Protein AF-A0A8H7MIL1-F1 (afdb_monomer_lite)

Radius of gyration: 35.01 Å; chains: 1; bounding box: 71×66×136 Å

Secondary structure (DSSP, 8-state):
----S--HHHHHHHHHHHHHHHHHHHHHHHTT--TT------TTSGGG-SSGGG-TT--HHHHHHHHHTT---SSPPB--SSS-GGG-B-HHHHHHHSTTTTSHHHHHHHHHHHHTT--TTPPPTTT---HHHHHHHHHHHHHHH-TTS---TTSHHHHHHHHHHT-----S---TTSSSS--HHHHHHHHHSTT-HHHHTTSHHHHHHHHHHHHHHHH-HHHHHHHHHHHHHHHHHHHTTPPP---TTTSSPPPPPHHHHHHHHHHTHHHHHHHHHHHHHHHHHHHT--S-HHHHIIIIIHHHHHHHHHHHHHHHHHHHHHHHHHTT--PPTTTSPPPPGGGS-------------------------------------------------------------------------------------------PPP---SSSGGGS-----------

Structure (mmCIF, N/CA/C/O backbone):
data_AF-A0A8H7MIL1-F1
#
_entry.id   AF-A0A8H7MIL1-F1
#
loop_
_atom_site.group_PDB
_atom_site.id
_atom_site.type_symbol
_atom_site.label_atom_id
_atom_site.label_alt_id
_atom_site.label_comp_id
_atom_site.label_asym_id
_atom_site.label_entity_id
_atom_site.label_seq_id
_atom_site.pdbx_PDB_ins_code
_atom_site.Cartn_x
_atom_site.Cartn_y
_atom_site.Cartn_z
_atom_site.occupancy
_atom_site.B_iso_or_equiv
_atom_site.auth_seq_id
_atom_site.auth_comp_id
_atom_site.auth_asym_id
_atom_site.auth_atom_id
_atom_site.pdbx_PDB_model_num
ATOM 1 N N . MET A 1 1 ? 27.218 -18.134 -32.004 1.00 28.80 1 MET A N 1
ATOM 2 C CA . MET A 1 1 ? 26.996 -17.461 -33.305 1.00 28.80 1 MET A CA 1
ATOM 3 C C . MET A 1 1 ? 28.357 -17.045 -33.871 1.00 28.80 1 MET A C 1
ATOM 5 O O . MET A 1 1 ? 29.046 -16.292 -33.199 1.00 28.80 1 MET A O 1
ATOM 9 N N . ARG A 1 2 ? 28.808 -17.574 -35.022 1.00 29.16 2 ARG A N 1
ATOM 10 C CA . ARG A 1 2 ? 29.999 -17.057 -35.735 1.00 29.16 2 ARG A CA 1
ATOM 11 C C . ARG A 1 2 ? 29.500 -16.102 -36.816 1.00 29.16 2 ARG A C 1
ATOM 13 O O . ARG A 1 2 ? 28.924 -16.560 -37.795 1.00 29.16 2 ARG A O 1
ATOM 20 N N . ILE A 1 3 ? 29.665 -14.803 -36.599 1.00 36.56 3 ILE A N 1
ATOM 21 C CA . ILE A 1 3 ? 29.266 -13.759 -37.550 1.00 36.56 3 ILE A CA 1
ATOM 22 C C . ILE A 1 3 ? 30.468 -13.477 -38.464 1.00 36.56 3 ILE A C 1
ATOM 24 O O . ILE A 1 3 ? 31.582 -13.280 -37.982 1.00 36.56 3 ILE A O 1
ATOM 28 N N . SER A 1 4 ? 30.247 -13.533 -39.779 1.00 36.78 4 SER A N 1
ATOM 29 C CA . SER A 1 4 ? 31.250 -13.268 -40.820 1.00 36.78 4 SER A CA 1
ATOM 30 C C . SER A 1 4 ? 31.664 -11.789 -40.811 1.00 36.78 4 SER A C 1
ATOM 32 O O . SER A 1 4 ? 30.814 -10.903 -40.814 1.00 36.78 4 SER A O 1
ATOM 34 N N . SER A 1 5 ? 32.969 -11.517 -40.780 1.00 43.88 5 SER A N 1
ATOM 35 C CA . SER A 1 5 ? 33.583 -10.242 -40.376 1.00 43.88 5 SER A CA 1
ATOM 36 C C . SER A 1 5 ? 33.823 -9.226 -41.506 1.00 43.88 5 SER A C 1
ATOM 38 O O . SER A 1 5 ? 34.802 -8.481 -41.450 1.00 43.88 5 SER A O 1
ATOM 40 N N . HIS A 1 6 ? 33.000 -9.199 -42.557 1.00 51.34 6 HIS A N 1
ATOM 41 C CA . HIS A 1 6 ? 33.298 -8.396 -43.757 1.00 51.34 6 HIS A CA 1
ATOM 42 C C . HIS A 1 6 ? 32.245 -7.364 -44.164 1.00 51.34 6 HIS A C 1
ATOM 44 O O . HIS A 1 6 ? 32.365 -6.794 -45.244 1.00 51.34 6 HIS A O 1
ATOM 50 N N . ASP A 1 7 ? 31.283 -7.044 -43.298 1.00 63.03 7 ASP A N 1
ATOM 51 C CA . ASP A 1 7 ? 30.389 -5.905 -43.519 1.00 63.03 7 ASP A CA 1
ATOM 52 C C . ASP A 1 7 ? 30.859 -4.666 -42.713 1.00 63.03 7 ASP A C 1
ATOM 54 O O . ASP A 1 7 ? 30.800 -4.667 -41.477 1.00 63.03 7 ASP A O 1
ATOM 58 N N . PRO A 1 8 ? 31.343 -3.594 -43.374 1.00 59.28 8 PRO A N 1
ATOM 59 C CA . PRO A 1 8 ? 31.754 -2.351 -42.721 1.00 59.28 8 PRO A CA 1
ATOM 60 C C . PRO A 1 8 ? 30.633 -1.678 -41.914 1.00 59.28 8 PRO A C 1
ATOM 62 O O . PRO A 1 8 ? 30.924 -1.004 -40.923 1.00 59.28 8 PRO A O 1
ATOM 65 N N . GLN A 1 9 ? 29.361 -1.872 -42.289 1.00 59.56 9 GLN A N 1
ATOM 66 C CA . GLN A 1 9 ? 28.228 -1.347 -41.521 1.00 59.56 9 GLN A CA 1
ATOM 67 C C . GLN A 1 9 ? 28.064 -2.087 -40.189 1.00 59.56 9 GLN A C 1
ATOM 69 O O . GLN A 1 9 ? 27.812 -1.458 -39.158 1.00 59.56 9 GLN A O 1
ATOM 74 N N . VAL A 1 10 ? 28.320 -3.399 -40.173 1.00 59.09 10 VAL A N 1
ATOM 75 C CA . VAL A 1 10 ? 28.324 -4.215 -38.947 1.00 59.09 10 VAL A CA 1
ATOM 76 C C . VAL A 1 10 ? 29.469 -3.795 -38.019 1.00 59.09 10 VAL A C 1
ATOM 78 O O . VAL A 1 10 ? 29.280 -3.707 -36.805 1.00 59.09 10 VAL A O 1
ATOM 81 N N . HIS A 1 11 ? 30.637 -3.444 -38.568 1.00 62.94 11 HIS A N 1
ATOM 82 C CA . HIS A 1 11 ? 31.771 -2.983 -37.760 1.00 62.94 11 HIS A CA 1
ATOM 83 C C . HIS A 1 11 ? 31.523 -1.602 -37.121 1.00 62.94 11 HIS A C 1
ATOM 85 O O . HIS A 1 11 ? 31.858 -1.401 -35.947 1.00 62.94 11 HIS A O 1
ATOM 91 N N . GLY A 1 12 ? 30.914 -0.663 -37.854 1.00 71.75 12 GLY A N 1
ATOM 92 C CA . GLY A 1 12 ? 30.529 0.646 -37.316 1.00 71.75 12 GLY A CA 1
ATOM 93 C C . GLY A 1 12 ? 29.478 0.537 -36.206 1.00 71.75 12 GLY A C 1
ATOM 94 O O . GLY A 1 12 ? 29.617 1.168 -35.156 1.00 71.75 12 GLY A O 1
ATOM 95 N N . GLY A 1 13 ? 28.478 -0.330 -36.398 1.00 68.19 13 GLY A N 1
ATOM 96 C CA . GLY A 1 13 ? 27.480 -0.652 -35.375 1.00 68.19 13 GLY A CA 1
ATOM 97 C C . GLY A 1 13 ? 28.103 -1.256 -34.114 1.00 68.19 13 GLY A C 1
ATOM 98 O O . GLY A 1 13 ? 27.807 -0.806 -33.011 1.00 68.19 13 GLY A O 1
ATOM 99 N N . MET A 1 14 ? 29.034 -2.203 -34.268 1.00 61.56 14 MET A N 1
ATOM 100 C CA . MET A 1 14 ? 29.710 -2.863 -33.145 1.00 61.56 14 MET A CA 1
ATOM 101 C C . MET A 1 14 ? 30.606 -1.910 -32.338 1.00 61.56 14 MET A C 1
ATOM 103 O O . MET A 1 14 ? 30.625 -1.985 -31.114 1.00 61.56 14 MET A O 1
ATOM 107 N N . LEU A 1 15 ? 31.325 -0.985 -32.982 1.00 69.00 15 LEU A N 1
ATOM 108 C CA . LEU A 1 15 ? 32.127 0.016 -32.263 1.00 69.00 15 LEU A CA 1
ATOM 109 C C . LEU A 1 15 ? 31.248 1.006 -31.492 1.00 69.00 15 LEU A C 1
ATOM 111 O O . LEU A 1 15 ? 31.560 1.338 -30.349 1.00 69.00 15 LEU A O 1
ATOM 115 N N . LYS A 1 16 ? 30.123 1.432 -32.080 1.00 73.75 16 LYS A N 1
ATOM 116 C CA . LYS A 1 16 ? 29.137 2.274 -31.392 1.00 73.75 16 LYS A CA 1
ATOM 117 C C . LYS A 1 16 ? 28.530 1.547 -30.187 1.00 73.75 16 LYS A C 1
ATOM 119 O O . LYS A 1 16 ? 28.435 2.142 -29.119 1.00 73.75 16 LYS A O 1
ATOM 124 N N . LEU A 1 17 ? 28.214 0.259 -30.338 1.00 66.56 17 LEU A N 1
ATOM 125 C CA . LEU A 1 17 ? 27.725 -0.621 -29.275 1.00 66.56 17 LEU A CA 1
ATOM 126 C C . LEU A 1 17 ? 28.728 -0.748 -28.124 1.00 66.56 17 LEU A C 1
ATOM 128 O O . LEU A 1 17 ? 28.373 -0.573 -26.964 1.00 66.56 17 LEU A O 1
ATOM 132 N N . LEU A 1 18 ? 29.995 -1.025 -28.446 1.00 70.62 18 LEU A N 1
ATOM 133 C CA . LEU A 1 18 ? 31.070 -1.155 -27.464 1.00 70.62 18 LEU A CA 1
ATOM 134 C C . LEU A 1 18 ? 31.329 0.167 -26.740 1.00 70.62 18 LEU A C 1
ATOM 136 O O . LEU A 1 18 ? 31.556 0.155 -25.535 1.00 70.62 18 LEU A O 1
ATOM 140 N N . GLN A 1 19 ? 31.239 1.303 -27.437 1.00 75.69 19 GLN A N 1
ATOM 141 C CA . GLN A 1 19 ? 31.343 2.620 -26.814 1.00 75.69 19 GLN A CA 1
ATOM 142 C C . GLN A 1 19 ? 30.143 2.921 -25.906 1.00 75.69 19 GLN A C 1
ATOM 144 O O . GLN A 1 19 ? 30.331 3.434 -24.807 1.00 75.69 19 GLN A O 1
ATOM 149 N N . GLN A 1 20 ? 28.918 2.588 -26.326 1.00 71.50 20 GLN A N 1
ATOM 150 C CA . GLN A 1 20 ? 27.712 2.733 -25.502 1.00 71.50 20 GLN A CA 1
ATOM 151 C C . GLN A 1 20 ? 27.775 1.843 -24.256 1.00 71.50 20 GLN A C 1
ATOM 153 O O . GLN A 1 20 ? 27.481 2.315 -23.162 1.00 71.50 20 GLN A O 1
ATOM 158 N N . LEU A 1 21 ? 28.231 0.595 -24.398 1.00 70.00 21 LEU A N 1
ATOM 159 C CA . LEU A 1 21 ? 28.475 -0.322 -23.284 1.00 70.00 21 LEU A CA 1
ATOM 160 C C . LEU A 1 21 ? 29.570 0.200 -22.353 1.00 70.00 21 LEU A C 1
ATOM 162 O O . LEU A 1 21 ? 29.386 0.195 -21.140 1.00 70.00 21 LEU A O 1
ATOM 166 N N . ALA A 1 22 ? 30.686 0.690 -22.896 1.00 74.06 22 ALA A N 1
ATOM 167 C CA . ALA A 1 22 ? 31.757 1.285 -22.104 1.00 74.06 22 ALA A CA 1
ATOM 168 C C . ALA A 1 22 ? 31.266 2.516 -21.329 1.00 74.06 22 ALA A C 1
ATOM 170 O O . ALA A 1 22 ? 31.562 2.635 -20.145 1.00 74.06 22 ALA A O 1
ATOM 171 N N . ASN A 1 23 ? 30.468 3.384 -21.958 1.00 71.44 23 ASN A N 1
ATOM 172 C CA . ASN A 1 23 ? 29.880 4.556 -21.310 1.00 71.44 23 ASN A CA 1
ATOM 173 C C . ASN A 1 23 ? 28.873 4.158 -20.224 1.00 71.44 23 ASN A C 1
ATOM 175 O O . ASN A 1 23 ? 28.953 4.675 -19.117 1.00 71.44 23 ASN A O 1
ATOM 179 N N . ALA A 1 24 ? 27.973 3.209 -20.503 1.00 64.75 24 ALA A N 1
ATOM 180 C CA . ALA A 1 24 ? 26.998 2.722 -19.529 1.00 64.75 24 ALA A CA 1
ATOM 181 C C . ALA A 1 24 ? 27.690 2.072 -18.320 1.00 64.75 24 ALA A C 1
ATOM 183 O O . ALA A 1 24 ? 27.353 2.383 -17.180 1.00 64.75 24 ALA A O 1
ATOM 184 N N . MET A 1 25 ? 28.702 1.227 -18.552 1.00 68.81 25 MET A N 1
ATOM 185 C CA . MET A 1 25 ? 29.509 0.641 -17.477 1.00 68.81 25 MET A CA 1
ATOM 186 C C . MET A 1 25 ? 30.270 1.718 -16.694 1.00 68.81 25 MET A C 1
ATOM 188 O O . MET A 1 25 ? 30.290 1.672 -15.466 1.00 68.81 25 MET A O 1
ATOM 192 N N . TYR A 1 26 ? 30.853 2.706 -17.378 1.00 73.81 26 TYR A N 1
ATOM 193 C CA . TYR A 1 26 ? 31.569 3.814 -16.747 1.00 73.81 26 TYR A CA 1
ATOM 194 C C . TYR A 1 26 ? 30.647 4.669 -15.864 1.00 73.81 26 TYR A C 1
ATOM 196 O O . TYR A 1 26 ? 31.001 4.965 -14.722 1.00 73.81 26 TYR A O 1
ATOM 204 N N . GLU A 1 27 ? 29.451 5.020 -16.342 1.00 66.06 27 GLU A N 1
ATOM 205 C CA . GLU A 1 27 ? 28.444 5.749 -15.561 1.00 66.06 27 GLU A CA 1
ATOM 206 C C . GLU A 1 27 ? 27.999 4.946 -14.333 1.00 66.06 27 GLU A C 1
ATOM 208 O O . GLU A 1 27 ? 28.049 5.467 -13.218 1.00 66.06 27 GLU A O 1
ATOM 213 N N . CYS A 1 28 ? 27.679 3.656 -14.498 1.00 59.25 28 CYS A N 1
ATOM 214 C CA . CYS A 1 28 ? 27.308 2.784 -13.379 1.00 59.25 28 CYS A CA 1
ATOM 215 C C . CYS A 1 28 ? 28.414 2.696 -12.310 1.00 59.25 28 CYS A C 1
ATOM 217 O O . CYS A 1 28 ? 28.113 2.603 -11.122 1.00 59.25 28 CYS A O 1
ATOM 219 N N . THR A 1 29 ? 29.693 2.771 -12.699 1.00 63.44 29 THR A N 1
ATOM 220 C CA . THR A 1 29 ? 30.816 2.766 -11.742 1.00 63.44 29 THR A CA 1
ATOM 221 C C . THR A 1 29 ? 31.094 4.115 -11.070 1.00 63.44 29 THR A C 1
ATOM 223 O O . THR A 1 29 ? 31.666 4.127 -9.982 1.00 63.44 29 THR A O 1
ATOM 226 N N . ASN A 1 30 ? 30.699 5.246 -11.667 1.00 58.31 30 ASN A N 1
ATOM 227 C CA . ASN A 1 30 ? 31.096 6.582 -11.192 1.00 58.31 30 ASN A CA 1
ATOM 228 C C . ASN A 1 30 ? 30.022 7.349 -10.409 1.00 58.31 30 ASN A C 1
ATOM 230 O O . ASN A 1 30 ? 30.360 8.305 -9.715 1.00 58.31 30 ASN A O 1
ATOM 234 N N . ILE A 1 31 ? 28.752 6.938 -10.453 1.00 53.47 31 ILE A N 1
ATOM 235 C CA . ILE A 1 31 ? 27.638 7.680 -9.822 1.00 53.47 31 ILE A CA 1
ATOM 236 C C . ILE A 1 31 ? 27.656 7.633 -8.270 1.00 53.47 31 ILE A C 1
ATOM 238 O O . ILE A 1 31 ? 26.889 8.338 -7.620 1.00 53.47 31 ILE A O 1
ATOM 242 N N . GLY A 1 32 ? 28.558 6.870 -7.640 1.00 46.97 32 GLY A N 1
ATOM 243 C CA . GLY A 1 32 ? 28.569 6.663 -6.181 1.00 46.97 32 GLY A CA 1
ATOM 244 C C . GLY A 1 32 ? 29.685 7.326 -5.362 1.00 46.97 32 GLY A C 1
ATOM 245 O O . GLY A 1 32 ? 29.640 7.229 -4.138 1.00 46.97 32 GLY A O 1
ATOM 246 N N . TYR A 1 33 ? 30.691 7.971 -5.964 1.00 42.91 33 TYR A N 1
ATOM 247 C CA . TYR A 1 33 ? 31.915 8.332 -5.229 1.00 42.91 33 TYR A CA 1
ATOM 248 C C . TYR A 1 33 ? 32.138 9.841 -5.114 1.00 42.91 33 TYR A C 1
ATOM 250 O O . TYR A 1 33 ? 32.912 10.439 -5.858 1.00 42.91 33 TYR A O 1
ATOM 258 N N . THR A 1 34 ? 31.530 10.457 -4.097 1.00 43.34 34 THR A N 1
ATOM 259 C CA . THR A 1 34 ? 32.121 11.657 -3.491 1.00 43.34 34 THR A CA 1
ATOM 260 C C . THR A 1 34 ? 33.439 11.258 -2.817 1.00 43.34 34 THR A C 1
ATOM 262 O O . THR A 1 34 ? 33.528 10.227 -2.155 1.00 43.34 34 THR A O 1
ATOM 265 N N . THR A 1 35 ? 34.472 12.067 -3.013 1.00 46.34 35 THR A N 1
ATOM 266 C CA . THR A 1 35 ? 35.922 11.814 -2.890 1.00 46.34 35 THR A CA 1
ATOM 267 C C . THR A 1 35 ? 36.505 11.220 -1.588 1.00 46.34 35 THR A C 1
ATOM 269 O O . THR A 1 35 ? 37.725 11.091 -1.515 1.00 46.34 35 THR A O 1
ATOM 272 N N . SER A 1 36 ? 35.734 10.810 -0.572 1.00 39.31 36 SER A N 1
ATOM 273 C CA . SER A 1 36 ? 36.297 10.388 0.730 1.00 39.31 36 SER A CA 1
ATOM 274 C C . SER A 1 36 ? 36.378 8.877 0.991 1.00 39.31 36 SER A C 1
ATOM 276 O O . SER A 1 36 ? 36.908 8.473 2.025 1.00 39.31 36 SER A O 1
ATOM 278 N N . THR A 1 37 ? 35.911 7.995 0.099 1.00 40.97 37 THR A N 1
ATOM 279 C CA . THR A 1 37 ? 36.051 6.538 0.318 1.00 40.97 37 THR A CA 1
ATOM 280 C C . THR A 1 37 ? 36.298 5.774 -0.983 1.00 40.97 37 THR A C 1
ATOM 282 O O . THR A 1 37 ? 35.410 5.135 -1.541 1.00 40.97 37 THR A O 1
ATOM 285 N N . GLN A 1 38 ? 37.545 5.801 -1.463 1.00 39.34 38 GLN A N 1
ATOM 286 C CA . GLN A 1 38 ? 38.034 4.881 -2.495 1.00 39.34 38 GLN A CA 1
ATOM 287 C C . GLN A 1 38 ? 38.151 3.456 -1.922 1.00 39.34 38 GLN A C 1
ATOM 289 O O . GLN A 1 38 ? 39.238 2.981 -1.600 1.00 39.34 38 GLN A O 1
ATOM 294 N N . ARG A 1 39 ? 37.032 2.737 -1.797 1.00 41.16 39 ARG A N 1
ATOM 295 C CA . ARG A 1 39 ? 37.074 1.270 -1.854 1.00 41.16 39 ARG A CA 1
ATOM 296 C C . ARG A 1 39 ? 36.951 0.880 -3.318 1.00 41.16 39 ARG A C 1
ATOM 298 O O . ARG A 1 39 ? 35.923 1.119 -3.940 1.00 41.16 39 ARG A O 1
ATOM 305 N N . SER A 1 40 ? 38.023 0.315 -3.860 1.00 39.94 40 SER A N 1
ATOM 306 C CA . SER A 1 40 ? 38.098 -0.202 -5.223 1.00 39.94 40 SER A CA 1
ATOM 307 C C . SER A 1 40 ? 36.927 -1.147 -5.512 1.00 39.94 40 SER A C 1
ATOM 309 O O . SER A 1 40 ? 36.883 -2.252 -4.964 1.00 39.94 40 SER A O 1
ATOM 311 N N . LEU A 1 41 ? 36.004 -0.750 -6.390 1.00 39.84 41 LEU A N 1
ATOM 312 C CA . LEU A 1 41 ? 35.131 -1.712 -7.055 1.00 39.84 41 LEU A CA 1
ATOM 313 C C . LEU A 1 41 ? 36.024 -2.610 -7.906 1.00 39.84 41 LEU A C 1
ATOM 315 O O . LEU A 1 41 ? 36.564 -2.207 -8.934 1.00 39.84 41 LEU A O 1
ATOM 319 N N . HIS A 1 42 ? 36.241 -3.827 -7.425 1.00 43.50 42 HIS A N 1
ATOM 320 C CA . HIS A 1 42 ? 36.940 -4.848 -8.181 1.00 43.50 42 HIS A CA 1
ATOM 321 C C . HIS A 1 42 ? 36.088 -5.166 -9.428 1.00 43.50 42 HIS A C 1
ATOM 323 O O . HIS A 1 42 ? 34.888 -5.402 -9.270 1.00 43.50 42 HIS A O 1
ATOM 329 N N . PRO A 1 43 ? 36.666 -5.282 -10.641 1.00 49.22 43 PRO A N 1
ATOM 330 C CA . PRO A 1 43 ? 35.951 -5.675 -11.869 1.00 49.22 43 PRO A CA 1
ATOM 331 C C . PRO A 1 43 ? 35.144 -6.988 -11.783 1.00 49.22 43 PRO A C 1
ATOM 333 O O . PRO A 1 43 ? 34.401 -7.325 -12.695 1.00 49.22 43 PRO A O 1
ATOM 336 N N . ARG A 1 44 ? 35.272 -7.732 -10.676 1.00 45.84 44 ARG A N 1
ATOM 337 C CA . ARG A 1 44 ? 34.515 -8.949 -10.362 1.00 45.84 44 ARG A CA 1
ATOM 338 C C . ARG A 1 44 ? 33.043 -8.707 -9.999 1.00 45.84 44 ARG A C 1
ATOM 340 O O . ARG A 1 44 ? 32.274 -9.656 -10.049 1.00 45.84 44 ARG A O 1
ATOM 347 N N . ALA A 1 45 ? 32.638 -7.489 -9.630 1.00 49.06 45 ALA A N 1
ATOM 348 C CA . ALA A 1 45 ? 31.251 -7.223 -9.223 1.00 49.06 45 ALA A CA 1
ATOM 349 C C . ALA A 1 45 ? 30.260 -7.181 -10.404 1.00 49.06 45 ALA A C 1
ATOM 351 O O . ALA A 1 45 ? 29.087 -7.480 -10.228 1.00 49.06 45 ALA A O 1
ATOM 352 N N . VAL A 1 46 ? 30.724 -6.847 -11.614 1.00 51.94 46 VAL A N 1
ATOM 353 C CA . VAL A 1 46 ? 29.864 -6.793 -12.814 1.00 51.94 46 VAL A CA 1
ATOM 354 C C . VAL A 1 46 ? 29.645 -8.191 -13.407 1.00 51.94 46 VAL A C 1
ATOM 356 O O . VAL A 1 46 ? 28.643 -8.433 -14.066 1.00 51.94 46 VAL A O 1
ATOM 359 N N . THR A 1 47 ? 30.540 -9.146 -13.136 1.00 51.69 47 THR A N 1
ATOM 360 C CA . THR A 1 47 ? 30.470 -10.499 -13.710 1.00 51.69 47 THR A CA 1
ATOM 361 C C . THR A 1 47 ? 29.505 -11.448 -12.996 1.00 51.69 47 THR A C 1
ATOM 363 O O . THR A 1 47 ? 29.361 -12.574 -13.455 1.00 51.69 47 THR A O 1
ATOM 366 N N . SER A 1 48 ? 28.889 -11.059 -11.871 1.00 59.47 48 SER A N 1
ATOM 367 C CA . SER A 1 48 ? 27.997 -11.956 -11.111 1.00 59.47 48 SER A CA 1
ATOM 368 C C . SER A 1 48 ? 26.518 -11.838 -11.478 1.00 59.47 48 SER A C 1
ATOM 370 O O . SER A 1 48 ? 25.738 -12.694 -11.073 1.00 59.47 48 SER A O 1
ATOM 372 N N . TYR A 1 49 ? 26.112 -10.795 -12.208 1.00 64.94 49 TYR A N 1
ATOM 373 C CA . TYR A 1 49 ? 24.724 -10.634 -12.632 1.00 64.94 49 TYR A CA 1
ATOM 374 C C . TYR A 1 49 ? 24.550 -11.177 -14.044 1.00 64.94 49 TYR A C 1
ATOM 376 O O . TYR A 1 49 ? 25.140 -10.666 -14.994 1.00 64.94 49 TYR A O 1
ATOM 384 N N . ASN A 1 50 ? 23.683 -12.177 -14.186 1.00 79.00 50 ASN A N 1
ATOM 385 C CA . ASN A 1 50 ? 23.314 -12.718 -15.495 1.00 79.00 50 ASN A CA 1
ATOM 386 C C . ASN A 1 50 ? 22.495 -11.713 -16.326 1.00 79.00 50 ASN A C 1
ATOM 388 O O . ASN A 1 50 ? 22.385 -11.853 -17.540 1.00 79.00 50 ASN A O 1
ATOM 392 N N . ASN A 1 51 ? 21.973 -10.664 -15.683 1.00 87.38 51 ASN A N 1
ATOM 393 C CA . ASN A 1 51 ? 21.207 -9.606 -16.318 1.00 87.38 51 ASN A CA 1
ATOM 394 C C . ASN A 1 51 ? 21.768 -8.224 -15.947 1.00 87.38 51 ASN A C 1
ATOM 396 O O . ASN A 1 51 ? 21.703 -7.805 -14.790 1.00 87.38 51 ASN A O 1
ATOM 400 N N . LEU A 1 52 ? 22.273 -7.489 -16.944 1.00 90.38 52 LEU A N 1
ATOM 401 C CA . LEU A 1 52 ? 22.864 -6.156 -16.764 1.00 90.38 52 LEU A CA 1
ATOM 402 C C . LEU A 1 52 ? 21.877 -5.142 -16.171 1.00 90.38 52 LEU A C 1
ATOM 404 O O . LEU A 1 52 ? 22.301 -4.206 -15.494 1.00 90.38 52 LEU A O 1
ATOM 408 N N . TYR A 1 53 ? 20.572 -5.337 -16.361 1.00 92.62 53 TYR A N 1
ATOM 409 C CA . TYR A 1 53 ? 19.546 -4.472 -15.788 1.00 92.62 53 TYR A CA 1
ATOM 410 C C . TYR A 1 53 ? 19.408 -4.598 -14.263 1.00 92.62 53 TYR A C 1
ATOM 412 O O . TYR A 1 53 ? 18.875 -3.689 -13.631 1.00 92.62 53 TYR A O 1
ATOM 420 N N . ASN A 1 54 ? 19.924 -5.673 -13.660 1.00 88.81 54 ASN A N 1
ATOM 421 C CA . ASN A 1 54 ? 19.978 -5.841 -12.205 1.00 88.81 54 ASN A CA 1
ATOM 422 C C . ASN A 1 54 ? 21.188 -5.151 -11.562 1.00 88.81 54 ASN A C 1
ATOM 424 O O . ASN A 1 54 ? 21.364 -5.228 -10.349 1.00 88.81 54 ASN A O 1
ATOM 428 N N . THR A 1 55 ? 22.026 -4.467 -12.347 1.00 86.00 55 THR A N 1
ATOM 429 C CA . THR A 1 55 ? 23.173 -3.745 -11.792 1.00 86.00 55 THR A CA 1
ATOM 430 C C . THR A 1 55 ? 22.670 -2.652 -10.843 1.00 86.00 55 THR A C 1
ATOM 432 O O . THR A 1 55 ? 21.839 -1.828 -11.248 1.00 86.00 55 THR A O 1
ATOM 435 N N . PRO A 1 56 ? 23.175 -2.586 -9.599 1.00 81.38 56 PRO A N 1
ATOM 436 C CA . PRO A 1 56 ? 22.915 -1.445 -8.732 1.00 81.38 56 PRO A CA 1
ATOM 437 C C . PRO A 1 56 ? 23.340 -0.150 -9.438 1.00 81.38 56 PRO A C 1
ATOM 439 O O . PRO A 1 56 ? 24.225 -0.170 -10.290 1.00 81.38 56 PRO A O 1
ATOM 442 N N . TYR A 1 57 ? 22.775 1.002 -9.075 1.00 82.50 57 TYR A N 1
ATOM 443 C CA . TYR A 1 57 ? 23.096 2.284 -9.739 1.00 82.50 57 TYR A CA 1
ATOM 444 C C . TYR A 1 57 ? 22.676 2.364 -11.220 1.00 82.50 57 TYR A C 1
ATOM 446 O O . TYR A 1 57 ? 23.138 3.264 -11.924 1.00 82.50 57 TYR A O 1
ATOM 454 N N . MET A 1 58 ? 21.799 1.475 -11.702 1.00 90.88 58 MET A N 1
ATOM 455 C CA . MET A 1 58 ? 21.226 1.618 -13.038 1.00 90.88 58 MET A CA 1
ATOM 456 C C . MET A 1 58 ? 20.544 2.982 -13.161 1.00 90.88 58 MET A C 1
ATOM 458 O O . MET A 1 58 ? 19.785 3.394 -12.288 1.00 90.88 58 MET A O 1
ATOM 462 N N . THR A 1 59 ? 20.809 3.693 -14.253 1.00 91.81 59 THR A N 1
ATOM 463 C CA . THR A 1 59 ? 20.086 4.919 -14.597 1.00 91.81 59 THR A CA 1
ATOM 464 C C . THR A 1 59 ? 19.152 4.647 -15.765 1.00 91.81 59 THR A C 1
ATOM 466 O O . THR A 1 59 ? 19.365 3.720 -16.548 1.00 91.81 59 THR A O 1
ATOM 469 N N . ARG A 1 60 ? 18.140 5.502 -15.958 1.00 93.56 60 ARG A N 1
ATOM 470 C CA . ARG A 1 60 ? 17.286 5.438 -17.157 1.00 93.56 60 ARG A CA 1
ATOM 471 C C . ARG A 1 60 ? 18.104 5.519 -18.451 1.00 93.56 60 ARG A C 1
ATOM 473 O O . ARG A 1 60 ? 17.751 4.874 -19.433 1.00 93.56 60 ARG A O 1
ATOM 480 N N . GLN A 1 61 ? 19.169 6.319 -18.465 1.00 93.88 61 GLN A N 1
ATOM 481 C CA . GLN A 1 61 ? 20.012 6.496 -19.644 1.00 93.88 61 GLN A CA 1
ATOM 482 C C . GLN A 1 61 ? 20.834 5.235 -19.934 1.00 93.88 61 GLN A C 1
ATOM 484 O O . GLN A 1 61 ? 20.799 4.744 -21.060 1.00 93.88 61 GLN A O 1
ATOM 489 N N . SER A 1 62 ? 21.472 4.653 -18.915 1.00 92.19 62 SER A N 1
ATOM 490 C CA . SER A 1 62 ? 22.182 3.375 -19.037 1.00 92.19 62 SER A CA 1
ATOM 491 C C . SER A 1 62 ? 21.245 2.253 -19.490 1.00 92.19 62 SER A C 1
ATOM 493 O O . SER A 1 62 ? 21.577 1.510 -20.412 1.00 92.19 62 SER A O 1
ATOM 495 N N . ALA A 1 63 ? 20.042 2.170 -18.914 1.00 94.88 63 ALA A N 1
ATOM 496 C CA . ALA A 1 63 ? 19.038 1.181 -19.294 1.00 94.88 63 ALA A CA 1
ATOM 497 C C . ALA A 1 63 ? 18.602 1.332 -20.765 1.00 94.88 63 ALA A C 1
ATOM 499 O O . ALA A 1 63 ? 18.492 0.341 -21.495 1.00 94.88 63 ALA A O 1
ATOM 500 N N . GLN A 1 64 ? 18.424 2.576 -21.226 1.00 95.88 64 GLN A N 1
ATOM 501 C CA . GLN A 1 64 ? 18.115 2.885 -22.621 1.00 95.88 64 GLN A CA 1
ATOM 502 C C . GLN A 1 64 ? 19.268 2.506 -23.565 1.00 95.88 64 GLN A C 1
ATOM 504 O O . GLN A 1 64 ? 19.004 1.926 -24.616 1.00 95.88 64 GLN A O 1
ATOM 509 N N . TYR A 1 65 ? 20.529 2.747 -23.192 1.00 93.44 65 TYR A N 1
ATOM 510 C CA . TYR A 1 65 ? 21.676 2.308 -23.995 1.00 93.44 65 TYR A CA 1
ATOM 511 C C . TYR A 1 65 ? 21.774 0.788 -24.095 1.00 93.44 65 TYR A C 1
ATOM 513 O O . TYR A 1 65 ? 21.993 0.274 -25.188 1.00 93.44 65 TYR A O 1
ATOM 521 N N . LEU A 1 66 ? 21.561 0.060 -22.994 1.00 93.25 66 LEU A N 1
ATOM 522 C CA . LEU A 1 66 ? 21.490 -1.404 -23.025 1.00 93.25 66 LEU A CA 1
ATOM 523 C C . LEU A 1 66 ? 20.366 -1.883 -23.953 1.00 93.25 66 LEU A C 1
ATOM 525 O O . LEU A 1 66 ? 20.558 -2.790 -24.761 1.00 93.25 66 LEU A O 1
ATOM 529 N N . TRP A 1 67 ? 19.213 -1.217 -23.908 1.00 95.38 67 TRP A N 1
ATOM 530 C CA . TRP A 1 67 ? 18.078 -1.580 -24.748 1.00 95.38 67 TRP A CA 1
ATOM 531 C C . TRP A 1 67 ? 18.388 -1.374 -26.230 1.00 95.38 67 TRP A C 1
ATOM 533 O O . TRP A 1 67 ? 18.138 -2.261 -27.046 1.00 95.38 67 TRP A O 1
ATOM 543 N N . GLU A 1 68 ? 18.933 -0.216 -26.598 1.00 94.19 68 GLU A N 1
ATOM 544 C CA . GLU A 1 68 ? 19.376 0.087 -27.967 1.00 94.19 68 GLU A CA 1
ATOM 545 C C . GLU A 1 68 ? 20.481 -0.857 -28.436 1.00 94.19 68 GLU A C 1
ATOM 547 O O . GLU A 1 68 ? 20.527 -1.217 -29.610 1.00 94.19 68 GLU A O 1
ATOM 552 N N . ALA A 1 69 ? 21.309 -1.326 -27.504 1.00 89.81 69 ALA A N 1
ATOM 553 C CA . ALA A 1 69 ? 22.349 -2.307 -27.748 1.00 89.81 69 ALA A CA 1
ATOM 554 C C . ALA A 1 69 ? 21.835 -3.753 -27.925 1.00 89.81 69 ALA A C 1
ATOM 556 O O . ALA A 1 69 ? 22.627 -4.680 -28.086 1.00 89.81 69 ALA A O 1
ATOM 557 N N . GLY A 1 70 ? 20.516 -3.964 -27.921 1.00 94.00 70 GLY A N 1
ATOM 558 C CA . GLY A 1 70 ? 19.901 -5.269 -28.168 1.00 94.00 70 GLY A CA 1
ATOM 559 C C . GLY A 1 70 ? 19.728 -6.137 -26.922 1.00 94.00 70 GLY A C 1
ATOM 560 O O . GLY A 1 70 ? 19.235 -7.257 -27.035 1.00 94.00 70 GLY A O 1
ATOM 561 N N . PHE A 1 71 ? 20.057 -5.636 -25.729 1.00 93.75 71 PHE A N 1
ATOM 562 C CA . PHE A 1 71 ? 19.755 -6.329 -24.478 1.00 93.75 71 PHE A CA 1
ATOM 563 C C . PHE A 1 71 ? 18.273 -6.113 -24.150 1.00 93.75 71 PHE A C 1
ATOM 565 O O . PHE A 1 71 ? 17.886 -5.051 -23.679 1.00 93.75 71 PHE A O 1
ATOM 572 N N . LYS A 1 72 ? 17.413 -7.093 -24.453 1.00 94.69 72 LYS A N 1
ATOM 573 C CA . LYS A 1 72 ? 15.946 -6.971 -24.292 1.00 94.69 72 LYS A CA 1
ATOM 574 C C . LYS A 1 72 ? 15.371 -7.729 -23.094 1.00 94.69 72 LYS A C 1
ATOM 576 O O . LYS A 1 72 ? 14.173 -7.661 -22.848 1.00 94.69 72 LYS A O 1
ATOM 581 N N . LEU A 1 73 ? 16.211 -8.437 -22.342 1.00 92.69 73 LEU A N 1
ATOM 582 C CA . LEU A 1 73 ? 15.817 -9.317 -21.236 1.00 92.69 73 LEU A CA 1
ATOM 583 C C . LEU A 1 73 ? 15.529 -8.509 -19.956 1.00 92.69 73 LEU A C 1
ATOM 585 O O . LEU A 1 73 ? 16.196 -8.653 -18.941 1.00 92.69 73 LEU A O 1
ATOM 589 N N . ILE A 1 74 ? 14.557 -7.599 -20.006 1.00 93.94 74 ILE A N 1
ATOM 590 C CA . ILE A 1 74 ? 14.247 -6.662 -18.907 1.00 93.94 74 ILE A CA 1
ATOM 591 C C . ILE A 1 74 ? 13.441 -7.277 -17.757 1.00 93.94 74 ILE A C 1
ATOM 593 O O . ILE A 1 74 ? 13.297 -6.648 -16.714 1.00 93.94 74 ILE A O 1
ATOM 597 N N . ASP A 1 75 ? 12.902 -8.476 -17.961 1.00 93.75 75 ASP A N 1
ATOM 598 C CA . ASP A 1 75 ? 12.031 -9.170 -17.008 1.00 93.75 75 ASP A CA 1
ATOM 599 C C . ASP A 1 75 ? 12.563 -10.572 -16.665 1.00 93.75 75 ASP A C 1
ATOM 601 O O . ASP A 1 75 ? 11.916 -11.363 -15.984 1.00 93.75 75 ASP A O 1
ATOM 605 N N . GLU A 1 76 ? 13.772 -10.889 -17.136 1.00 93.06 76 GLU A N 1
ATOM 606 C CA . GLU A 1 76 ? 14.447 -12.128 -16.785 1.00 93.06 76 GLU A CA 1
ATOM 607 C C . GLU A 1 76 ? 14.955 -12.050 -15.346 1.00 93.06 76 GLU A C 1
ATOM 609 O O . GLU A 1 76 ? 15.688 -11.128 -14.964 1.00 93.06 76 GLU A O 1
ATOM 614 N N . VAL A 1 77 ? 14.557 -13.046 -14.559 1.00 91.94 77 VAL A N 1
ATOM 615 C CA . VAL A 1 77 ? 14.979 -13.210 -13.174 1.00 91.94 77 VAL A CA 1
ATOM 616 C C . VAL A 1 77 ? 16.484 -13.454 -13.138 1.00 91.94 77 VAL A C 1
ATOM 618 O O . VAL A 1 77 ? 16.984 -14.415 -13.721 1.00 91.94 77 VAL A O 1
ATOM 621 N N . SER A 1 78 ? 17.217 -12.603 -12.423 1.00 86.88 78 SER A N 1
ATOM 622 C CA . SER A 1 78 ? 18.629 -12.858 -12.159 1.00 86.88 78 SER A CA 1
ATOM 623 C C . SER A 1 78 ? 18.762 -13.732 -10.924 1.00 86.88 78 SER A C 1
ATOM 625 O O . SER A 1 78 ? 18.348 -13.349 -9.833 1.00 86.88 78 SER A O 1
ATOM 627 N N . VAL A 1 79 ? 19.398 -14.887 -11.094 1.00 79.62 79 VAL A N 1
ATOM 628 C CA . VAL A 1 79 ? 19.911 -15.686 -9.981 1.00 79.62 79 VAL A CA 1
ATOM 629 C C . VAL A 1 79 ? 21.340 -15.223 -9.731 1.00 79.62 79 VAL A C 1
ATOM 631 O O . VAL A 1 79 ? 22.198 -15.377 -10.599 1.00 79.62 79 VAL A O 1
ATOM 634 N N . ASN A 1 80 ? 21.593 -14.594 -8.585 1.00 70.00 80 ASN A N 1
ATOM 635 C CA . ASN A 1 80 ? 22.960 -14.324 -8.158 1.00 70.00 80 ASN A CA 1
ATOM 636 C C . ASN A 1 80 ? 23.494 -15.592 -7.473 1.00 70.00 80 ASN A C 1
ATOM 638 O O . ASN A 1 80 ? 22.975 -15.990 -6.434 1.00 70.00 80 ASN A O 1
ATOM 642 N N . ASP A 1 81 ? 24.515 -16.230 -8.051 1.00 64.19 81 ASP A N 1
ATOM 643 C CA . ASP A 1 81 ? 25.133 -17.461 -7.514 1.00 64.19 81 ASP A CA 1
ATOM 644 C C . ASP A 1 81 ? 25.792 -17.254 -6.139 1.00 64.19 81 ASP A C 1
ATOM 646 O O . ASP A 1 81 ? 26.124 -18.203 -5.423 1.00 64.19 81 ASP A O 1
ATOM 650 N N . GLN A 1 82 ? 26.021 -16.002 -5.748 1.00 61.81 82 GLN A N 1
ATOM 651 C CA . GLN A 1 82 ? 26.534 -15.681 -4.429 1.00 61.81 82 GLN A CA 1
ATOM 652 C C . GLN A 1 82 ? 25.352 -15.668 -3.462 1.00 61.81 82 GLN A C 1
ATOM 654 O O . GLN A 1 82 ? 24.467 -14.847 -3.649 1.00 61.81 82 GLN A O 1
ATOM 659 N N . ASN A 1 83 ? 25.384 -16.553 -2.453 1.00 55.06 83 ASN A N 1
ATOM 660 C CA . ASN A 1 83 ? 24.463 -16.814 -1.316 1.00 55.06 83 ASN A CA 1
ATOM 661 C C . ASN A 1 83 ? 23.817 -15.608 -0.575 1.00 55.06 83 ASN A C 1
ATOM 663 O O . ASN A 1 83 ? 23.330 -15.739 0.549 1.00 55.06 83 ASN A O 1
ATOM 667 N N . VAL A 1 84 ? 23.815 -14.414 -1.146 1.00 59.56 84 VAL A N 1
ATOM 668 C CA . VAL A 1 84 ? 23.092 -13.245 -0.684 1.00 59.56 84 VAL A CA 1
ATOM 669 C C . VAL A 1 84 ? 21.627 -13.420 -1.091 1.00 59.56 84 VAL A C 1
ATOM 671 O O . VAL A 1 84 ? 21.226 -13.078 -2.201 1.00 59.56 84 VAL A O 1
ATOM 674 N N . ARG A 1 85 ? 20.827 -13.961 -0.164 1.00 56.34 85 ARG A N 1
ATOM 675 C CA . ARG A 1 85 ? 19.369 -14.168 -0.285 1.00 56.34 85 ARG A CA 1
ATOM 676 C C . ARG A 1 85 ? 18.587 -12.953 -0.819 1.00 56.34 85 ARG A C 1
ATOM 678 O O . ARG A 1 85 ? 17.485 -13.115 -1.308 1.00 56.34 85 ARG A O 1
ATOM 685 N N . SER A 1 86 ? 19.148 -11.745 -0.778 1.00 57.31 86 SER A N 1
ATOM 686 C CA . SER A 1 86 ? 18.479 -10.512 -1.204 1.00 57.31 86 SER A CA 1
ATOM 687 C C . SER A 1 86 ? 18.685 -10.106 -2.674 1.00 57.31 86 SER A C 1
ATOM 689 O O . SER A 1 86 ? 18.300 -9.000 -3.038 1.00 57.31 86 SER A O 1
ATOM 691 N N . SER A 1 87 ? 19.322 -10.923 -3.524 1.00 64.44 87 SER A N 1
ATOM 692 C CA . SER A 1 87 ? 19.603 -10.557 -4.933 1.00 64.44 87 SER A CA 1
ATOM 693 C C . SER A 1 87 ? 18.831 -11.364 -5.981 1.00 64.44 87 SER A C 1
ATOM 695 O O . SER A 1 87 ? 19.176 -11.309 -7.161 1.00 64.44 87 SER A O 1
ATOM 697 N N . PHE A 1 88 ? 17.817 -12.125 -5.571 1.00 83.88 88 PHE A N 1
ATOM 698 C CA . PHE A 1 88 ? 16.923 -12.807 -6.499 1.00 83.88 88 PHE A CA 1
ATOM 699 C C . PHE A 1 88 ? 15.824 -11.838 -6.955 1.00 83.88 88 PHE A C 1
ATOM 701 O O . PHE A 1 88 ? 15.179 -11.201 -6.129 1.00 83.88 88 PHE A O 1
ATOM 708 N N . GLY A 1 89 ? 15.615 -11.687 -8.264 1.00 90.94 89 GLY A N 1
ATOM 709 C CA . GLY A 1 89 ? 14.531 -10.839 -8.762 1.00 90.94 89 GLY A CA 1
ATOM 710 C C . GLY A 1 89 ? 14.624 -10.427 -10.223 1.00 90.94 89 GLY A C 1
ATOM 711 O O . GLY A 1 89 ? 15.655 -10.589 -10.887 1.00 90.94 89 GLY A O 1
ATOM 712 N N . THR A 1 90 ? 13.518 -9.884 -10.732 1.00 94.56 90 THR A N 1
ATOM 713 C CA . THR A 1 90 ? 13.515 -9.144 -11.999 1.00 94.56 90 THR A CA 1
ATOM 714 C C . THR A 1 90 ? 14.189 -7.781 -11.811 1.00 94.56 90 THR A C 1
ATOM 716 O O . THR A 1 90 ? 14.205 -7.245 -10.700 1.00 94.56 90 THR A O 1
ATOM 719 N N . PRO A 1 91 ? 14.705 -7.157 -12.880 1.00 94.62 91 PRO A N 1
ATOM 720 C CA . PRO A 1 91 ? 15.220 -5.794 -12.810 1.00 94.62 91 PRO A CA 1
ATOM 721 C C . PRO A 1 91 ? 14.273 -4.785 -12.165 1.00 94.62 91 PRO A C 1
ATOM 723 O O . PRO A 1 91 ? 14.712 -3.984 -11.346 1.00 94.62 91 PRO A O 1
ATOM 726 N N . LEU A 1 92 ? 12.974 -4.837 -12.476 1.00 95.38 92 LEU A N 1
ATOM 727 C CA . LEU A 1 92 ? 11.997 -3.938 -11.862 1.00 95.38 92 LEU A CA 1
ATOM 728 C C . LEU A 1 92 ? 11.911 -4.145 -10.341 1.00 95.38 92 LEU A C 1
ATOM 730 O O . LEU A 1 92 ? 11.891 -3.164 -9.602 1.00 95.38 92 LEU A O 1
ATOM 734 N N . TRP A 1 93 ? 11.907 -5.399 -9.879 1.00 93.56 93 TRP A N 1
ATOM 735 C CA . TRP A 1 93 ? 11.926 -5.741 -8.455 1.00 93.56 93 TRP A CA 1
ATOM 736 C C . TRP A 1 93 ? 13.184 -5.208 -7.758 1.00 93.56 93 TRP A C 1
ATOM 738 O O . TRP A 1 93 ? 13.093 -4.469 -6.779 1.00 93.56 93 TRP A O 1
ATOM 748 N N . THR A 1 94 ? 14.359 -5.524 -8.304 1.00 90.81 94 THR A N 1
ATOM 749 C CA . THR A 1 94 ? 15.654 -5.130 -7.734 1.00 90.81 94 THR A CA 1
ATOM 750 C C . THR A 1 94 ? 15.787 -3.613 -7.639 1.00 90.81 94 THR A C 1
ATOM 752 O O . THR A 1 94 ? 16.161 -3.084 -6.596 1.00 90.81 94 THR A O 1
ATOM 755 N N . GLN A 1 95 ? 15.437 -2.892 -8.709 1.00 91.12 95 GLN A N 1
ATOM 756 C CA . GLN A 1 95 ? 15.528 -1.430 -8.726 1.00 91.12 95 GLN A CA 1
ATOM 757 C C . GLN A 1 95 ? 14.461 -0.776 -7.845 1.00 91.12 95 GLN A C 1
ATOM 759 O O . GLN A 1 95 ? 14.687 0.321 -7.342 1.00 91.12 95 GLN A O 1
ATOM 764 N N . ALA A 1 96 ? 13.319 -1.435 -7.627 1.00 91.31 96 ALA A N 1
ATOM 765 C CA . ALA A 1 96 ? 12.337 -0.965 -6.664 1.00 91.31 96 ALA A CA 1
ATOM 766 C C . ALA A 1 96 ? 12.849 -1.121 -5.222 1.00 91.31 96 ALA A C 1
ATOM 768 O O . ALA A 1 96 ? 12.674 -0.204 -4.434 1.00 91.31 96 ALA A O 1
ATOM 769 N N . LEU A 1 97 ? 13.532 -2.219 -4.873 1.00 86.81 97 LEU A N 1
ATOM 770 C CA . LEU A 1 97 ? 14.075 -2.432 -3.521 1.00 86.81 97 LEU A CA 1
ATOM 771 C C . LEU A 1 97 ? 15.193 -1.456 -3.137 1.00 86.81 97 LEU A C 1
ATOM 773 O O . LEU A 1 97 ? 15.425 -1.226 -1.946 1.00 86.81 97 LEU A O 1
ATOM 777 N N . GLU A 1 98 ? 15.910 -0.907 -4.118 1.00 82.06 98 GLU A N 1
ATOM 778 C CA . GLU A 1 98 ? 17.034 -0.018 -3.855 1.00 82.06 98 GLU A CA 1
ATOM 779 C C . GLU A 1 98 ? 16.583 1.180 -3.001 1.00 82.06 98 GLU A C 1
ATOM 781 O O . GLU A 1 98 ? 15.675 1.922 -3.390 1.00 82.06 98 GLU A O 1
ATOM 786 N N . PRO A 1 99 ? 17.250 1.458 -1.861 1.00 62.25 99 PRO A N 1
ATOM 787 C CA . PRO A 1 99 ? 16.869 2.541 -0.959 1.00 62.25 99 PRO A CA 1
ATOM 788 C C . PRO A 1 99 ? 16.827 3.919 -1.619 1.00 62.25 99 PRO A C 1
ATOM 790 O O . PRO A 1 99 ? 16.399 4.869 -0.990 1.00 62.25 99 PRO A O 1
ATOM 793 N N . ARG A 1 100 ? 17.307 4.077 -2.852 1.00 65.88 100 ARG A N 1
ATOM 794 C CA . ARG A 1 100 ? 17.524 5.374 -3.488 1.00 65.88 100 ARG A CA 1
ATOM 795 C C . ARG A 1 100 ? 16.285 6.053 -4.016 1.00 65.88 100 ARG A C 1
ATOM 797 O O . ARG A 1 100 ? 16.400 7.260 -4.206 1.00 65.88 100 ARG A O 1
ATOM 804 N N . LEU A 1 101 ? 15.142 5.355 -4.098 1.00 59.75 101 LEU A N 1
ATOM 805 C CA . LEU A 1 101 ? 13.843 5.861 -4.587 1.00 59.75 101 LEU A CA 1
ATOM 806 C C . LEU A 1 101 ? 13.323 7.159 -3.918 1.00 59.75 101 LEU A C 1
ATOM 808 O O . LEU A 1 101 ? 12.200 7.596 -4.166 1.00 59.75 101 LEU A O 1
ATOM 812 N N . TYR A 1 102 ? 14.109 7.797 -3.058 1.00 64.94 102 TYR A N 1
ATOM 813 C CA . TYR A 1 102 ? 13.932 9.167 -2.599 1.00 64.94 102 TYR A CA 1
ATOM 814 C C . TYR A 1 102 ? 14.070 10.213 -3.718 1.00 64.94 102 TYR A C 1
ATOM 816 O O . TYR A 1 102 ? 13.605 11.337 -3.537 1.00 64.94 102 TYR A O 1
ATOM 824 N N . ASN A 1 103 ? 14.698 9.893 -4.859 1.00 68.19 103 ASN A N 1
ATOM 825 C CA . ASN A 1 103 ? 14.930 10.870 -5.922 1.00 68.19 103 ASN A CA 1
ATOM 826 C C . ASN A 1 103 ? 13.940 10.732 -7.086 1.00 68.19 103 ASN A C 1
ATOM 828 O O . ASN A 1 103 ? 13.610 9.647 -7.557 1.00 68.19 103 ASN A O 1
ATOM 832 N N . SER A 1 104 ? 13.529 11.874 -7.651 1.00 68.62 104 SER A N 1
ATOM 833 C CA . SER A 1 104 ? 12.627 11.923 -8.817 1.00 68.62 104 SER A CA 1
ATOM 834 C C . SER A 1 104 ? 13.181 11.232 -10.073 1.00 68.62 104 SER A C 1
ATOM 836 O O . SER A 1 104 ? 12.429 10.936 -11.005 1.00 68.62 104 SER A O 1
ATOM 838 N N . ALA A 1 105 ? 14.494 10.992 -10.119 1.00 70.06 105 ALA A N 1
ATOM 839 C CA . ALA A 1 105 ? 15.160 10.258 -11.185 1.00 70.06 105 ALA A CA 1
ATOM 840 C C . ALA A 1 105 ? 14.791 8.767 -11.190 1.00 70.06 105 ALA A C 1
ATOM 842 O O . ALA A 1 105 ? 14.696 8.183 -12.270 1.00 70.06 105 ALA A O 1
ATOM 843 N N . ASP A 1 106 ? 14.504 8.179 -10.029 1.00 82.31 106 ASP A N 1
ATOM 844 C CA . ASP A 1 106 ? 14.309 6.734 -9.923 1.00 82.31 106 ASP A CA 1
ATOM 845 C C . ASP A 1 106 ? 12.920 6.311 -10.406 1.00 82.31 106 ASP A C 1
ATOM 847 O O . ASP A 1 106 ? 12.790 5.330 -11.135 1.00 82.31 106 ASP A O 1
ATOM 851 N N . TRP A 1 107 ? 11.888 7.130 -10.165 1.00 87.69 107 TRP A N 1
ATOM 852 C CA . TRP A 1 107 ? 10.557 6.909 -10.750 1.00 87.69 107 TRP A CA 1
ATOM 853 C C . TRP A 1 107 ? 10.590 6.880 -12.281 1.00 87.69 107 TRP A C 1
ATOM 855 O O . TRP A 1 107 ? 9.821 6.158 -12.909 1.00 87.69 107 TRP A O 1
ATOM 865 N N . LYS A 1 108 ? 11.502 7.642 -12.903 1.00 90.62 108 LYS A N 1
ATOM 866 C CA . LYS A 1 108 ? 11.671 7.632 -14.364 1.00 90.62 108 LYS A CA 1
ATOM 867 C C . LYS A 1 108 ? 12.283 6.323 -14.851 1.00 90.62 108 LYS A C 1
ATOM 869 O O . LYS A 1 108 ? 11.990 5.924 -15.974 1.00 90.62 108 LYS A O 1
ATOM 874 N N . LEU A 1 109 ? 13.141 5.693 -14.052 1.00 93.00 109 LEU A N 1
ATOM 875 C CA . LEU A 1 109 ? 13.698 4.383 -14.364 1.00 93.00 109 LEU A CA 1
ATOM 876 C C . LEU A 1 109 ? 12.643 3.283 -14.179 1.00 93.00 109 LEU A C 1
ATOM 878 O O . LEU A 1 109 ? 12.463 2.479 -15.086 1.00 93.00 109 LEU A O 1
ATOM 882 N N . LEU A 1 110 ? 11.902 3.283 -13.066 1.00 94.50 110 LEU A N 1
ATOM 883 C CA . LEU A 1 110 ? 10.835 2.302 -12.822 1.00 94.50 110 LEU A CA 1
ATOM 884 C C . LEU A 1 110 ? 9.731 2.385 -13.887 1.00 94.50 110 LEU A C 1
ATOM 886 O O . LEU A 1 110 ? 9.355 1.365 -14.461 1.00 94.50 110 LEU A O 1
ATOM 890 N N . SER A 1 111 ? 9.285 3.602 -14.225 1.00 95.06 111 SER A N 1
ATOM 891 C CA . SER A 1 111 ? 8.372 3.831 -15.353 1.00 95.06 111 SER A CA 1
ATOM 892 C C . SER A 1 111 ? 8.953 3.293 -16.655 1.00 95.06 111 SER A C 1
ATOM 894 O O . SER A 1 111 ? 8.257 2.591 -17.372 1.00 95.06 111 SER A O 1
ATOM 896 N N . TRP A 1 112 ? 10.238 3.546 -16.933 1.00 96.06 112 TRP A N 1
ATOM 897 C CA . TRP A 1 112 ? 10.886 3.043 -18.144 1.00 96.06 112 TRP A CA 1
ATOM 898 C C . TRP A 1 112 ? 10.874 1.512 -18.218 1.00 96.06 112 TRP A C 1
ATOM 900 O O . TRP A 1 112 ? 10.595 0.981 -19.285 1.00 96.06 112 TRP A O 1
ATOM 910 N N . TYR A 1 113 ? 11.121 0.792 -17.120 1.00 96.94 113 TYR A N 1
ATOM 911 C CA . TYR A 1 113 ? 11.024 -0.673 -17.118 1.00 96.94 113 TYR A CA 1
ATOM 912 C C . TYR A 1 113 ? 9.618 -1.149 -17.483 1.00 96.94 113 TYR A C 1
ATOM 914 O O . TYR A 1 113 ? 9.470 -2.004 -18.355 1.00 96.94 113 TYR A O 1
ATOM 922 N N . VAL A 1 114 ? 8.594 -0.568 -16.855 1.00 96.88 114 VAL A N 1
ATOM 923 C CA . VAL A 1 114 ? 7.192 -0.911 -17.133 1.00 96.88 114 VAL A CA 1
ATOM 924 C C . VAL A 1 114 ? 6.827 -0.583 -18.584 1.00 96.88 114 VAL A C 1
ATOM 926 O O . VAL A 1 114 ? 6.237 -1.416 -19.264 1.00 96.88 114 VAL A O 1
ATOM 929 N N . ASP A 1 115 ? 7.254 0.572 -19.101 1.00 96.44 115 ASP A N 1
ATOM 930 C CA . ASP A 1 115 ? 7.028 0.993 -20.493 1.00 96.44 115 ASP A CA 1
ATOM 931 C C . ASP A 1 115 ? 7.756 0.100 -21.518 1.00 96.44 115 ASP A C 1
ATOM 933 O O . ASP A 1 115 ? 7.441 0.126 -22.707 1.00 96.44 115 ASP A O 1
ATOM 937 N N . ARG A 1 116 ? 8.751 -0.687 -21.088 1.00 97.31 116 ARG A N 1
ATOM 938 C CA . ARG A 1 116 ? 9.438 -1.677 -21.931 1.00 97.31 116 ARG A CA 1
ATOM 939 C C . ARG A 1 116 ? 8.896 -3.098 -21.782 1.00 97.31 116 ARG A C 1
ATOM 941 O O . ARG A 1 116 ? 9.369 -3.970 -22.506 1.00 97.31 116 ARG A O 1
ATOM 948 N N . GLY A 1 117 ? 7.913 -3.320 -20.908 1.00 96.75 117 GLY A N 1
ATOM 949 C CA . GLY A 1 117 ? 7.255 -4.615 -20.714 1.00 96.75 117 GLY A CA 1
ATOM 950 C C . GLY A 1 117 ? 7.659 -5.371 -19.445 1.00 96.75 117 GLY A C 1
ATOM 951 O O . GLY A 1 117 ? 7.355 -6.555 -19.335 1.00 96.75 117 GLY A O 1
ATOM 952 N N . ALA A 1 118 ? 8.340 -4.733 -18.486 1.00 96.94 118 ALA A N 1
ATOM 953 C CA . ALA A 1 118 ? 8.575 -5.360 -17.185 1.00 96.94 118 ALA A CA 1
ATOM 954 C C . ALA A 1 118 ? 7.245 -5.569 -16.445 1.00 96.94 118 ALA A C 1
ATOM 956 O O . ALA A 1 118 ? 6.388 -4.679 -16.417 1.00 96.94 118 ALA A O 1
ATOM 957 N N . ARG A 1 119 ? 7.070 -6.742 -15.829 1.00 97.19 119 ARG A N 1
ATOM 958 C CA . ARG A 1 119 ? 5.788 -7.142 -15.239 1.00 97.19 119 ARG A CA 1
ATOM 959 C C . ARG A 1 119 ? 5.610 -6.589 -13.829 1.00 97.19 119 ARG A C 1
ATOM 961 O O . ARG A 1 119 ? 6.386 -6.881 -12.922 1.00 97.19 119 ARG A O 1
ATOM 968 N N . LEU A 1 120 ? 4.517 -5.856 -13.622 1.00 96.94 120 LEU A N 1
ATOM 969 C CA . LEU A 1 120 ? 4.090 -5.381 -12.300 1.00 96.94 120 LEU A CA 1
ATOM 970 C C . LEU A 1 120 ? 3.489 -6.492 -11.419 1.00 96.94 120 LEU A C 1
ATOM 972 O O . LEU A 1 120 ? 3.529 -6.370 -10.197 1.00 96.94 120 LEU A O 1
ATOM 976 N N . ASN A 1 121 ? 2.967 -7.565 -12.024 1.00 96.12 121 ASN A N 1
ATOM 977 C CA . ASN A 1 121 ? 2.435 -8.766 -11.361 1.00 96.12 121 ASN A CA 1
ATOM 978 C C . ASN A 1 121 ? 3.445 -9.915 -11.251 1.00 96.12 121 ASN A C 1
ATOM 980 O O . ASN A 1 121 ? 3.045 -11.042 -10.972 1.00 96.12 121 ASN A O 1
ATOM 984 N N . TRP A 1 122 ? 4.733 -9.692 -11.515 1.00 95.69 122 TRP A N 1
ATOM 985 C CA . TRP A 1 122 ? 5.703 -10.750 -11.256 1.00 95.69 122 TRP A CA 1
ATOM 986 C C . TRP A 1 122 ? 5.743 -11.035 -9.750 1.00 95.69 122 TRP A C 1
ATOM 988 O O . TRP A 1 122 ? 6.045 -10.139 -8.968 1.00 95.69 122 TRP A O 1
ATOM 998 N N . GLU A 1 123 ? 5.413 -12.257 -9.343 1.00 93.25 123 GLU A N 1
ATOM 999 C CA . GLU A 1 123 ? 5.422 -12.652 -7.937 1.00 93.25 123 GLU A CA 1
ATOM 1000 C C . GLU A 1 123 ? 6.808 -13.160 -7.537 1.00 93.25 123 GLU A C 1
ATOM 1002 O O . GLU A 1 123 ? 7.366 -14.075 -8.151 1.00 93.25 123 GLU A O 1
ATOM 1007 N N . HIS A 1 124 ? 7.376 -12.558 -6.496 1.00 92.19 124 HIS A N 1
ATOM 1008 C CA . HIS A 1 124 ? 8.650 -12.997 -5.951 1.00 92.19 124 HIS A CA 1
ATOM 1009 C C . HIS A 1 124 ? 8.467 -14.324 -5.193 1.00 92.19 124 HIS A C 1
ATOM 1011 O O . HIS A 1 124 ? 7.689 -14.362 -4.241 1.00 92.19 124 HIS A O 1
ATOM 1017 N N . PRO A 1 125 ? 9.215 -15.396 -5.508 1.00 88.94 125 PRO A N 1
ATOM 1018 C CA . PRO A 1 125 ? 8.963 -16.732 -4.958 1.00 88.94 125 PRO A CA 1
ATOM 1019 C C . PRO A 1 125 ? 9.188 -16.836 -3.447 1.00 88.94 125 PRO A C 1
ATOM 1021 O O . PRO A 1 125 ? 8.574 -17.675 -2.800 1.00 88.94 125 PRO A O 1
ATOM 1024 N N . GLU A 1 126 ? 10.060 -16.000 -2.878 1.00 86.06 126 GLU A N 1
ATOM 1025 C CA . GLU A 1 126 ? 10.303 -15.992 -1.426 1.00 86.06 126 GLU A CA 1
ATOM 1026 C C . GLU A 1 126 ? 9.427 -14.982 -0.676 1.00 86.06 126 GLU A C 1
ATOM 1028 O O . GLU A 1 126 ? 9.088 -15.199 0.482 1.00 86.06 126 GLU A O 1
ATOM 1033 N N . HIS A 1 127 ? 9.055 -13.876 -1.327 1.00 86.81 127 HIS A N 1
ATOM 1034 C CA . HIS A 1 127 ? 8.389 -12.749 -0.664 1.00 86.81 127 HIS A CA 1
ATOM 1035 C C . HIS A 1 127 ? 6.881 -12.740 -0.924 1.00 86.81 127 HIS A C 1
ATOM 1037 O O . HIS A 1 127 ? 6.157 -12.015 -0.245 1.00 86.81 127 HIS A O 1
ATOM 1043 N N . LEU A 1 128 ? 6.422 -13.545 -1.891 1.00 90.12 128 LEU A N 1
ATOM 1044 C CA . LEU A 1 128 ? 5.019 -13.764 -2.247 1.00 90.12 128 LEU A CA 1
ATOM 1045 C C . LEU A 1 128 ? 4.255 -12.451 -2.461 1.00 90.12 128 LEU A C 1
ATOM 1047 O O . LEU A 1 128 ? 3.119 -12.267 -2.030 1.00 90.12 128 LEU A O 1
ATOM 1051 N N . THR A 1 129 ? 4.946 -11.495 -3.077 1.00 92.31 129 THR A N 1
ATOM 1052 C CA . THR A 1 129 ? 4.455 -10.155 -3.383 1.00 92.31 129 THR A CA 1
ATOM 1053 C C . THR A 1 129 ? 5.041 -9.702 -4.714 1.00 92.31 129 THR A C 1
ATOM 1055 O O . THR A 1 129 ? 5.903 -10.376 -5.286 1.00 92.31 129 THR A O 1
ATOM 1058 N N . THR A 1 130 ? 4.574 -8.568 -5.226 1.00 94.62 130 THR A N 1
ATOM 1059 C CA . THR A 1 130 ? 4.905 -8.116 -6.581 1.00 94.62 130 THR A CA 1
ATOM 1060 C C . THR A 1 130 ? 5.585 -6.749 -6.597 1.00 94.62 130 THR A C 1
ATOM 1062 O O . THR A 1 130 ? 5.472 -5.987 -5.629 1.00 94.62 130 THR A O 1
ATOM 1065 N N . PRO A 1 131 ? 6.264 -6.375 -7.700 1.00 95.38 131 PRO A N 1
ATOM 1066 C CA . PRO A 1 131 ? 6.805 -5.035 -7.862 1.00 95.38 131 PRO A CA 1
ATOM 1067 C C . PRO A 1 131 ? 5.773 -3.926 -7.647 1.00 95.38 131 PRO A C 1
ATOM 1069 O O . PRO A 1 131 ? 6.126 -2.896 -7.084 1.00 95.38 131 PRO A O 1
ATOM 1072 N N . ALA A 1 132 ? 4.505 -4.119 -8.033 1.00 96.12 132 ALA A N 1
ATOM 1073 C CA . ALA A 1 132 ? 3.467 -3.113 -7.796 1.00 96.12 132 ALA A CA 1
ATOM 1074 C C . ALA A 1 132 ? 3.271 -2.818 -6.299 1.00 96.12 132 ALA A C 1
ATOM 1076 O O . ALA A 1 132 ? 3.273 -1.654 -5.894 1.00 96.12 132 ALA A O 1
ATOM 1077 N N . HIS A 1 133 ? 3.173 -3.864 -5.474 1.00 95.19 133 HIS A N 1
ATOM 1078 C CA . HIS A 1 133 ? 3.044 -3.742 -4.020 1.00 95.19 133 HIS A CA 1
ATOM 1079 C C . HIS A 1 133 ? 4.263 -3.066 -3.396 1.00 95.19 133 HIS A C 1
ATOM 1081 O O . HIS A 1 133 ? 4.123 -2.138 -2.598 1.00 95.19 133 HIS A O 1
ATOM 1087 N N . LEU A 1 134 ? 5.462 -3.491 -3.805 1.00 92.38 134 LEU A N 1
ATOM 1088 C CA . LEU A 1 134 ? 6.723 -2.916 -3.346 1.00 92.38 134 LEU A CA 1
ATOM 1089 C C . LEU A 1 134 ? 6.833 -1.428 -3.696 1.00 92.38 134 LEU A C 1
ATOM 1091 O O . LEU A 1 134 ? 7.145 -0.609 -2.833 1.00 92.38 134 LEU A O 1
ATOM 1095 N N . ILE A 1 135 ? 6.533 -1.062 -4.942 1.00 93.56 135 ILE A N 1
ATOM 1096 C CA . ILE A 1 135 ? 6.563 0.327 -5.407 1.00 93.56 135 ILE A CA 1
ATOM 1097 C C . ILE A 1 135 ? 5.540 1.171 -4.640 1.00 93.56 135 ILE A C 1
ATOM 1099 O O . ILE A 1 135 ? 5.893 2.256 -4.177 1.00 93.56 135 ILE A O 1
ATOM 1103 N N . GLY A 1 136 ? 4.310 0.678 -4.455 1.00 92.62 136 GLY A N 1
ATOM 1104 C CA . GLY A 1 136 ? 3.276 1.360 -3.670 1.00 92.62 136 GLY A CA 1
ATOM 1105 C C . GLY A 1 136 ? 3.696 1.589 -2.214 1.00 92.62 136 GLY A C 1
ATOM 1106 O O . GLY A 1 136 ? 3.610 2.710 -1.710 1.00 92.62 136 GLY A O 1
ATOM 1107 N N . HIS A 1 137 ? 4.242 0.559 -1.562 1.00 90.38 137 HIS A N 1
ATOM 1108 C CA . HIS A 1 137 ? 4.757 0.645 -0.195 1.00 90.38 137 HIS A CA 1
ATOM 1109 C C . HIS A 1 137 ? 5.903 1.660 -0.063 1.00 90.38 137 HIS A C 1
ATOM 1111 O O . HIS A 1 137 ? 5.915 2.486 0.851 1.00 90.38 137 HIS A O 1
ATOM 1117 N N . LEU A 1 138 ? 6.882 1.619 -0.970 1.00 87.75 138 LEU A N 1
ATOM 1118 C CA . LEU A 1 138 ? 8.045 2.507 -0.918 1.00 87.75 138 LEU A CA 1
ATOM 1119 C C . LEU A 1 138 ? 7.701 3.947 -1.271 1.00 87.75 138 LEU A C 1
ATOM 1121 O O . LEU A 1 138 ? 8.233 4.870 -0.651 1.00 87.75 138 LEU A O 1
ATOM 1125 N N . PHE A 1 139 ? 6.792 4.141 -2.226 1.00 87.75 139 PHE A N 1
ATOM 1126 C CA . PHE A 1 139 ? 6.209 5.445 -2.498 1.00 87.75 139 PHE A CA 1
ATOM 1127 C C . PHE A 1 139 ? 5.630 6.036 -1.211 1.00 87.75 139 PHE A C 1
ATOM 1129 O O . PHE A 1 139 ? 5.990 7.161 -0.852 1.00 87.75 139 PHE A O 1
ATOM 1136 N N . ALA A 1 140 ? 4.841 5.243 -0.480 1.00 87.12 140 ALA A N 1
ATOM 1137 C CA . ALA A 1 140 ? 4.240 5.675 0.767 1.00 87.12 140 ALA A CA 1
ATOM 1138 C C . ALA A 1 140 ? 5.263 6.016 1.846 1.00 87.12 140 ALA A C 1
ATOM 1140 O O . ALA A 1 140 ? 5.301 7.139 2.351 1.00 87.12 140 ALA A O 1
ATOM 1141 N N . ARG A 1 141 ? 6.187 5.088 2.104 1.00 84.44 141 ARG A N 1
ATOM 1142 C CA . ARG A 1 141 ? 7.277 5.270 3.064 1.00 84.44 141 ARG A CA 1
ATOM 1143 C C . ARG A 1 141 ? 8.055 6.563 2.812 1.00 84.44 141 ARG A C 1
ATOM 1145 O O . ARG A 1 141 ? 8.319 7.319 3.742 1.00 84.44 141 ARG A O 1
ATOM 1152 N N . ASN A 1 142 ? 8.428 6.832 1.564 1.00 82.12 142 ASN A N 1
ATOM 1153 C CA . ASN A 1 142 ? 9.280 7.974 1.238 1.00 82.12 142 ASN A CA 1
ATOM 1154 C C . ASN A 1 142 ? 8.555 9.317 1.408 1.00 82.12 142 ASN A C 1
ATOM 1156 O O . ASN A 1 142 ? 9.202 10.309 1.744 1.00 82.12 142 ASN A O 1
ATOM 1160 N N . HIS A 1 143 ? 7.235 9.345 1.214 1.00 80.44 143 HIS A N 1
ATOM 1161 C CA . HIS A 1 143 ? 6.432 10.563 1.343 1.00 80.44 143 HIS A CA 1
ATOM 1162 C C . HIS A 1 143 ? 6.042 10.863 2.799 1.00 80.44 143 HIS A C 1
ATOM 1164 O O . HIS A 1 143 ? 5.954 12.037 3.148 1.00 80.44 143 HIS A O 1
ATOM 1170 N N . CYS A 1 144 ? 5.914 9.852 3.670 1.00 74.06 144 CYS A N 1
ATOM 1171 C CA . CYS A 1 144 ? 5.695 10.068 5.108 1.00 74.06 144 CYS A CA 1
ATOM 1172 C C . CYS A 1 144 ? 6.890 10.744 5.798 1.00 74.06 144 CYS A C 1
ATOM 1174 O O . CYS A 1 144 ? 6.714 11.661 6.591 1.00 74.06 144 CYS A O 1
ATOM 1176 N N . TYR A 1 145 ? 8.122 10.308 5.508 1.00 75.75 145 TYR A N 1
ATOM 1177 C CA . TYR A 1 145 ? 9.297 10.744 6.280 1.00 75.75 145 TYR A CA 1
ATOM 1178 C C . TYR A 1 145 ? 10.002 11.996 5.738 1.00 75.75 145 TYR A C 1
ATOM 1180 O O . TYR A 1 145 ? 10.858 12.554 6.426 1.00 75.75 145 TYR A O 1
ATOM 1188 N N . ARG A 1 146 ? 9.716 12.434 4.503 1.00 74.12 146 ARG A N 1
ATOM 1189 C CA . ARG A 1 146 ? 10.404 13.582 3.876 1.00 74.12 146 ARG A CA 1
ATOM 1190 C C . ARG A 1 146 ? 9.440 14.517 3.137 1.00 74.12 146 ARG A C 1
ATOM 1192 O O . ARG A 1 146 ? 9.426 14.529 1.906 1.00 74.12 146 ARG A O 1
ATOM 1199 N N . PRO A 1 147 ? 8.712 15.382 3.866 1.00 64.81 147 PRO A N 1
ATOM 1200 C CA . PRO A 1 147 ? 7.732 16.301 3.280 1.00 64.81 147 PRO A CA 1
ATOM 1201 C C . PRO A 1 147 ? 8.321 17.360 2.336 1.00 64.81 147 PRO A C 1
ATOM 1203 O O . PRO A 1 147 ? 7.584 18.015 1.609 1.00 64.81 147 PRO A O 1
ATOM 1206 N N . SER A 1 148 ? 9.643 17.567 2.349 1.00 64.88 148 SER A N 1
ATOM 1207 C CA . SER A 1 148 ? 10.308 18.628 1.581 1.00 64.88 148 SER A CA 1
ATOM 1208 C C . SER A 1 148 ? 10.299 18.409 0.066 1.00 64.88 148 SER A C 1
ATOM 1210 O O . SER A 1 148 ? 10.597 19.337 -0.689 1.00 64.88 148 SER A O 1
ATOM 1212 N N . TYR A 1 149 ? 9.941 17.214 -0.406 1.00 63.66 149 TYR A N 1
ATOM 1213 C CA . TYR A 1 149 ? 9.767 16.961 -1.829 1.00 63.66 149 TYR A CA 1
ATOM 1214 C C . TYR A 1 149 ? 8.378 17.423 -2.268 1.00 63.66 149 TYR A C 1
ATOM 1216 O O . TYR A 1 149 ? 7.402 16.685 -2.174 1.00 63.66 149 TYR A O 1
ATOM 1224 N N . SER A 1 150 ? 8.308 18.661 -2.770 1.00 60.19 150 SER A N 1
ATOM 1225 C CA . SER A 1 150 ? 7.115 19.193 -3.435 1.00 60.19 150 SER A CA 1
ATOM 1226 C C . SER A 1 150 ? 6.763 18.308 -4.632 1.00 60.19 150 SER A C 1
ATOM 1228 O O . SER A 1 150 ? 7.398 18.353 -5.691 1.00 60.19 150 SER A O 1
ATOM 1230 N N . TYR A 1 151 ? 5.779 17.437 -4.432 1.00 63.88 151 TYR A N 1
ATOM 1231 C CA . TYR A 1 151 ? 5.256 16.571 -5.468 1.00 63.88 151 TYR A CA 1
ATOM 1232 C C . TYR A 1 151 ? 4.206 17.344 -6.255 1.00 63.88 151 TYR A C 1
ATOM 1234 O O . TYR A 1 151 ? 3.071 17.507 -5.806 1.00 63.88 151 TYR A O 1
ATOM 1242 N N . SER A 1 152 ? 4.566 17.832 -7.444 1.00 67.12 152 SER A N 1
ATOM 1243 C CA . SER A 1 152 ? 3.548 18.366 -8.342 1.00 67.12 152 SER A CA 1
ATOM 1244 C C . SER A 1 152 ? 2.686 17.209 -8.854 1.00 67.12 152 SER A C 1
ATOM 1246 O O . SER A 1 152 ? 3.185 16.238 -9.439 1.00 67.12 152 SER A O 1
ATOM 1248 N N . SER A 1 153 ? 1.373 17.322 -8.649 1.00 61.47 153 SER A N 1
ATOM 1249 C CA . SER A 1 153 ? 0.347 16.377 -9.122 1.00 61.47 153 SER A CA 1
ATOM 1250 C C . SER A 1 153 ? 0.401 16.128 -10.638 1.00 61.47 153 SER A C 1
ATOM 1252 O O . SER A 1 153 ? -0.093 15.113 -11.127 1.00 61.47 153 SER A O 1
ATOM 1254 N N . HIS A 1 154 ? 1.053 17.028 -11.376 1.00 60.94 154 HIS A N 1
ATOM 1255 C CA . HIS A 1 154 ? 1.240 16.989 -12.825 1.00 60.94 154 HIS A CA 1
ATOM 1256 C C . HIS A 1 154 ? 2.546 16.317 -13.276 1.00 60.94 154 HIS A C 1
ATOM 1258 O O . HIS A 1 154 ? 2.818 16.208 -14.475 1.00 60.94 154 HIS A O 1
ATOM 1264 N N . SER A 1 155 ? 3.392 15.863 -12.350 1.00 80.25 155 SER A N 1
ATOM 1265 C CA . SER A 1 155 ? 4.648 15.217 -12.722 1.00 80.25 155 SER A CA 1
ATOM 1266 C C . SER A 1 155 ? 4.405 13.875 -13.434 1.00 80.25 155 SER A C 1
ATOM 1268 O O . SER A 1 155 ? 3.433 13.164 -13.181 1.00 80.25 155 SER A O 1
ATOM 1270 N N . ARG A 1 156 ? 5.321 13.470 -14.328 1.00 80.12 156 ARG A N 1
ATOM 1271 C CA . ARG A 1 156 ? 5.294 12.111 -14.916 1.00 80.12 156 ARG A CA 1
ATOM 1272 C C . ARG A 1 156 ? 5.335 11.016 -13.843 1.00 80.12 156 ARG A C 1
ATOM 1274 O O . ARG A 1 156 ? 4.759 9.957 -14.056 1.00 80.12 156 ARG A O 1
ATOM 1281 N N . GLY A 1 157 ? 5.962 11.297 -12.697 1.00 85.38 157 GLY A N 1
ATOM 1282 C CA . GLY A 1 157 ? 5.946 10.410 -11.537 1.00 85.38 157 GLY A CA 1
ATOM 1283 C C . GLY A 1 157 ? 4.527 10.163 -11.026 1.00 85.38 157 GLY A C 1
ATOM 1284 O O . GLY A 1 157 ? 4.178 9.012 -10.805 1.00 85.38 157 GLY A O 1
ATOM 1285 N N . ALA A 1 158 ? 3.689 11.204 -10.938 1.00 85.25 158 ALA A N 1
ATOM 1286 C CA . ALA A 1 158 ? 2.306 11.089 -10.458 1.00 85.25 158 ALA A CA 1
ATOM 1287 C C . ALA A 1 158 ? 1.492 10.111 -11.294 1.00 85.25 158 ALA A C 1
ATOM 1289 O O . ALA A 1 158 ? 0.833 9.229 -10.754 1.00 85.25 158 ALA A O 1
ATOM 1290 N N . ARG A 1 159 ? 1.598 10.216 -12.621 1.00 89.62 159 ARG A N 1
ATOM 1291 C CA . ARG A 1 159 ? 0.915 9.296 -13.539 1.00 89.62 159 ARG A CA 1
ATOM 1292 C C . ARG A 1 159 ? 1.404 7.860 -13.392 1.00 89.62 159 ARG A C 1
ATOM 1294 O O . ARG A 1 159 ? 0.587 6.947 -13.386 1.00 89.62 159 ARG A O 1
ATOM 1301 N N . PHE A 1 160 ? 2.713 7.666 -13.240 1.00 92.62 160 PHE A N 1
ATOM 1302 C CA . PHE A 1 160 ? 3.274 6.338 -13.007 1.00 92.62 160 PHE A CA 1
ATOM 1303 C C . PHE A 1 160 ? 2.778 5.732 -11.688 1.00 92.62 160 PHE A C 1
ATOM 1305 O O . PHE A 1 160 ? 2.357 4.581 -11.672 1.00 92.62 160 PHE A O 1
ATOM 1312 N N . ILE A 1 161 ? 2.759 6.507 -10.601 1.00 92.12 161 ILE A N 1
ATOM 1313 C CA . ILE A 1 161 ? 2.256 6.025 -9.311 1.00 92.12 161 ILE A CA 1
ATOM 1314 C C . ILE A 1 161 ? 0.762 5.717 -9.380 1.00 92.12 161 ILE A C 1
ATOM 1316 O O . ILE A 1 161 ? 0.368 4.656 -8.917 1.00 92.12 161 ILE A O 1
ATOM 1320 N N . VAL A 1 162 ? -0.059 6.567 -10.010 1.00 92.69 162 VAL A N 1
ATOM 1321 C CA . VAL A 1 162 ? -1.481 6.251 -10.240 1.00 92.69 162 VAL A CA 1
ATOM 1322 C C . VAL A 1 162 ? -1.614 4.916 -10.974 1.00 92.69 162 VAL A C 1
ATOM 1324 O O . VAL A 1 162 ? -2.308 4.041 -10.480 1.00 92.69 162 VAL A O 1
ATOM 1327 N N . LYS A 1 163 ? -0.867 4.700 -12.067 1.00 93.75 163 LYS A N 1
ATOM 1328 C CA . LYS A 1 163 ? -0.858 3.423 -12.805 1.00 93.75 163 LYS A CA 1
ATOM 1329 C C . LYS A 1 163 ? -0.495 2.225 -11.917 1.00 93.75 163 LYS A C 1
ATOM 1331 O O . LYS A 1 163 ? -1.103 1.169 -12.048 1.00 93.75 163 LYS A O 1
ATOM 1336 N N . VAL A 1 164 ? 0.488 2.371 -11.028 1.00 95.06 164 VAL A N 1
ATOM 1337 C CA . VAL A 1 164 ? 0.901 1.301 -10.103 1.00 95.06 164 VAL A CA 1
ATOM 1338 C C . VAL A 1 164 ? -0.160 1.033 -9.035 1.00 95.06 164 VAL A C 1
ATOM 1340 O O . VAL A 1 164 ? -0.447 -0.125 -8.748 1.00 95.06 164 VAL A O 1
ATOM 1343 N N . LEU A 1 165 ? -0.747 2.076 -8.446 1.00 94.69 165 LEU A N 1
ATOM 1344 C CA . LEU A 1 165 ? -1.757 1.937 -7.394 1.00 94.69 165 LEU A CA 1
ATOM 1345 C C . LEU A 1 165 ? -3.112 1.464 -7.942 1.00 94.69 165 LEU A C 1
ATOM 1347 O O . LEU A 1 165 ? -3.835 0.778 -7.228 1.00 94.69 165 LEU A O 1
ATOM 1351 N N . SER A 1 166 ? -3.432 1.773 -9.201 1.00 94.50 166 SER A N 1
ATOM 1352 C CA . SER A 1 166 ? -4.601 1.244 -9.921 1.00 94.50 166 SER A CA 1
ATOM 1353 C C . SER A 1 166 ? -4.460 -0.234 -10.300 1.00 94.50 166 SER A C 1
ATOM 1355 O O . SER A 1 166 ? -5.394 -0.823 -10.835 1.00 94.50 166 SER A O 1
ATOM 1357 N N . TYR A 1 167 ? -3.299 -0.850 -10.075 1.00 94.75 167 TYR A N 1
ATOM 1358 C CA . TYR A 1 167 ? -3.071 -2.233 -10.462 1.00 94.75 167 TYR A CA 1
ATOM 1359 C C . TYR A 1 167 ? -3.839 -3.199 -9.547 1.00 94.75 167 TYR A C 1
ATOM 1361 O O . TYR A 1 167 ? -3.708 -3.137 -8.329 1.00 94.75 167 TYR A O 1
ATOM 1369 N N . ILE A 1 168 ? -4.624 -4.109 -10.131 1.00 94.56 168 ILE A N 1
ATOM 1370 C CA . ILE A 1 168 ? -5.596 -4.953 -9.401 1.00 94.56 168 ILE A CA 1
ATOM 1371 C C . ILE A 1 168 ? -5.071 -6.333 -8.992 1.00 94.56 168 ILE A C 1
ATOM 1373 O O . ILE A 1 168 ? -5.829 -7.177 -8.519 1.00 94.56 168 ILE A O 1
ATOM 1377 N N . HIS A 1 169 ? -3.791 -6.610 -9.233 1.00 95.25 169 HIS A N 1
ATOM 1378 C CA . HIS A 1 169 ? -3.225 -7.906 -8.887 1.00 95.25 169 HIS A CA 1
ATOM 1379 C C . HIS A 1 169 ? -3.043 -8.010 -7.374 1.00 95.25 169 HIS A C 1
ATOM 1381 O O . HIS A 1 169 ? -2.364 -7.170 -6.786 1.00 95.25 169 HIS A O 1
ATOM 1387 N N . LEU A 1 170 ? -3.636 -9.043 -6.784 1.00 94.94 170 LEU A N 1
ATOM 1388 C CA . LEU A 1 170 ? -3.550 -9.348 -5.361 1.00 94.94 170 LEU A CA 1
ATOM 1389 C C . LEU A 1 170 ? -2.221 -10.049 -5.062 1.00 94.94 170 LEU A C 1
ATOM 1391 O O . LEU A 1 170 ? -1.737 -10.822 -5.888 1.00 94.94 170 LEU A O 1
ATOM 1395 N N . ASP A 1 171 ? -1.622 -9.781 -3.904 1.00 92.56 171 ASP A N 1
ATOM 1396 C CA . ASP A 1 171 ? -0.552 -10.639 -3.386 1.00 92.56 171 ASP A CA 1
ATOM 1397 C C . ASP A 1 171 ? -1.111 -11.927 -2.750 1.00 92.56 171 ASP A C 1
ATOM 1399 O O . ASP A 1 171 ? -2.321 -12.115 -2.634 1.00 92.56 171 ASP A O 1
ATOM 1403 N N . SER A 1 172 ? -0.230 -12.831 -2.322 1.00 90.94 172 SER A N 1
ATOM 1404 C CA . SER A 1 172 ? -0.634 -14.094 -1.690 1.00 90.94 172 SER A CA 1
ATOM 1405 C C . SER A 1 172 ? -0.763 -13.980 -0.162 1.00 90.94 172 SER A C 1
ATOM 1407 O O . SER A 1 172 ? -0.631 -14.978 0.552 1.00 90.94 172 SER A O 1
ATOM 1409 N N . CYS A 1 173 ? -0.954 -12.772 0.390 1.00 90.62 173 CYS A N 1
ATOM 1410 C CA . CYS A 1 173 ? -1.046 -12.608 1.838 1.00 90.62 173 CYS A CA 1
ATOM 1411 C C . CYS A 1 173 ? -2.407 -13.068 2.396 1.00 90.62 173 CYS A C 1
ATOM 1413 O O . CYS A 1 173 ? -3.441 -12.986 1.739 1.00 90.62 173 CYS A O 1
ATOM 1415 N N . ASN A 1 174 ? -2.406 -13.513 3.655 1.00 92.19 174 ASN A N 1
ATOM 1416 C CA . ASN A 1 174 ? -3.598 -13.995 4.364 1.00 92.19 174 ASN A CA 1
ATOM 1417 C C . ASN A 1 174 ? -3.989 -13.084 5.548 1.00 92.19 174 ASN A C 1
ATOM 1419 O O . ASN A 1 174 ? -4.542 -13.534 6.551 1.00 92.19 174 ASN A O 1
ATOM 1423 N N . CYS A 1 175 ? -3.631 -11.800 5.484 1.00 95.56 175 CYS A N 1
ATOM 1424 C CA . CYS A 1 175 ? -3.985 -10.835 6.525 1.00 95.56 175 CYS A CA 1
ATOM 1425 C C . CYS A 1 175 ? -5.450 -10.419 6.396 1.00 95.56 175 CYS A C 1
ATOM 1427 O O . CYS A 1 175 ? -5.928 -10.196 5.289 1.00 95.56 175 CYS A O 1
ATOM 1429 N N . ARG A 1 176 ? -6.137 -10.202 7.524 1.00 96.75 176 ARG A N 1
ATOM 1430 C CA . ARG A 1 176 ? -7.550 -9.786 7.540 1.00 96.75 176 ARG A CA 1
ATOM 1431 C C . ARG A 1 176 ? -7.792 -8.346 7.082 1.00 96.75 176 ARG A C 1
ATOM 1433 O O . ARG A 1 176 ? -8.944 -7.989 6.836 1.00 96.75 176 ARG A O 1
ATOM 1440 N N . CYS A 1 177 ? -6.740 -7.557 6.857 1.00 96.94 177 CYS A N 1
ATOM 1441 C CA . CYS A 1 177 ? -6.849 -6.251 6.200 1.00 96.94 177 CYS A CA 1
ATOM 1442 C C . CYS A 1 177 ? -7.268 -6.354 4.720 1.00 96.94 177 CYS A C 1
ATOM 1444 O O . CYS A 1 177 ? -7.657 -5.353 4.123 1.00 96.94 177 CYS A O 1
ATOM 1446 N N . SER A 1 178 ? -7.252 -7.560 4.141 1.00 96.31 178 SER A N 1
ATOM 1447 C CA . SER A 1 178 ? -7.855 -7.870 2.846 1.00 96.31 178 SER A CA 1
ATOM 1448 C C . SER A 1 178 ? -8.578 -9.222 2.873 1.00 96.31 178 SER A C 1
ATOM 1450 O O . SER A 1 178 ? -8.362 -10.039 3.762 1.00 96.31 178 SER A O 1
ATOM 1452 N N . ILE A 1 179 ? -9.461 -9.462 1.902 1.00 94.50 179 ILE A N 1
ATOM 1453 C CA . ILE A 1 179 ? -10.235 -10.708 1.790 1.00 94.50 179 ILE A CA 1
ATOM 1454 C C . ILE A 1 179 ? -9.429 -11.810 1.085 1.00 94.50 179 ILE A C 1
ATOM 1456 O O . ILE A 1 179 ? -9.531 -12.976 1.457 1.00 94.50 179 ILE A O 1
ATOM 1460 N N . ALA A 1 180 ? -8.644 -11.456 0.063 1.00 94.50 180 ALA A N 1
ATOM 1461 C CA . ALA A 1 180 ? -8.008 -12.421 -0.843 1.00 94.50 180 ALA A CA 1
ATOM 1462 C C . ALA A 1 180 ? -6.575 -12.022 -1.243 1.00 94.50 180 ALA A C 1
ATOM 1464 O O . ALA A 1 180 ? -6.148 -12.306 -2.357 1.00 94.50 180 ALA A O 1
ATOM 1465 N N . GLY A 1 181 ? -5.862 -11.330 -0.352 1.00 94.56 181 GLY A N 1
ATOM 1466 C CA . GLY A 1 181 ? -4.561 -10.723 -0.644 1.00 94.56 181 GLY A CA 1
ATOM 1467 C C . GLY A 1 181 ? -4.645 -9.207 -0.762 1.00 94.56 181 GLY A C 1
ATOM 1468 O O . GLY A 1 181 ? -5.690 -8.651 -1.093 1.00 94.56 181 GLY A O 1
ATOM 1469 N N . CYS A 1 182 ? -3.578 -8.495 -0.427 1.00 95.88 182 CYS A N 1
ATOM 1470 C CA . CYS A 1 182 ? -3.568 -7.040 -0.482 1.00 95.88 182 CYS A CA 1
ATOM 1471 C C . CYS A 1 182 ? -3.534 -6.561 -1.935 1.00 95.88 182 CYS A C 1
ATOM 1473 O O . CYS A 1 182 ? -2.984 -7.232 -2.798 1.00 95.88 182 CYS A O 1
ATOM 1475 N N . LEU A 1 183 ? -4.111 -5.382 -2.186 1.00 96.25 183 LEU A N 1
ATOM 1476 C CA . LEU A 1 183 ? -3.865 -4.623 -3.412 1.00 96.25 183 LEU A CA 1
ATOM 1477 C C . LEU A 1 183 ? -2.676 -3.669 -3.213 1.00 96.25 183 LEU A C 1
ATOM 1479 O O . LEU A 1 183 ? -2.463 -3.192 -2.091 1.00 96.25 183 LEU A O 1
ATOM 1483 N N . PRO A 1 184 ? -1.976 -3.260 -4.287 1.00 95.94 184 PRO A N 1
ATOM 1484 C CA . PRO A 1 184 ? -0.914 -2.256 -4.229 1.00 95.94 184 PRO A CA 1
ATOM 1485 C C . PRO A 1 184 ? -1.334 -0.952 -3.540 1.00 95.94 184 PRO A C 1
ATOM 1487 O O . PRO A 1 184 ? -0.572 -0.408 -2.737 1.00 95.94 184 PRO A O 1
ATOM 1490 N N . ILE A 1 185 ? -2.561 -0.472 -3.791 1.00 96.19 185 ILE A N 1
ATOM 1491 C CA . ILE A 1 185 ? -3.107 0.699 -3.090 1.00 96.19 185 ILE A CA 1
ATOM 1492 C C . ILE A 1 185 ? -3.289 0.452 -1.592 1.00 96.19 185 ILE A C 1
ATOM 1494 O O . ILE A 1 185 ? -2.954 1.324 -0.797 1.00 96.19 185 ILE A O 1
ATOM 1498 N N . GLY A 1 186 ? -3.745 -0.739 -1.194 1.00 95.38 186 GLY A N 1
ATOM 1499 C CA . GLY A 1 186 ? -3.896 -1.110 0.212 1.00 95.38 186 GLY A CA 1
ATOM 1500 C C . GLY A 1 186 ? -2.551 -1.108 0.937 1.00 95.38 186 GLY A C 1
ATOM 1501 O O . GLY A 1 186 ? -2.439 -0.562 2.031 1.00 95.38 186 GLY A O 1
ATOM 1502 N N . CYS A 1 187 ? -1.496 -1.613 0.290 1.00 93.62 187 CYS A N 1
ATOM 1503 C CA . CYS A 1 187 ? -0.137 -1.588 0.837 1.00 93.62 187 CYS A CA 1
ATOM 1504 C C . CYS A 1 187 ? 0.419 -0.171 0.997 1.00 93.62 187 CYS A C 1
ATOM 1506 O O . CYS A 1 187 ? 1.122 0.107 1.971 1.00 93.62 187 CYS A O 1
ATOM 1508 N N . ALA A 1 188 ? 0.106 0.725 0.057 1.00 93.44 188 ALA A N 1
ATOM 1509 C CA . ALA A 1 188 ? 0.461 2.133 0.174 1.00 93.44 188 ALA A CA 1
ATOM 1510 C C . ALA A 1 188 ? -0.288 2.794 1.345 1.00 93.44 188 ALA A C 1
ATOM 1512 O O . ALA A 1 188 ? 0.343 3.417 2.194 1.00 93.44 188 ALA A O 1
ATOM 1513 N N . VAL A 1 189 ? -1.611 2.608 1.429 1.00 94.12 189 VAL A N 1
ATOM 1514 C CA . VAL A 1 189 ? -2.486 3.169 2.478 1.00 94.12 189 VAL A CA 1
ATOM 1515 C C . VAL A 1 189 ? -2.050 2.730 3.871 1.00 94.12 189 VAL A C 1
ATOM 1517 O O . VAL A 1 189 ? -1.787 3.593 4.705 1.00 94.12 189 VAL A O 1
ATOM 1520 N N . LYS A 1 190 ? -1.866 1.420 4.086 1.00 92.19 190 LYS A N 1
ATOM 1521 C CA . LYS A 1 190 ? -1.346 0.849 5.342 1.00 92.19 190 LYS A CA 1
ATOM 1522 C C . LYS A 1 190 ? -0.097 1.592 5.805 1.00 92.19 190 LYS A C 1
ATOM 1524 O O . LYS A 1 190 ? 0.078 1.902 6.978 1.00 92.19 190 LYS A O 1
ATOM 1529 N N . ARG A 1 191 ? 0.826 1.855 4.873 1.00 89.06 191 ARG A N 1
ATOM 1530 C CA . ARG A 1 191 ? 2.093 2.494 5.221 1.00 89.06 191 ARG A CA 1
ATOM 1531 C C . ARG A 1 191 ? 1.940 3.986 5.492 1.00 89.06 191 ARG A C 1
ATOM 1533 O O . ARG A 1 191 ? 2.668 4.508 6.331 1.00 89.06 191 ARG A O 1
ATOM 1540 N N . PHE A 1 192 ? 1.030 4.650 4.789 1.00 86.50 192 PHE A N 1
ATOM 1541 C CA . PHE A 1 192 ? 0.763 6.071 4.968 1.00 86.50 192 PHE A CA 1
ATOM 1542 C C . PHE A 1 192 ? 0.167 6.397 6.330 1.00 86.50 192 PHE A C 1
ATOM 1544 O O . PHE A 1 192 ? 0.572 7.380 6.944 1.00 86.50 192 PHE A O 1
ATOM 1551 N N . PHE A 1 193 ? -0.752 5.558 6.796 1.00 84.25 193 PHE A N 1
ATOM 1552 C CA . PHE A 1 193 ? -1.557 5.830 7.981 1.00 84.25 193 PHE A CA 1
ATOM 1553 C C . PHE A 1 193 ? -1.213 4.924 9.160 1.00 84.25 193 PHE A C 1
ATOM 1555 O O . PHE A 1 193 ? -1.996 4.802 10.092 1.00 84.25 193 PHE A O 1
ATOM 1562 N N . SER A 1 194 ? -0.000 4.360 9.181 1.00 81.25 194 SER A N 1
ATOM 1563 C CA . SER A 1 194 ? 0.455 3.493 10.276 1.00 81.25 194 SER A CA 1
ATOM 1564 C C . SER A 1 194 ? 0.546 4.192 11.643 1.00 81.25 194 SER A C 1
ATOM 1566 O O . SER A 1 194 ? 0.896 3.546 12.622 1.00 81.25 194 SER A O 1
ATOM 1568 N N . LEU A 1 195 ? 0.324 5.511 11.704 1.00 75.38 195 LEU A N 1
ATOM 1569 C CA . LEU A 1 195 ? 0.263 6.310 12.934 1.00 75.38 195 LEU A CA 1
ATOM 1570 C C . LEU A 1 195 ? -1.173 6.740 13.302 1.00 75.38 195 LEU A C 1
ATOM 1572 O O . LEU A 1 195 ? -1.327 7.562 14.191 1.00 75.38 195 LEU A O 1
ATOM 1576 N N . GLY A 1 196 ? -2.201 6.212 12.626 1.00 80.44 196 GLY A N 1
ATOM 1577 C CA . GLY A 1 196 ? -3.608 6.582 12.821 1.00 80.44 196 GLY A CA 1
ATOM 1578 C C . GLY A 1 196 ? -4.089 7.589 11.773 1.00 80.44 196 GLY A C 1
ATOM 1579 O O . GLY A 1 196 ? -3.503 8.659 11.595 1.00 80.44 196 GLY A O 1
ATOM 1580 N N . PHE A 1 197 ? -5.154 7.258 11.041 1.00 83.81 197 PHE A N 1
ATOM 1581 C CA . PHE A 1 197 ? -5.688 8.107 9.974 1.00 83.81 197 PHE A CA 1
ATOM 1582 C C . PHE A 1 197 ? -6.493 9.276 10.541 1.00 83.81 197 PHE A C 1
ATOM 1584 O O . PHE A 1 197 ? -6.333 10.414 10.095 1.00 83.81 197 PHE A O 1
ATOM 1591 N N . VAL A 1 198 ? -7.369 9.007 11.513 1.00 81.69 198 VAL A N 1
ATOM 1592 C CA . VAL A 1 198 ? -8.308 10.010 12.045 1.00 81.69 198 VAL A CA 1
ATOM 1593 C C . VAL A 1 198 ? -7.577 11.200 12.671 1.00 81.69 198 VAL A C 1
ATOM 1595 O O . VAL A 1 198 ? -8.019 12.338 12.518 1.00 81.69 198 VAL A O 1
ATOM 1598 N N . GLU A 1 199 ? -6.441 10.954 13.316 1.00 83.69 199 GLU A N 1
ATOM 1599 C CA . GLU A 1 199 ? -5.620 11.984 13.959 1.00 83.69 199 GLU A CA 1
ATOM 1600 C C . GLU A 1 199 ? -4.802 12.792 12.939 1.00 83.69 199 GLU A C 1
ATOM 1602 O O . GLU A 1 199 ? -4.642 14.005 13.074 1.00 83.69 199 GLU A O 1
ATOM 1607 N N . THR A 1 200 ? -4.331 12.141 11.871 1.00 84.69 200 THR A N 1
ATOM 1608 C CA . THR A 1 200 ? -3.366 12.725 10.921 1.00 84.69 200 THR A CA 1
ATOM 1609 C C . THR A 1 200 ? -3.997 13.293 9.652 1.00 84.69 200 THR A C 1
ATOM 1611 O O . THR A 1 200 ? -3.327 13.984 8.885 1.00 84.69 200 THR A O 1
ATOM 1614 N N . VAL A 1 201 ? -5.291 13.065 9.400 1.00 84.94 201 VAL A N 1
ATOM 1615 C CA . VAL A 1 201 ? -5.982 13.486 8.162 1.00 84.94 201 VAL A CA 1
ATOM 1616 C C . VAL A 1 201 ? -5.872 14.989 7.864 1.00 84.94 201 VAL A C 1
ATOM 1618 O O . VAL A 1 201 ? -5.915 15.410 6.703 1.00 84.94 201 VAL A O 1
ATOM 1621 N N . HIS A 1 202 ? -5.718 15.810 8.903 1.00 85.38 202 HIS A N 1
ATOM 1622 C CA . HIS A 1 202 ? -5.601 17.261 8.779 1.00 85.38 202 HIS A CA 1
ATOM 1623 C C . HIS A 1 202 ? -4.207 17.720 8.340 1.00 85.38 202 HIS A C 1
ATOM 1625 O O . HIS A 1 202 ? -4.073 18.840 7.833 1.00 85.38 202 HIS A O 1
ATOM 1631 N N . GLU A 1 203 ? -3.192 16.866 8.467 1.00 86.75 203 GLU A N 1
ATOM 1632 C CA . GLU A 1 203 ? -1.823 17.188 8.092 1.00 86.75 203 GLU A CA 1
ATOM 1633 C C . GLU A 1 203 ? -1.704 17.422 6.573 1.00 86.75 203 GLU A C 1
ATOM 1635 O O . GLU A 1 203 ? -2.263 16.666 5.767 1.00 86.75 203 GLU A O 1
ATOM 1640 N N . PRO A 1 204 ? -0.968 18.460 6.125 1.00 84.50 204 PRO A N 1
ATOM 1641 C CA . PRO A 1 204 ? -0.824 18.770 4.702 1.00 84.50 204 PRO A CA 1
ATOM 1642 C C . PRO A 1 204 ? -0.339 17.590 3.849 1.00 84.50 204 PRO A C 1
ATOM 1644 O O . PRO A 1 204 ? -0.774 17.434 2.706 1.00 84.50 204 PRO A O 1
ATOM 1647 N N . GLN A 1 205 ? 0.539 16.748 4.399 1.00 81.62 205 GLN A N 1
ATOM 1648 C CA . GLN A 1 205 ? 1.077 15.568 3.726 1.00 81.62 205 GLN A CA 1
ATOM 1649 C C . GLN A 1 205 ? -0.025 14.530 3.496 1.00 81.62 205 GLN A C 1
ATOM 1651 O O . GLN A 1 205 ? -0.221 14.089 2.360 1.00 81.62 205 GLN A O 1
ATOM 1656 N N . CYS A 1 206 ? -0.801 14.217 4.537 1.00 84.50 206 CYS A N 1
ATOM 1657 C CA . CYS A 1 206 ? -1.948 13.315 4.458 1.00 84.50 206 CYS A CA 1
ATOM 1658 C C . CYS A 1 206 ? -2.964 13.787 3.417 1.00 84.50 206 CYS A C 1
ATOM 1660 O O . CYS A 1 206 ? -3.463 12.975 2.641 1.00 84.50 206 CYS A O 1
ATOM 1662 N N . ARG A 1 207 ? -3.199 15.101 3.295 1.00 86.25 207 ARG A N 1
ATOM 1663 C CA . ARG A 1 207 ? -4.085 15.652 2.254 1.00 86.25 207 ARG A CA 1
ATOM 1664 C C . ARG A 1 207 ? -3.588 15.384 0.833 1.00 86.25 207 ARG A C 1
ATOM 1666 O O . ARG A 1 207 ? -4.395 15.045 -0.030 1.00 86.25 207 ARG A O 1
ATOM 1673 N N . LEU A 1 208 ? -2.289 15.521 0.558 1.00 84.62 208 LEU A N 1
ATOM 1674 C CA . LEU A 1 208 ? -1.729 15.229 -0.774 1.00 84.62 208 LEU A CA 1
ATOM 1675 C C . LEU A 1 208 ? -1.869 13.746 -1.132 1.00 84.62 208 LEU A C 1
ATOM 1677 O O . LEU A 1 208 ? -2.240 13.399 -2.254 1.00 84.62 208 LEU A O 1
ATOM 1681 N N . ILE A 1 209 ? -1.609 12.882 -0.159 1.00 87.25 209 ILE A N 1
ATOM 1682 C CA . ILE A 1 209 ? -1.732 11.432 -0.295 1.00 87.25 209 ILE A CA 1
ATOM 1683 C C . ILE A 1 209 ? -3.193 11.038 -0.511 1.00 87.25 209 ILE A C 1
ATOM 1685 O O . ILE A 1 209 ? -3.501 10.277 -1.424 1.00 87.25 209 ILE A O 1
ATOM 1689 N N . LEU A 1 210 ? -4.109 11.616 0.263 1.00 90.00 210 LEU A N 1
ATOM 1690 C CA . LEU A 1 210 ? -5.543 11.419 0.100 1.00 90.00 210 LEU A CA 1
ATOM 1691 C C . LEU A 1 210 ? -6.048 11.888 -1.256 1.00 90.00 210 LEU A C 1
ATOM 1693 O O . LEU A 1 210 ? -6.881 11.207 -1.848 1.00 90.00 210 LEU A O 1
ATOM 1697 N N . LYS A 1 211 ? -5.534 13.005 -1.783 1.00 90.06 211 LYS A N 1
ATOM 1698 C CA . LYS A 1 211 ? -5.834 13.443 -3.153 1.00 90.06 211 LYS A CA 1
ATOM 1699 C C . LYS A 1 211 ? -5.395 12.389 -4.173 1.00 90.06 211 LYS A C 1
ATOM 1701 O O . LYS A 1 211 ? -6.146 12.096 -5.098 1.00 90.06 211 LYS A O 1
ATOM 1706 N N . LEU A 1 212 ? -4.216 11.790 -4.000 1.00 90.56 212 LEU A N 1
ATOM 1707 C CA . LEU A 1 212 ? -3.730 10.725 -4.879 1.00 90.56 212 LEU A CA 1
ATOM 1708 C C . LEU A 1 212 ? -4.569 9.444 -4.766 1.00 90.56 212 LEU A C 1
ATOM 1710 O O . LEU A 1 212 ? -4.960 8.898 -5.792 1.00 90.56 212 LEU A O 1
ATOM 1714 N N . ILE A 1 213 ? -4.866 8.984 -3.550 1.00 93.25 213 ILE A N 1
ATOM 1715 C CA . ILE A 1 213 ? -5.711 7.805 -3.305 1.00 93.25 213 ILE A CA 1
ATOM 1716 C C . ILE A 1 213 ? -7.103 8.028 -3.891 1.00 93.25 213 ILE A C 1
ATOM 1718 O O . ILE A 1 213 ? -7.589 7.185 -4.636 1.00 93.25 213 ILE A O 1
ATOM 1722 N N . SER A 1 214 ? -7.712 9.183 -3.611 1.00 94.25 214 SER A N 1
ATOM 1723 C CA . SER A 1 214 ? -9.029 9.536 -4.150 1.00 94.25 214 SER A CA 1
ATOM 1724 C C . SER A 1 214 ? -8.989 9.552 -5.667 1.00 94.25 214 SER A C 1
ATOM 1726 O O . SER A 1 214 ? -9.852 8.961 -6.293 1.00 94.25 214 SER A O 1
ATOM 1728 N N . LYS A 1 215 ? -7.933 10.110 -6.273 1.00 92.81 215 LYS A N 1
ATOM 1729 C CA . LYS A 1 215 ? -7.746 10.041 -7.722 1.00 92.81 215 LYS A CA 1
ATOM 1730 C C . LYS A 1 215 ? -7.713 8.596 -8.217 1.00 92.81 215 LYS A C 1
ATOM 1732 O O . LYS A 1 215 ? -8.414 8.293 -9.169 1.00 92.81 215 LYS A O 1
ATOM 1737 N N . VAL A 1 216 ? -6.947 7.704 -7.592 1.00 93.88 216 VAL A N 1
ATOM 1738 C CA . VAL A 1 216 ? -6.881 6.288 -7.999 1.00 93.88 216 VAL A CA 1
ATOM 1739 C C . VAL A 1 216 ? -8.249 5.605 -7.881 1.00 93.88 216 VAL A C 1
ATOM 1741 O O . VAL A 1 216 ? -8.659 4.917 -8.811 1.00 93.88 216 VAL A O 1
ATOM 1744 N N . VAL A 1 217 ? -8.969 5.826 -6.779 1.00 95.50 217 VAL A N 1
ATOM 1745 C CA . VAL A 1 217 ? -10.296 5.238 -6.532 1.00 95.50 217 VAL A CA 1
ATOM 1746 C C . VAL A 1 217 ? -11.365 5.812 -7.469 1.00 95.50 217 VAL A C 1
ATOM 1748 O O . VAL A 1 217 ? -12.216 5.074 -7.957 1.00 95.50 217 VAL A O 1
ATOM 1751 N N . ASP A 1 218 ? -11.329 7.117 -7.732 1.00 94.62 218 ASP A N 1
ATOM 1752 C CA . ASP A 1 218 ? -12.353 7.827 -8.500 1.00 94.62 218 ASP A CA 1
ATOM 1753 C C . ASP A 1 218 ? -12.118 7.764 -10.027 1.00 94.62 218 ASP A C 1
ATOM 1755 O O . ASP A 1 218 ? -13.050 8.036 -10.777 1.00 94.62 218 ASP A O 1
ATOM 1759 N N . THR A 1 219 ? -10.914 7.407 -10.509 1.00 89.69 219 THR A N 1
ATOM 1760 C CA . THR A 1 219 ? -10.576 7.441 -11.954 1.00 89.69 219 THR A CA 1
ATOM 1761 C C . THR A 1 219 ? -11.305 6.374 -12.773 1.00 89.69 219 THR A C 1
ATOM 1763 O O . THR A 1 219 ? -11.744 6.660 -13.883 1.00 89.69 219 THR A O 1
ATOM 1766 N N . GLU A 1 220 ? -11.417 5.143 -12.270 1.00 85.44 220 GLU A N 1
ATOM 1767 C CA . GLU A 1 220 ? -11.934 4.022 -13.058 1.00 85.44 220 GLU A CA 1
ATOM 1768 C C . GLU A 1 220 ? -13.214 3.472 -12.438 1.00 85.44 220 GLU A C 1
ATOM 1770 O O . GLU A 1 220 ? -13.181 2.772 -11.427 1.00 85.44 220 GLU A O 1
ATOM 1775 N N . GLN A 1 221 ? -14.362 3.772 -13.053 1.00 83.00 221 GLN A N 1
ATOM 1776 C CA . GLN A 1 221 ? -15.672 3.399 -12.510 1.00 83.00 221 GLN A CA 1
ATOM 1777 C C . GLN A 1 221 ? -15.814 1.885 -12.296 1.00 83.00 221 GLN A C 1
ATOM 1779 O O . GLN A 1 221 ? -16.402 1.470 -11.299 1.00 83.00 221 GLN A O 1
ATOM 1784 N N . ALA A 1 222 ? -15.230 1.070 -13.183 1.00 84.81 222 ALA A N 1
ATOM 1785 C CA . ALA A 1 222 ? -15.234 -0.389 -13.066 1.00 84.81 222 ALA A CA 1
ATOM 1786 C C . ALA A 1 222 ? -14.482 -0.893 -11.822 1.00 84.81 222 ALA A C 1
ATOM 1788 O O . ALA A 1 222 ? -14.861 -1.910 -11.247 1.00 84.81 222 ALA A O 1
ATOM 1789 N N . LEU A 1 223 ? -13.447 -0.170 -11.382 1.00 87.69 223 LEU A N 1
ATOM 1790 C CA . LEU A 1 223 ? -12.612 -0.533 -10.233 1.00 87.69 223 LEU A CA 1
ATOM 1791 C C . LEU A 1 223 ? -12.933 0.270 -8.971 1.00 87.69 223 LEU A C 1
ATOM 1793 O O . LEU A 1 223 ? -12.454 -0.066 -7.890 1.00 87.69 223 LEU A O 1
ATOM 1797 N N . ARG A 1 224 ? -13.749 1.322 -9.078 1.00 91.38 224 ARG A N 1
ATOM 1798 C CA . ARG A 1 224 ? -14.104 2.232 -7.981 1.00 91.38 224 ARG A CA 1
ATOM 1799 C C . ARG A 1 224 ? -14.581 1.487 -6.739 1.00 91.38 224 ARG A C 1
ATOM 1801 O O . ARG A 1 224 ? -14.174 1.816 -5.624 1.00 91.38 224 ARG A O 1
ATOM 1808 N N . LEU A 1 225 ? -15.428 0.474 -6.925 1.00 93.25 225 LEU A N 1
ATOM 1809 C CA . LEU A 1 225 ? -15.958 -0.316 -5.819 1.00 93.25 225 LEU A CA 1
ATOM 1810 C C . LEU A 1 225 ? -14.849 -1.153 -5.167 1.00 93.25 225 LEU A C 1
ATOM 1812 O O . LEU A 1 225 ? -14.580 -0.981 -3.983 1.00 93.25 225 LEU A O 1
ATOM 1816 N N . SER A 1 226 ? -14.146 -1.990 -5.936 1.00 93.38 226 SER A N 1
ATOM 1817 C CA . SER A 1 226 ? -13.103 -2.880 -5.405 1.00 93.38 226 SER A CA 1
ATOM 1818 C C . SER A 1 226 ? -11.938 -2.117 -4.776 1.00 93.38 226 SER A C 1
ATOM 1820 O O . SER A 1 226 ? -11.495 -2.450 -3.676 1.00 93.38 226 SER A O 1
ATOM 1822 N N . THR A 1 227 ? -11.454 -1.068 -5.439 1.00 94.75 227 THR A N 1
ATOM 1823 C CA . THR A 1 227 ? -10.329 -0.254 -4.969 1.00 94.75 227 THR A CA 1
ATOM 1824 C C . THR A 1 227 ? -10.742 0.559 -3.745 1.00 94.75 227 THR A C 1
ATOM 1826 O O . THR A 1 227 ? -10.024 0.555 -2.748 1.00 94.75 227 THR A O 1
ATOM 1829 N N . GLY A 1 228 ? -11.921 1.193 -3.773 1.00 96.56 228 GLY A N 1
ATOM 1830 C CA . GLY A 1 228 ? -12.449 1.955 -2.640 1.00 96.56 228 GLY A CA 1
ATOM 1831 C C . GLY A 1 228 ? -12.647 1.091 -1.394 1.00 96.56 228 GLY A C 1
ATOM 1832 O O . GLY A 1 228 ? -12.150 1.447 -0.328 1.00 96.56 228 GLY A O 1
ATOM 1833 N N . LEU A 1 229 ? -13.274 -0.084 -1.528 1.00 97.25 229 LEU A N 1
ATOM 1834 C CA . LEU A 1 229 ? -13.461 -1.016 -0.408 1.00 97.25 229 LEU A CA 1
ATOM 1835 C C . LEU A 1 229 ? -12.144 -1.560 0.134 1.00 97.25 229 LEU A C 1
ATOM 1837 O O . LEU A 1 229 ? -12.007 -1.707 1.345 1.00 97.25 229 LEU A O 1
ATOM 1841 N N . SER A 1 230 ? -11.157 -1.798 -0.730 1.00 96.56 230 SER A N 1
ATOM 1842 C CA . SER A 1 230 ? -9.825 -2.218 -0.286 1.00 96.56 230 SER A CA 1
ATOM 1843 C C . SER A 1 230 ? -9.155 -1.147 0.578 1.00 96.56 230 SER A C 1
ATOM 1845 O O . SER A 1 230 ? -8.558 -1.470 1.601 1.00 96.56 230 SER A O 1
ATOM 1847 N N . VAL A 1 231 ? -9.286 0.134 0.212 1.00 97.25 231 VAL A N 1
ATOM 1848 C CA . VAL A 1 231 ? -8.775 1.246 1.028 1.00 97.25 231 VAL A CA 1
ATOM 1849 C C . VAL A 1 231 ? -9.557 1.372 2.336 1.00 97.25 231 VAL A C 1
ATOM 1851 O O . VAL A 1 231 ? -8.942 1.441 3.396 1.00 97.25 231 VAL A O 1
ATOM 1854 N N . ILE A 1 232 ? -10.895 1.364 2.279 1.00 98.06 232 ILE A N 1
ATOM 1855 C CA . ILE A 1 232 ? -11.764 1.467 3.465 1.00 98.06 232 ILE A CA 1
ATOM 1856 C C . ILE A 1 232 ? -11.456 0.350 4.462 1.00 98.06 232 ILE A C 1
ATOM 1858 O O . ILE A 1 232 ? -11.361 0.608 5.660 1.00 98.06 232 ILE A O 1
ATOM 1862 N N . ARG A 1 233 ? -11.262 -0.880 3.979 1.00 98.06 233 ARG A N 1
ATOM 1863 C CA . ARG A 1 233 ? -10.951 -2.029 4.827 1.00 98.06 233 ARG A CA 1
ATOM 1864 C C . ARG A 1 233 ? -9.612 -1.878 5.530 1.00 98.06 233 ARG A C 1
ATOM 1866 O O . ARG A 1 233 ? -9.554 -2.126 6.725 1.00 98.06 233 ARG A O 1
ATOM 1873 N N . VAL A 1 234 ? -8.566 -1.441 4.824 1.00 97.00 234 VAL A N 1
ATOM 1874 C CA . VAL A 1 234 ? -7.250 -1.193 5.437 1.00 97.00 234 VAL A CA 1
ATOM 1875 C C . V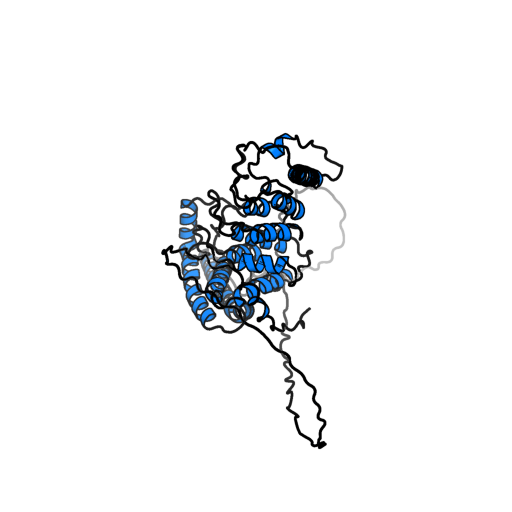AL A 1 234 ? -7.337 -0.089 6.489 1.00 97.00 234 VAL A C 1
ATOM 1877 O O . VAL A 1 234 ? -6.859 -0.292 7.597 1.00 97.00 234 VAL A O 1
ATOM 1880 N N . LEU A 1 235 ? -8.002 1.030 6.185 1.00 96.81 235 LEU A N 1
ATOM 1881 C CA . LEU A 1 235 ? -8.180 2.118 7.151 1.00 96.81 235 LEU A CA 1
ATOM 1882 C C . LEU A 1 235 ? -8.966 1.657 8.385 1.00 96.81 235 LEU A C 1
ATOM 1884 O O . LEU A 1 235 ? -8.568 1.931 9.507 1.00 96.81 235 LEU A O 1
ATOM 1888 N N . THR A 1 236 ? -10.066 0.928 8.191 1.00 97.88 236 THR A N 1
ATOM 1889 C CA . THR A 1 236 ? -10.874 0.405 9.307 1.00 97.88 236 THR A CA 1
ATOM 1890 C C . THR A 1 236 ? -10.075 -0.600 10.135 1.00 97.88 236 THR A C 1
ATOM 1892 O O . THR A 1 236 ? -10.146 -0.578 11.354 1.00 97.88 236 THR A O 1
ATOM 1895 N N . PHE A 1 237 ? -9.282 -1.454 9.484 1.00 97.50 237 PHE A N 1
ATOM 1896 C CA . PHE A 1 237 ? -8.389 -2.399 10.149 1.00 97.50 237 PHE A CA 1
ATOM 1897 C C . PHE A 1 237 ? -7.361 -1.682 11.040 1.00 97.50 237 PHE A C 1
ATOM 1899 O O . PHE A 1 237 ? -7.173 -2.088 12.184 1.00 97.50 237 PHE A O 1
ATOM 1906 N N . ASP A 1 238 ? -6.746 -0.605 10.537 1.00 95.19 238 ASP A N 1
ATOM 1907 C CA . ASP A 1 238 ? -5.791 0.220 11.290 1.00 95.19 238 ASP A CA 1
ATOM 1908 C C . ASP A 1 238 ? -6.455 0.911 12.493 1.00 95.19 238 ASP A C 1
ATOM 1910 O O . ASP A 1 238 ? -5.921 0.875 13.599 1.00 95.19 238 ASP A O 1
ATOM 1914 N N . GLU A 1 239 ? -7.643 1.492 12.310 1.00 95.25 239 GLU A N 1
ATOM 1915 C CA . GLU A 1 239 ? -8.375 2.198 13.376 1.00 95.25 239 GLU A CA 1
ATOM 1916 C C . GLU A 1 239 ? -8.936 1.270 14.465 1.00 95.25 239 GLU A C 1
ATOM 1918 O O . GLU A 1 239 ? -9.219 1.726 15.575 1.00 95.25 239 GLU A O 1
ATOM 1923 N N . LEU A 1 240 ? -9.096 -0.022 14.165 1.00 95.75 240 LEU A N 1
ATOM 1924 C CA . LEU A 1 240 ? -9.419 -1.060 15.150 1.00 95.75 240 LEU A CA 1
ATOM 1925 C C . LEU A 1 240 ? -8.173 -1.595 15.876 1.00 95.75 240 LEU A C 1
ATOM 1927 O O . LEU A 1 240 ? -8.300 -2.456 16.740 1.00 95.75 240 LEU A O 1
ATOM 1931 N N . GLY A 1 241 ? -6.971 -1.117 15.534 1.00 94.25 241 GLY A N 1
ATOM 1932 C CA . GLY A 1 241 ? -5.724 -1.540 16.176 1.00 94.25 241 GLY A CA 1
ATOM 1933 C C . GLY A 1 241 ? -5.323 -2.987 15.878 1.00 94.25 241 GLY A C 1
ATOM 1934 O O . GLY A 1 241 ? -4.547 -3.568 16.634 1.00 94.25 241 GLY A O 1
ATOM 1935 N N . LEU A 1 242 ? -5.841 -3.575 14.795 1.00 95.75 242 LEU A N 1
ATOM 1936 C CA . LEU A 1 242 ? -5.562 -4.960 14.421 1.00 95.75 242 LEU A CA 1
ATOM 1937 C C . LEU A 1 242 ? -4.123 -5.136 13.909 1.00 95.75 242 LEU A C 1
ATOM 1939 O O . LEU A 1 242 ? -3.541 -4.259 13.259 1.00 95.75 242 LEU A O 1
ATOM 1943 N N . THR A 1 243 ? -3.543 -6.315 14.136 1.00 94.62 243 THR A N 1
ATOM 1944 C CA . THR A 1 243 ? -2.152 -6.587 13.763 1.00 94.62 243 THR A CA 1
ATOM 1945 C C . THR A 1 243 ? -2.025 -6.980 12.293 1.00 94.62 243 THR A C 1
ATOM 1947 O O . THR A 1 243 ? -2.483 -8.036 11.842 1.00 94.62 243 THR A O 1
ATOM 1950 N N . HIS A 1 244 ? -1.298 -6.176 11.513 1.00 93.75 244 HIS A N 1
ATOM 1951 C CA . HIS A 1 244 ? -0.979 -6.546 10.135 1.00 93.75 244 HIS A CA 1
ATOM 1952 C C . HIS A 1 244 ? 0.008 -7.711 10.062 1.00 93.75 244 HIS A C 1
ATOM 1954 O O . HIS A 1 244 ? 1.157 -7.608 10.486 1.00 93.75 244 HIS A O 1
ATOM 1960 N N . THR A 1 245 ? -0.403 -8.770 9.370 1.00 92.56 245 THR A N 1
ATOM 1961 C CA . THR A 1 245 ? 0.430 -9.943 9.052 1.00 92.56 245 THR A CA 1
ATOM 1962 C C . THR A 1 245 ? 0.786 -10.048 7.558 1.00 92.56 245 THR A C 1
ATOM 1964 O O . THR A 1 245 ? 1.424 -11.009 7.127 1.00 92.56 245 THR A O 1
ATOM 1967 N N . CYS A 1 246 ? 0.383 -9.062 6.741 1.00 90.44 246 CYS A N 1
ATOM 1968 C CA . CYS A 1 246 ? 0.655 -8.993 5.299 1.00 90.44 246 CYS A CA 1
ATOM 1969 C C . CYS A 1 246 ? 1.995 -8.334 4.951 1.00 90.44 246 CYS A C 1
ATOM 1971 O O . CYS A 1 246 ? 2.562 -7.584 5.748 1.00 90.44 246 CYS A O 1
ATOM 1973 N N . CYS A 1 247 ? 2.425 -8.528 3.695 1.00 77.62 247 CYS A N 1
ATOM 1974 C CA . CYS A 1 247 ? 3.579 -7.852 3.092 1.00 77.62 247 CYS A CA 1
ATOM 1975 C C . CYS A 1 247 ? 4.904 -8.118 3.824 1.00 77.62 247 CYS A C 1
ATOM 1977 O O . CYS A 1 247 ? 5.666 -7.182 4.067 1.00 77.62 247 CYS A O 1
ATOM 1979 N N . LYS A 1 248 ? 5.171 -9.402 4.122 1.00 68.69 248 LYS A N 1
ATOM 1980 C CA . LYS A 1 248 ? 6.275 -9.969 4.932 1.00 68.69 248 LYS A CA 1
ATOM 1981 C C . LYS A 1 248 ? 7.690 -9.410 4.672 1.00 68.69 248 LYS A C 1
ATOM 1983 O O . LYS A 1 248 ? 8.609 -9.759 5.400 1.00 68.69 248 LYS A O 1
ATOM 1988 N N . SER A 1 249 ? 7.921 -8.627 3.618 1.00 63.03 249 SER A N 1
ATOM 1989 C CA . SER A 1 249 ? 9.275 -8.318 3.134 1.00 63.03 249 SER A CA 1
ATOM 1990 C C . SER A 1 249 ? 9.478 -6.904 2.591 1.00 63.03 249 SER A C 1
ATOM 1992 O O . SER A 1 249 ? 10.549 -6.600 2.070 1.00 63.03 249 SER A O 1
ATOM 1994 N N . LEU A 1 250 ? 8.471 -6.029 2.686 1.00 68.88 250 LEU A N 1
ATOM 1995 C CA . LEU A 1 250 ? 8.583 -4.646 2.189 1.00 68.88 250 LEU A CA 1
ATOM 1996 C C . LEU A 1 250 ? 9.144 -3.681 3.251 1.00 68.88 250 LEU A C 1
ATOM 1998 O O . LEU A 1 250 ? 9.731 -2.643 2.932 1.00 68.88 250 LEU A O 1
ATOM 2002 N N . SER A 1 251 ? 9.021 -4.065 4.514 1.00 59.00 251 SER A N 1
ATOM 2003 C CA . SER A 1 251 ? 9.509 -3.380 5.707 1.00 59.00 251 SER A CA 1
ATOM 2004 C C . SER A 1 251 ? 10.371 -4.361 6.508 1.00 59.00 251 SER A C 1
ATOM 2006 O O . SER A 1 251 ? 10.262 -5.571 6.327 1.00 59.00 251 SER A O 1
ATOM 2008 N N . HIS A 1 252 ? 11.230 -3.873 7.408 1.00 63.25 252 HIS A N 1
ATOM 2009 C CA . HIS A 1 252 ? 11.935 -4.708 8.401 1.00 63.25 252 HIS A CA 1
ATOM 2010 C C . HIS A 1 252 ? 10.972 -5.331 9.437 1.00 63.25 252 HIS A C 1
ATOM 2012 O O . HIS A 1 252 ? 11.346 -5.542 10.589 1.00 63.25 252 HIS A O 1
ATOM 2018 N N . ASP A 1 253 ? 9.723 -5.559 9.039 1.00 64.50 253 ASP A N 1
ATOM 2019 C CA . ASP A 1 253 ? 8.683 -6.121 9.870 1.00 64.50 253 ASP A CA 1
ATOM 2020 C C . ASP A 1 253 ? 8.977 -7.602 10.094 1.00 64.50 253 ASP A C 1
ATOM 2022 O O . ASP A 1 253 ? 9.673 -8.266 9.321 1.00 64.50 253 ASP A O 1
ATOM 2026 N N . GLN A 1 254 ? 8.459 -8.107 11.204 1.00 74.00 254 GLN A N 1
ATOM 2027 C CA . GLN A 1 254 ? 8.642 -9.485 11.613 1.00 74.00 254 GLN A CA 1
ATOM 2028 C C . GLN A 1 254 ? 8.081 -10.445 10.554 1.00 74.00 254 GLN A C 1
ATOM 2030 O O . GLN A 1 254 ? 6.932 -10.322 10.129 1.00 74.00 254 GLN A O 1
ATOM 2035 N N . 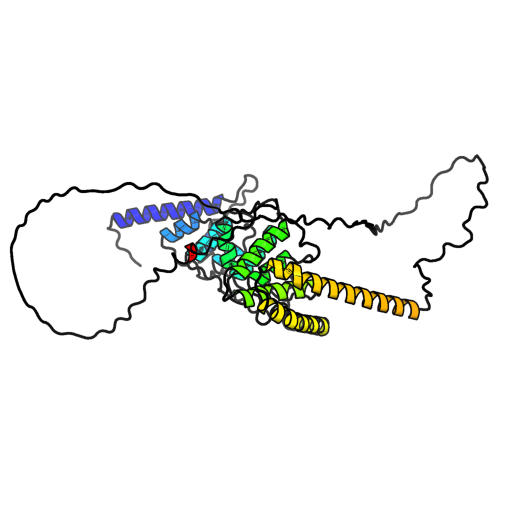GLU A 1 255 ? 8.882 -11.430 10.143 1.00 79.75 255 GLU A N 1
ATOM 2036 C CA . GLU A 1 255 ? 8.387 -12.535 9.325 1.00 79.75 255 GLU A CA 1
ATOM 2037 C C . GLU A 1 255 ? 7.408 -13.377 10.151 1.00 79.75 255 GLU A C 1
ATOM 2039 O O . GLU A 1 255 ? 7.772 -13.974 11.168 1.00 79.75 255 GLU A O 1
ATOM 2044 N N . TRP A 1 256 ? 6.154 -13.433 9.702 1.00 85.94 256 TRP A N 1
ATOM 2045 C CA . TRP A 1 256 ? 5.117 -14.242 10.333 1.00 85.94 256 TRP A CA 1
ATOM 2046 C C . TRP A 1 256 ? 5.069 -15.641 9.709 1.00 85.94 256 TRP A C 1
ATOM 2048 O O . TRP A 1 256 ? 4.886 -15.798 8.493 1.00 85.94 256 TRP A O 1
ATOM 2058 N N . SER A 1 257 ? 5.205 -16.670 10.549 1.00 90.94 257 SER A N 1
ATOM 2059 C CA . SER A 1 257 ? 4.858 -18.041 10.171 1.00 90.94 257 SER A CA 1
ATOM 2060 C C . SER A 1 257 ? 3.340 -18.182 10.065 1.00 90.94 257 SER A C 1
ATOM 2062 O O . SER A 1 257 ? 2.602 -17.466 10.736 1.00 90.94 257 SER A O 1
ATOM 2064 N N . GLU A 1 258 ? 2.853 -19.133 9.266 1.00 91.50 258 GLU A N 1
ATOM 2065 C CA . GLU A 1 258 ? 1.407 -19.374 9.138 1.00 91.50 258 GLU A CA 1
ATOM 2066 C C . GLU A 1 258 ? 0.737 -19.699 10.481 1.00 91.50 258 GLU A C 1
ATOM 2068 O O . GLU A 1 258 ? -0.429 -19.378 10.684 1.00 91.50 258 GLU A O 1
ATOM 2073 N N . ASP A 1 259 ? 1.465 -20.318 11.410 1.00 94.75 259 ASP A N 1
ATOM 2074 C CA . ASP A 1 259 ? 0.971 -20.605 12.759 1.00 94.75 259 ASP A CA 1
ATOM 2075 C C . ASP A 1 259 ? 0.821 -19.312 13.567 1.00 94.75 259 ASP A C 1
ATOM 2077 O O . ASP A 1 259 ? -0.241 -19.072 14.131 1.00 94.75 259 ASP A O 1
ATOM 2081 N N . ALA A 1 260 ? 1.823 -18.428 13.521 1.00 93.75 260 ALA A N 1
ATOM 2082 C CA . ALA A 1 260 ? 1.760 -17.138 14.197 1.00 93.75 260 ALA A CA 1
ATOM 2083 C C . ALA A 1 260 ? 0.646 -16.241 13.628 1.00 93.75 260 ALA A C 1
ATOM 2085 O O . ALA A 1 260 ? -0.031 -15.556 14.388 1.00 93.75 260 ALA A O 1
ATOM 2086 N N . ILE A 1 261 ? 0.399 -16.288 12.311 1.00 94.06 261 ILE A N 1
ATOM 2087 C CA . ILE A 1 261 ? -0.743 -15.593 11.692 1.00 94.06 261 ILE A CA 1
ATOM 2088 C C . ILE A 1 261 ? -2.064 -16.113 12.271 1.00 94.06 261 ILE A C 1
ATOM 2090 O O . ILE A 1 261 ? -2.931 -15.315 12.621 1.00 94.06 261 ILE A O 1
ATOM 2094 N N . ARG A 1 262 ? -2.230 -17.438 12.387 1.00 95.81 262 ARG A N 1
ATOM 2095 C CA . ARG A 1 262 ? -3.453 -18.029 12.955 1.00 95.81 262 ARG A CA 1
ATOM 2096 C C . ARG A 1 262 ? -3.632 -17.678 14.427 1.00 95.81 262 ARG A C 1
ATOM 2098 O O . ARG A 1 262 ? -4.759 -17.408 14.827 1.00 95.81 262 ARG A O 1
ATOM 2105 N N . ASP A 1 263 ? -2.552 -17.649 15.200 1.00 96.75 263 ASP A N 1
ATOM 2106 C CA . ASP A 1 263 ? -2.598 -17.285 16.617 1.00 96.75 263 ASP A CA 1
ATOM 2107 C C . ASP A 1 263 ? -3.031 -15.824 16.800 1.00 96.75 263 ASP A C 1
ATOM 2109 O O . ASP A 1 263 ? -3.954 -15.556 17.567 1.00 96.75 263 ASP A O 1
ATOM 2113 N N . VAL A 1 264 ? -2.447 -14.894 16.033 1.00 96.06 264 VAL A N 1
ATOM 2114 C CA . VAL A 1 264 ? -2.859 -13.479 16.022 1.00 96.06 264 VAL A CA 1
ATOM 2115 C C . VAL A 1 264 ? -4.338 -13.351 15.654 1.00 96.06 264 VAL A C 1
ATOM 2117 O O . VAL A 1 264 ? -5.106 -12.751 16.399 1.00 96.06 264 VAL A O 1
ATOM 2120 N N . GLN A 1 265 ? -4.777 -13.999 14.569 1.00 96.88 265 GLN A N 1
ATOM 2121 C CA . GLN A 1 265 ? -6.184 -13.961 14.149 1.00 96.88 265 GLN A CA 1
ATOM 2122 C C . GLN A 1 265 ? -7.141 -14.594 15.166 1.00 96.88 265 GLN A C 1
ATOM 2124 O O . GLN A 1 265 ? -8.310 -14.220 15.230 1.00 96.88 265 GLN A O 1
ATOM 2129 N N . HIS A 1 266 ? -6.681 -15.577 15.939 1.00 97.31 266 HIS A N 1
ATOM 2130 C CA . HIS A 1 266 ? -7.485 -16.180 16.993 1.00 97.31 266 HIS A CA 1
ATOM 2131 C C . HIS A 1 266 ? -7.669 -15.215 18.169 1.00 97.31 266 HIS A C 1
ATOM 2133 O O . HIS A 1 266 ? -8.797 -15.034 18.637 1.00 97.31 266 HIS A O 1
ATOM 2139 N N . ILE A 1 267 ? -6.578 -14.580 18.605 1.00 97.62 267 ILE A N 1
ATOM 2140 C CA . ILE A 1 267 ? -6.575 -13.591 19.689 1.00 97.62 267 ILE A CA 1
ATOM 2141 C C . ILE A 1 267 ? -7.464 -12.399 19.321 1.00 97.62 267 ILE A C 1
ATOM 2143 O O . ILE A 1 267 ? -8.331 -12.021 20.100 1.00 97.62 267 ILE A O 1
ATOM 2147 N N . GLU A 1 268 ? -7.318 -11.880 18.104 1.00 97.88 268 GLU A N 1
ATOM 2148 C CA . GLU A 1 268 ? -8.049 -10.709 17.603 1.00 97.88 268 GLU A CA 1
ATOM 2149 C C . GLU A 1 268 ? -9.420 -11.066 16.994 1.00 97.88 268 GLU A C 1
ATOM 2151 O O . GLU A 1 268 ? -10.038 -10.263 16.300 1.00 97.88 268 GLU A O 1
ATOM 2156 N N . SER A 1 269 ? -9.927 -12.285 17.207 1.00 97.69 269 SER A N 1
ATOM 2157 C CA . SER A 1 269 ? -11.130 -12.767 16.511 1.00 97.69 269 SER A CA 1
ATOM 2158 C C . SER A 1 269 ? -12.386 -11.929 16.779 1.00 97.69 269 SER A C 1
ATOM 2160 O O . SER A 1 269 ? -13.240 -11.819 15.899 1.00 97.69 269 SER A O 1
ATOM 2162 N N . GLN A 1 270 ? -12.511 -11.326 17.966 1.00 96.69 270 GLN A N 1
ATOM 2163 C CA . GLN A 1 270 ? -13.631 -10.436 18.292 1.00 96.69 270 GLN A CA 1
ATOM 2164 C C . GLN A 1 270 ? -13.589 -9.154 17.451 1.00 96.69 270 GLN A C 1
ATOM 2166 O O . GLN A 1 270 ? -14.585 -8.819 16.809 1.00 96.69 270 GLN A O 1
ATOM 2171 N N . ASP A 1 271 ? -12.426 -8.513 17.372 1.00 96.94 271 ASP A N 1
ATOM 2172 C CA . ASP A 1 271 ? -12.215 -7.286 16.600 1.00 96.94 271 ASP A CA 1
ATOM 2173 C C . ASP A 1 271 ? -12.250 -7.549 15.089 1.00 96.94 271 ASP A C 1
ATOM 2175 O O . ASP A 1 271 ? -12.773 -6.744 14.320 1.00 96.94 271 ASP A O 1
ATOM 2179 N N . ILE A 1 272 ? -11.805 -8.729 14.645 1.00 98.12 272 ILE A N 1
ATOM 2180 C CA . ILE A 1 272 ? -11.982 -9.182 13.259 1.00 98.12 272 ILE A CA 1
ATOM 2181 C C . ILE A 1 272 ? -13.472 -9.329 12.925 1.00 98.12 272 ILE A C 1
ATOM 2183 O O . ILE A 1 272 ? -13.901 -8.882 11.866 1.00 98.12 272 ILE A O 1
ATOM 2187 N N . ASN A 1 273 ? -14.290 -9.913 13.806 1.00 98.00 273 ASN A N 1
ATOM 2188 C CA . ASN A 1 273 ? -15.735 -10.014 13.562 1.00 98.00 273 ASN A CA 1
ATOM 2189 C C . ASN A 1 273 ? -16.401 -8.631 13.498 1.00 98.00 273 ASN A C 1
ATOM 2191 O O . ASN A 1 273 ? -17.308 -8.419 12.692 1.00 98.00 273 ASN A O 1
ATOM 2195 N N . LEU A 1 274 ? -15.944 -7.693 14.329 1.00 97.31 274 LEU A N 1
ATOM 2196 C CA . LEU A 1 274 ? -16.380 -6.303 14.286 1.00 97.31 274 LEU A CA 1
ATOM 2197 C C . LEU A 1 274 ? -15.986 -5.628 12.964 1.00 97.31 274 LEU A C 1
ATOM 2199 O O . LEU A 1 274 ? -16.836 -4.984 12.352 1.00 97.31 274 LEU A O 1
ATOM 2203 N N . LEU A 1 275 ? -14.750 -5.821 12.489 1.00 98.06 275 LEU A N 1
ATOM 2204 C CA . LEU A 1 275 ? -14.314 -5.356 11.172 1.00 98.06 275 LEU A CA 1
ATOM 2205 C C . LEU A 1 275 ? -15.249 -5.869 10.075 1.00 98.06 275 LEU A C 1
ATOM 2207 O O . LEU A 1 275 ? -15.721 -5.074 9.267 1.00 98.06 275 LEU A O 1
ATOM 2211 N N . GLU A 1 276 ? -15.545 -7.174 10.045 1.00 98.25 276 GLU A N 1
ATOM 2212 C CA . GLU A 1 276 ? -16.440 -7.734 9.023 1.00 98.25 276 GLU A CA 1
ATOM 2213 C C . GLU A 1 276 ? -17.843 -7.120 9.091 1.00 98.25 276 GLU A C 1
ATOM 2215 O O . GLU A 1 276 ? -18.417 -6.797 8.052 1.00 98.25 276 GLU A O 1
ATOM 2220 N N . ALA A 1 277 ? -18.380 -6.898 10.294 1.00 98.12 277 ALA A N 1
ATOM 2221 C CA . ALA A 1 277 ? -19.676 -6.248 10.467 1.00 98.12 277 ALA A CA 1
ATOM 2222 C C . ALA A 1 277 ? -19.669 -4.801 9.938 1.00 98.12 277 ALA A C 1
ATOM 2224 O O . ALA A 1 277 ? -20.552 -4.424 9.172 1.00 98.12 277 ALA A O 1
ATOM 2225 N N . MET A 1 278 ? -18.644 -4.010 10.275 1.00 98.12 278 MET A N 1
ATOM 2226 C CA . MET A 1 278 ? -18.507 -2.634 9.780 1.00 98.12 278 MET A CA 1
ATOM 2227 C C . MET A 1 278 ? -18.319 -2.585 8.260 1.00 98.12 278 MET A C 1
ATOM 2229 O O . MET A 1 278 ? -18.830 -1.680 7.600 1.00 98.12 278 MET A O 1
ATOM 2233 N N . MET A 1 279 ? -17.610 -3.562 7.687 1.00 98.25 279 MET A N 1
ATOM 2234 C CA . MET A 1 279 ? -17.392 -3.629 6.245 1.00 98.25 279 MET A CA 1
ATOM 2235 C C . MET A 1 279 ? -18.681 -3.874 5.460 1.00 98.25 279 MET A C 1
ATOM 2237 O O . MET A 1 279 ? -18.799 -3.312 4.376 1.00 98.25 279 MET A O 1
ATOM 2241 N N . VAL A 1 280 ? -19.660 -4.609 6.002 1.00 98.25 280 VAL A N 1
ATOM 2242 C CA . VAL A 1 280 ? -20.994 -4.741 5.381 1.00 98.25 280 VAL A CA 1
ATOM 2243 C C . VAL A 1 280 ? -21.673 -3.372 5.267 1.00 98.25 280 VAL A C 1
ATOM 2245 O O . VAL A 1 280 ? -22.133 -2.987 4.190 1.00 98.25 280 VAL A O 1
ATOM 2248 N N . ASP A 1 281 ? -21.668 -2.596 6.353 1.00 97.88 281 ASP A N 1
ATOM 2249 C CA . ASP A 1 281 ? -22.296 -1.272 6.385 1.00 97.88 281 ASP A CA 1
ATOM 2250 C C . ASP A 1 281 ? -21.563 -0.252 5.500 1.00 97.88 281 ASP A C 1
ATOM 2252 O O . ASP A 1 281 ? -22.183 0.671 4.959 1.00 97.88 281 ASP A O 1
ATOM 2256 N N . PHE A 1 282 ? -20.237 -0.365 5.380 1.00 98.19 282 PHE A N 1
ATOM 2257 C CA . PHE A 1 282 ? -19.439 0.489 4.501 1.00 98.19 282 PHE A CA 1
ATOM 2258 C C . PHE A 1 282 ? -19.548 0.089 3.034 1.00 98.19 282 PHE A C 1
ATOM 2260 O O . PHE A 1 282 ? -19.556 0.976 2.185 1.00 98.19 282 PHE A O 1
ATOM 2267 N N . GLU A 1 283 ? -19.653 -1.202 2.727 1.00 97.94 283 GLU A N 1
ATOM 2268 C CA . GLU A 1 283 ? -19.861 -1.692 1.366 1.00 97.94 283 GLU A CA 1
ATOM 2269 C C . GLU A 1 283 ? -21.167 -1.166 0.792 1.00 97.94 283 GLU A C 1
ATOM 2271 O O . GLU A 1 283 ? -21.166 -0.550 -0.279 1.00 97.94 283 GLU A O 1
ATOM 2276 N N . GLN A 1 284 ? -22.253 -1.303 1.553 1.00 97.88 284 GLN A N 1
ATOM 2277 C CA . GLN A 1 284 ? -23.534 -0.738 1.164 1.00 97.88 284 GLN A CA 1
ATOM 2278 C C . GLN A 1 284 ? -23.429 0.784 0.990 1.00 97.88 284 GLN A C 1
ATOM 2280 O O . GLN A 1 284 ? -23.727 1.300 -0.089 1.00 97.88 284 GLN A O 1
ATOM 2285 N N . ALA A 1 285 ? -22.936 1.498 2.008 1.00 98.12 285 ALA A N 1
ATOM 2286 C CA . ALA A 1 285 ? -22.850 2.954 1.963 1.00 98.12 285 ALA A CA 1
ATOM 2287 C C . ALA A 1 285 ? -21.975 3.463 0.806 1.00 98.12 285 ALA A C 1
ATOM 2289 O O . ALA A 1 285 ? -22.310 4.473 0.196 1.00 98.12 285 ALA A O 1
ATOM 2290 N N . TRP A 1 286 ? -20.865 2.789 0.487 1.00 97.44 286 TRP A N 1
ATOM 2291 C CA . TRP A 1 286 ? -19.979 3.179 -0.612 1.00 97.44 286 TRP A CA 1
ATOM 2292 C C . TRP A 1 286 ? -20.606 2.900 -1.979 1.00 97.44 286 TRP A C 1
ATOM 2294 O O . TRP A 1 286 ? -20.484 3.728 -2.880 1.00 97.44 286 TRP A O 1
ATOM 2304 N N . SER A 1 287 ? -21.328 1.785 -2.125 1.00 96.69 287 SER A N 1
ATOM 2305 C CA . SER A 1 287 ? -22.043 1.454 -3.364 1.00 96.69 287 SER A CA 1
ATOM 2306 C C . SER A 1 287 ? -23.154 2.460 -3.700 1.00 96.69 287 SER A C 1
ATOM 2308 O O . SER A 1 287 ? -23.381 2.767 -4.869 1.00 96.69 287 SER A O 1
ATOM 2310 N N . GLU A 1 288 ? -23.798 3.022 -2.674 1.00 96.94 288 GLU A N 1
ATOM 2311 C CA . GLU A 1 288 ? -24.852 4.035 -2.795 1.00 96.94 288 GLU A CA 1
ATOM 2312 C C . GLU A 1 288 ? -24.284 5.468 -2.905 1.00 96.94 288 GLU A C 1
ATOM 2314 O O . GLU A 1 288 ? -25.011 6.413 -3.223 1.00 96.94 288 GLU A O 1
ATOM 2319 N N . HIS A 1 289 ? -22.980 5.658 -2.667 1.00 96.62 289 HIS A N 1
ATOM 2320 C CA . HIS A 1 289 ? -22.347 6.974 -2.631 1.00 96.62 289 HIS A CA 1
ATOM 2321 C C . HIS A 1 289 ? -21.825 7.429 -4.001 1.00 96.62 289 HIS A C 1
ATOM 2323 O O . HIS A 1 289 ? -20.835 6.919 -4.535 1.00 96.62 289 HIS A O 1
ATOM 2329 N N . SER A 1 290 ? -22.438 8.482 -4.542 1.00 95.38 290 SER A N 1
ATOM 2330 C CA . SER A 1 290 ? -22.096 9.044 -5.856 1.00 95.38 290 SER A CA 1
ATOM 2331 C C . SER A 1 290 ? -20.997 10.113 -5.840 1.00 95.38 290 SER A C 1
ATOM 2333 O O . SER A 1 290 ? -20.464 10.444 -6.897 1.00 95.38 290 SER A O 1
ATOM 2335 N N . ALA A 1 291 ? -20.643 10.673 -4.677 1.00 96.25 291 ALA A N 1
ATOM 2336 C CA . ALA A 1 291 ? -19.623 11.722 -4.590 1.00 96.25 291 ALA A CA 1
ATOM 2337 C C . ALA A 1 291 ? -18.196 11.142 -4.518 1.00 96.25 291 ALA A C 1
ATOM 2339 O O . ALA A 1 291 ? -18.004 9.931 -4.540 1.00 96.25 291 ALA A O 1
ATOM 2340 N N . SER A 1 292 ? -17.166 11.990 -4.465 1.00 95.88 292 SER A N 1
ATOM 2341 C CA . SER A 1 292 ? -15.769 11.528 -4.457 1.00 95.88 292 SER A CA 1
ATOM 2342 C C . SER A 1 292 ? -15.423 10.666 -3.240 1.00 95.88 292 SER A C 1
ATOM 2344 O O . SER A 1 292 ? -16.014 10.810 -2.166 1.00 95.88 292 SER A O 1
ATOM 2346 N N . PHE A 1 293 ? -14.400 9.821 -3.375 1.00 96.88 293 PHE A N 1
ATOM 2347 C CA . PHE A 1 293 ? -13.915 8.979 -2.278 1.00 96.88 293 PHE A CA 1
ATOM 2348 C C . PHE A 1 293 ? -13.544 9.789 -1.026 1.00 96.88 293 PHE A C 1
ATOM 2350 O O . PHE A 1 293 ? -13.892 9.420 0.094 1.00 96.88 293 PHE A O 1
ATOM 2357 N N . TYR A 1 294 ? -12.928 10.962 -1.202 1.00 95.44 294 TYR A N 1
ATOM 2358 C CA . TYR A 1 294 ? -12.646 11.877 -0.093 1.00 95.44 294 TYR A CA 1
ATOM 2359 C C . TYR A 1 294 ? -13.914 12.322 0.657 1.00 95.44 294 TYR A C 1
ATOM 2361 O O . TYR A 1 294 ? -13.921 12.363 1.888 1.00 95.44 294 TYR A O 1
ATOM 2369 N N . LYS A 1 295 ? -14.997 12.644 -0.068 1.00 96.31 295 LYS A N 1
ATOM 2370 C CA . LYS A 1 295 ? -16.278 13.029 0.547 1.00 96.31 295 LYS A CA 1
ATOM 2371 C C . LYS A 1 295 ? -16.893 11.861 1.314 1.00 96.31 295 LYS A C 1
ATOM 2373 O O . LYS A 1 295 ? -17.411 12.087 2.405 1.00 96.31 295 LYS A O 1
ATOM 2378 N N . PHE A 1 296 ? -16.780 10.635 0.803 1.00 97.94 296 PHE A N 1
ATOM 2379 C CA . PHE A 1 296 ? -17.189 9.439 1.540 1.00 97.94 296 PHE A CA 1
ATOM 2380 C C . PHE A 1 296 ? -16.414 9.290 2.852 1.00 97.94 296 PHE A C 1
ATOM 2382 O O . PHE A 1 296 ? -17.028 9.148 3.911 1.00 97.94 296 PHE A O 1
ATOM 2389 N N . LEU A 1 297 ? -15.079 9.390 2.802 1.00 97.00 297 LEU A N 1
ATOM 2390 C CA . LEU A 1 297 ? -14.253 9.287 4.004 1.00 97.00 297 LEU A CA 1
ATOM 2391 C C . LEU A 1 297 ? -14.654 10.336 5.044 1.00 97.00 297 LEU A C 1
ATOM 2393 O O . LEU A 1 297 ? -14.913 9.999 6.196 1.00 97.00 297 LEU A O 1
ATOM 2397 N N . LYS A 1 298 ? -14.769 11.600 4.624 1.00 95.31 298 LYS A N 1
ATOM 2398 C CA . LYS A 1 298 ? -15.099 12.721 5.509 1.00 95.31 298 LYS A CA 1
ATOM 2399 C C . LYS A 1 298 ? -16.496 12.614 6.123 1.00 95.31 298 LYS A C 1
ATOM 2401 O O . LYS A 1 298 ? -16.650 12.879 7.311 1.00 95.31 298 LYS A O 1
ATOM 2406 N N . ASN A 1 299 ? -17.502 12.279 5.319 1.00 97.25 299 ASN A N 1
ATOM 2407 C CA . ASN A 1 299 ? -18.904 12.427 5.714 1.00 97.25 299 ASN A CA 1
ATOM 2408 C C . ASN A 1 299 ? -19.524 11.140 6.270 1.00 97.25 299 ASN A C 1
ATOM 2410 O O . ASN A 1 299 ? -20.552 11.215 6.933 1.00 97.25 299 ASN A O 1
ATOM 2414 N N . ILE A 1 300 ? -18.945 9.971 5.977 1.00 98.19 300 ILE A N 1
ATOM 2415 C CA . ILE A 1 300 ? -19.518 8.672 6.357 1.00 98.19 300 ILE A CA 1
ATOM 2416 C C . ILE A 1 300 ? -18.531 7.877 7.205 1.00 98.19 300 ILE A C 1
ATOM 2418 O O . ILE A 1 300 ? -18.864 7.488 8.323 1.00 98.19 300 ILE A O 1
ATOM 2422 N N . TRP A 1 301 ? -17.317 7.643 6.702 1.00 98.06 301 TRP A N 1
ATOM 2423 C CA . TRP A 1 301 ? -16.367 6.758 7.379 1.00 98.06 301 TRP A CA 1
ATOM 2424 C C . TRP A 1 301 ? -15.812 7.367 8.681 1.00 98.06 301 TRP A C 1
ATOM 2426 O O . TRP A 1 301 ? -15.965 6.751 9.732 1.00 98.06 301 TRP A O 1
ATOM 2436 N N . ILE A 1 302 ? -15.263 8.594 8.656 1.00 96.69 302 ILE A N 1
ATOM 2437 C CA . ILE A 1 302 ? -14.684 9.248 9.851 1.00 96.69 302 ILE A CA 1
ATOM 2438 C C . ILE A 1 302 ? -15.713 9.357 10.992 1.00 96.69 302 ILE A C 1
ATOM 2440 O O . ILE A 1 302 ? -15.376 8.970 12.112 1.00 96.69 302 ILE A O 1
ATOM 2444 N N . PRO A 1 303 ? -16.953 9.851 10.771 1.00 97.75 303 PRO A N 1
ATOM 2445 C CA . PRO A 1 303 ? -17.943 9.939 11.843 1.00 97.75 303 PRO A CA 1
ATOM 2446 C C . PRO A 1 303 ? -18.257 8.585 12.484 1.00 97.75 303 PRO A C 1
ATOM 2448 O O . PRO A 1 303 ? -18.319 8.504 13.707 1.00 97.75 303 PRO A O 1
ATOM 2451 N N . ARG A 1 304 ? -18.385 7.518 11.682 1.00 97.75 304 ARG A N 1
ATOM 2452 C CA . ARG A 1 304 ? -18.658 6.164 12.187 1.00 97.75 304 ARG A CA 1
ATOM 2453 C C . ARG A 1 304 ? -17.499 5.599 13.012 1.00 97.75 304 ARG A C 1
ATOM 2455 O O . ARG A 1 304 ? -17.740 4.991 14.049 1.00 97.75 304 ARG A O 1
ATOM 2462 N N . ILE A 1 305 ? -16.251 5.823 12.594 1.00 97.38 305 ILE A N 1
ATOM 2463 C CA . ILE A 1 305 ? -15.073 5.415 13.380 1.00 97.38 305 ILE A CA 1
ATOM 2464 C C . ILE A 1 305 ? -15.013 6.183 14.705 1.00 97.38 305 ILE A C 1
ATOM 2466 O O . ILE A 1 305 ? -14.836 5.575 15.757 1.00 97.38 305 ILE A O 1
ATOM 2470 N N . LYS A 1 306 ? -15.254 7.500 14.687 1.00 96.00 306 LYS A N 1
ATOM 2471 C CA . LYS A 1 306 ? -15.296 8.315 15.914 1.00 96.00 306 LYS A CA 1
ATOM 2472 C C . LYS A 1 306 ? -16.397 7.872 16.876 1.00 96.00 306 LYS A C 1
ATOM 2474 O O . LYS A 1 306 ? -16.161 7.809 18.079 1.00 96.00 306 LYS A O 1
ATOM 2479 N N . GLU A 1 307 ? -17.587 7.561 16.366 1.00 96.38 307 GLU A N 1
ATOM 2480 C CA . GLU A 1 307 ? -18.684 7.006 17.167 1.00 96.38 307 GLU A CA 1
ATOM 2481 C C . GLU A 1 307 ? -18.274 5.679 17.818 1.00 96.38 307 GLU A C 1
ATOM 2483 O O . GLU A 1 307 ? -18.493 5.471 19.013 1.00 96.38 307 GLU A O 1
ATOM 2488 N N . HIS A 1 308 ? -17.622 4.807 17.050 1.00 95.12 308 HIS A N 1
ATOM 2489 C CA . HIS A 1 308 ? -17.125 3.533 17.542 1.00 95.12 308 HIS A CA 1
ATOM 2490 C C . HIS A 1 308 ? -16.083 3.700 18.664 1.00 95.12 308 HIS A C 1
ATOM 2492 O O . HIS A 1 308 ? -16.236 3.100 19.730 1.00 95.12 308 HIS A O 1
ATOM 2498 N N . HIS A 1 309 ? -15.080 4.563 18.470 1.00 93.06 309 HIS A N 1
ATOM 2499 C CA . HIS A 1 309 ? -14.083 4.885 19.498 1.00 93.06 309 HIS A CA 1
ATOM 2500 C C . HIS A 1 309 ? -14.718 5.497 20.748 1.00 93.06 309 HIS A C 1
ATOM 2502 O O . HIS A 1 309 ? -14.372 5.113 21.864 1.00 93.06 309 HIS A O 1
ATOM 2508 N N . ALA A 1 310 ? -15.687 6.403 20.587 1.00 95.06 310 ALA A N 1
ATOM 2509 C CA . ALA A 1 310 ? -16.405 6.997 21.713 1.00 95.06 310 ALA A CA 1
ATOM 2510 C C . ALA A 1 310 ? -17.172 5.943 22.528 1.00 95.06 310 ALA A C 1
ATOM 2512 O O . ALA A 1 310 ? -17.196 6.007 23.760 1.00 95.06 310 ALA A O 1
ATOM 2513 N N . ARG A 1 311 ? -17.765 4.947 21.855 1.00 94.56 311 ARG A N 1
ATOM 2514 C CA . ARG A 1 311 ? -18.440 3.827 22.514 1.00 94.56 311 ARG A CA 1
ATOM 2515 C C . ARG A 1 311 ? -17.456 2.975 23.318 1.00 94.56 311 ARG A C 1
ATOM 2517 O O . ARG A 1 311 ? -17.705 2.784 24.506 1.00 94.56 311 ARG A O 1
ATOM 2524 N N . ILE A 1 312 ? -16.337 2.546 22.723 1.00 91.31 312 ILE A N 1
ATOM 2525 C CA . ILE A 1 312 ? -15.298 1.771 23.432 1.00 91.31 312 ILE A CA 1
ATOM 2526 C C . ILE A 1 312 ? -14.786 2.547 24.646 1.00 91.31 312 ILE A C 1
ATOM 2528 O O . ILE A 1 312 ? -14.827 2.038 25.760 1.00 91.31 312 ILE A O 1
ATOM 2532 N N . ALA A 1 313 ? -14.415 3.818 24.473 1.00 91.69 313 ALA A N 1
ATOM 2533 C CA . ALA A 1 313 ? -13.919 4.644 25.571 1.00 91.69 313 ALA A CA 1
ATOM 2534 C C . ALA A 1 313 ? -14.929 4.759 26.730 1.00 91.69 313 ALA A C 1
ATOM 2536 O O . ALA A 1 313 ? -14.545 4.851 27.899 1.00 91.69 313 ALA A O 1
ATOM 2537 N N . SER A 1 314 ? -16.232 4.750 26.427 1.00 92.88 314 SER A N 1
ATOM 2538 C CA . SER A 1 314 ? -17.285 4.759 27.445 1.00 92.88 314 SER A CA 1
ATOM 2539 C C . SER A 1 314 ? -17.423 3.419 28.181 1.00 92.88 314 SER A C 1
ATOM 2541 O O . SER A 1 314 ? -17.614 3.416 29.401 1.00 92.88 314 SER A O 1
ATOM 2543 N N . GLU A 1 315 ? -17.287 2.301 27.465 1.00 91.94 315 GLU A N 1
ATOM 2544 C CA . GLU A 1 315 ? -17.355 0.939 28.002 1.00 91.94 315 GLU A CA 1
ATOM 2545 C C . GLU A 1 315 ? -16.123 0.632 28.862 1.00 91.94 315 GLU A C 1
ATOM 2547 O O . GLU A 1 315 ? -16.278 0.248 30.022 1.00 91.94 315 GLU A O 1
ATOM 2552 N N . ASP A 1 316 ? -14.923 0.939 28.367 1.00 89.00 316 ASP A N 1
ATOM 2553 C CA . ASP A 1 316 ? -13.655 0.788 29.089 1.00 89.00 316 ASP A CA 1
ATOM 2554 C C . ASP A 1 316 ? -13.646 1.607 30.376 1.00 89.00 316 ASP A C 1
ATOM 2556 O O . ASP A 1 316 ? -13.267 1.126 31.446 1.00 89.00 316 ASP A O 1
ATOM 2560 N N . LYS A 1 317 ? -14.126 2.856 30.312 1.00 87.81 317 LYS A N 1
ATOM 2561 C CA . LYS A 1 317 ? -14.270 3.700 31.500 1.00 87.81 317 LYS A CA 1
ATOM 2562 C C . LYS A 1 317 ? -15.226 3.069 32.511 1.00 87.81 317 LYS A C 1
ATOM 2564 O O . LYS A 1 317 ? -14.952 3.101 33.712 1.00 87.81 317 LYS A O 1
ATOM 2569 N N . ALA A 1 318 ? -16.346 2.507 32.058 1.00 90.56 318 ALA A N 1
ATOM 2570 C CA . ALA A 1 318 ? -17.305 1.844 32.933 1.00 90.56 318 ALA A CA 1
ATOM 2571 C C . ALA A 1 318 ? -16.722 0.566 33.562 1.00 90.56 318 ALA A C 1
ATOM 2573 O O . ALA A 1 318 ? -16.892 0.350 34.768 1.00 90.56 318 ALA A O 1
ATOM 2574 N N . GLU A 1 319 ? -15.997 -0.244 32.788 1.00 91.25 319 GLU A N 1
ATOM 2575 C CA . GLU A 1 319 ? -15.322 -1.445 33.275 1.00 91.25 319 GLU A CA 1
ATOM 2576 C C . GLU A 1 319 ? -14.217 -1.096 34.275 1.00 91.25 319 GLU A C 1
ATOM 2578 O O . GLU A 1 319 ? -14.209 -1.635 35.382 1.00 91.25 319 GLU A O 1
ATOM 2583 N N . ALA A 1 320 ? -13.347 -0.138 33.954 1.00 87.12 320 ALA A N 1
ATOM 2584 C CA . ALA A 1 320 ? -12.288 0.325 34.846 1.00 87.12 320 ALA A CA 1
ATOM 2585 C C . ALA A 1 320 ? -12.858 0.832 36.180 1.00 87.12 320 ALA A C 1
ATOM 2587 O O . ALA A 1 320 ? -12.381 0.459 37.255 1.00 87.12 320 ALA A O 1
ATOM 2588 N N . ILE A 1 321 ? -13.942 1.619 36.141 1.00 87.62 321 ILE A N 1
ATOM 2589 C CA . ILE A 1 321 ? -14.660 2.058 37.347 1.00 87.62 321 ILE A CA 1
ATOM 2590 C C . ILE A 1 321 ? -15.199 0.856 38.139 1.00 87.62 321 ILE A C 1
ATOM 2592 O O . ILE A 1 321 ? -15.128 0.852 39.371 1.00 87.62 321 ILE A O 1
ATOM 2596 N N . SER A 1 322 ? -15.742 -0.160 37.463 1.00 90.69 322 SER A N 1
ATOM 2597 C CA . SER A 1 322 ? -16.247 -1.385 38.095 1.00 90.69 322 SER A CA 1
ATOM 2598 C C . SER A 1 322 ? -15.127 -2.185 38.772 1.00 90.69 322 SER A C 1
ATOM 2600 O O . SER A 1 322 ? -15.251 -2.560 39.942 1.00 90.69 322 SER A O 1
ATOM 2602 N N . GLN A 1 323 ? -13.994 -2.371 38.088 1.00 89.19 323 GLN A N 1
ATOM 2603 C CA . GLN A 1 323 ? -12.817 -3.053 38.620 1.00 89.19 323 GLN A CA 1
ATOM 2604 C C . GLN A 1 323 ? -12.254 -2.312 39.841 1.00 89.19 323 GLN A C 1
ATOM 2606 O O . GLN A 1 323 ? -12.057 -2.932 40.887 1.00 89.19 323 GLN A O 1
ATOM 2611 N N . ILE A 1 324 ? -12.103 -0.983 39.776 1.00 89.12 324 ILE A N 1
ATOM 2612 C CA . ILE A 1 324 ? -11.662 -0.163 40.918 1.00 89.12 324 ILE A CA 1
ATOM 2613 C C . ILE A 1 324 ? -12.610 -0.341 42.111 1.00 89.12 324 ILE A C 1
ATOM 2615 O O . ILE A 1 324 ? -12.156 -0.623 43.222 1.00 89.12 324 ILE A O 1
ATOM 2619 N N . LYS A 1 325 ? -13.929 -0.272 41.895 1.00 88.75 325 LYS A N 1
ATOM 2620 C CA . LYS A 1 325 ? -14.924 -0.493 42.959 1.00 88.75 325 LYS A CA 1
ATOM 2621 C C . LYS A 1 325 ? -14.824 -1.894 43.570 1.00 88.75 325 LYS A C 1
ATOM 2623 O O . LYS A 1 325 ? -14.977 -2.036 44.783 1.00 88.75 325 LYS A O 1
ATOM 2628 N N . SER A 1 326 ? -14.526 -2.919 42.768 1.00 93.50 326 SER A N 1
ATOM 2629 C CA . SER A 1 326 ? -14.392 -4.304 43.245 1.00 93.50 326 SER A CA 1
ATOM 2630 C C . SER A 1 326 ? -13.220 -4.507 44.217 1.00 93.50 326 SER A C 1
ATOM 2632 O O . SER A 1 326 ? -13.288 -5.370 45.090 1.00 93.50 326 SER A O 1
ATOM 2634 N N . THR A 1 327 ? -12.188 -3.660 44.139 1.00 93.19 327 THR A N 1
ATOM 2635 C CA . THR A 1 327 ? -11.052 -3.670 45.080 1.00 93.19 327 THR A CA 1
ATOM 2636 C C . THR A 1 327 ? -11.354 -2.995 46.427 1.00 93.19 327 THR A C 1
ATOM 2638 O O . THR A 1 327 ? -10.494 -2.954 47.304 1.00 93.19 327 THR A O 1
ATOM 2641 N N . GLY A 1 328 ? -12.575 -2.477 46.625 1.00 93.00 328 GLY A N 1
ATOM 2642 C CA . GLY A 1 328 ? -12.983 -1.769 47.843 1.00 93.00 328 GLY A CA 1
ATOM 2643 C C . GLY A 1 328 ? -12.656 -0.272 47.842 1.00 93.00 328 GLY A C 1
ATOM 2644 O O . GLY A 1 328 ? -12.880 0.401 48.849 1.00 93.00 328 GLY A O 1
ATOM 2645 N N . VAL A 1 329 ? -12.151 0.268 46.727 1.00 88.56 329 VAL A N 1
ATOM 2646 C CA . VAL A 1 329 ? -11.905 1.705 46.562 1.00 88.56 329 VAL A CA 1
ATOM 2647 C C . VAL A 1 329 ? -13.233 2.432 46.335 1.00 88.56 329 VAL A C 1
ATOM 2649 O O . VAL A 1 329 ? -13.982 2.137 45.404 1.00 88.56 329 VAL A O 1
ATOM 2652 N N . VAL A 1 330 ? -13.520 3.418 47.186 1.00 86.25 330 VAL A N 1
ATOM 2653 C CA . VAL A 1 330 ? -14.686 4.300 47.045 1.00 86.25 330 VAL A CA 1
ATO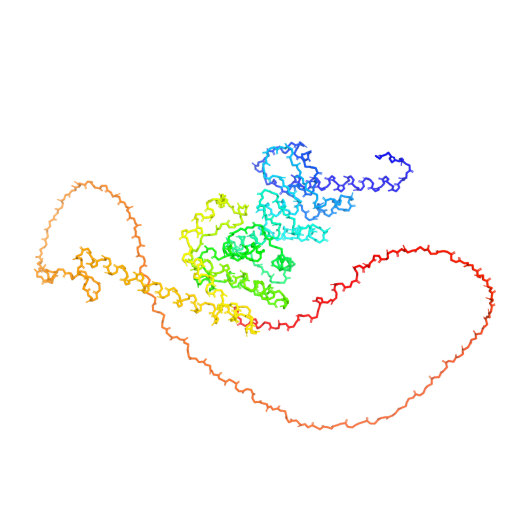M 2654 C C . VAL A 1 330 ? -14.287 5.515 46.209 1.00 86.25 330 VAL A C 1
ATOM 2656 O O . VAL A 1 330 ? -13.544 6.378 46.675 1.00 86.25 330 VAL A O 1
ATOM 2659 N N . LEU A 1 331 ? -14.784 5.580 44.973 1.00 79.94 331 LEU A N 1
ATOM 2660 C CA . LEU A 1 331 ? -14.636 6.739 44.090 1.00 79.94 331 LEU A CA 1
ATOM 2661 C C . LEU A 1 331 ? -15.671 7.808 44.477 1.00 79.94 331 LEU A C 1
ATOM 2663 O O . LEU A 1 331 ? -16.870 7.533 44.473 1.00 79.94 331 LEU A O 1
ATOM 2667 N N . TRP A 1 332 ? -15.212 9.014 44.818 1.00 78.00 332 TRP A N 1
ATOM 2668 C CA . TRP A 1 332 ? -16.065 10.179 45.078 1.00 78.00 332 TRP A CA 1
ATOM 2669 C C . TRP A 1 332 ? -16.078 11.075 43.834 1.00 78.00 332 TRP A C 1
ATOM 2671 O O . TRP A 1 332 ? -15.012 11.399 43.314 1.00 78.00 332 TRP A O 1
ATOM 2681 N N . GLU A 1 333 ? -17.257 11.477 43.357 1.00 74.38 333 GLU A N 1
ATOM 2682 C CA . GLU A 1 333 ? -17.389 12.435 42.248 1.00 74.38 333 GLU A CA 1
ATOM 2683 C C . GLU A 1 333 ? -17.412 13.890 42.770 1.00 74.38 333 GLU A C 1
ATOM 2685 O O . GLU A 1 333 ? -18.075 14.146 43.784 1.00 74.38 333 GLU A O 1
ATOM 2690 N N . PRO A 1 334 ? -16.725 14.853 42.113 1.00 65.12 334 PRO A N 1
ATOM 2691 C CA . PRO A 1 334 ? -15.832 14.701 40.961 1.00 65.12 334 PRO A CA 1
ATOM 2692 C C . PRO A 1 334 ? -14.457 14.171 41.399 1.00 65.12 334 PRO A C 1
ATOM 2694 O O . PRO A 1 334 ? -13.947 14.555 42.450 1.00 65.12 334 PRO A O 1
ATOM 2697 N N . PHE A 1 335 ? -13.891 13.271 40.593 1.00 56.06 335 PHE A N 1
ATOM 2698 C CA . PHE A 1 335 ? -12.718 12.452 40.908 1.00 56.06 335 PHE A CA 1
ATOM 2699 C C . PHE A 1 335 ? -11.564 13.231 41.553 1.00 56.06 335 PHE A C 1
ATOM 2701 O O . PHE A 1 335 ? -10.946 14.096 40.942 1.00 56.06 335 PHE A O 1
ATOM 2708 N N . GLY A 1 336 ? -11.253 12.865 42.793 1.00 58.97 336 GLY A N 1
ATOM 2709 C CA . GLY A 1 336 ? -10.060 13.297 43.508 1.00 58.97 336 GLY A CA 1
ATOM 2710 C C . GLY A 1 336 ? -10.161 12.921 44.986 1.00 58.97 336 GLY A C 1
ATOM 2711 O O . GLY A 1 336 ? -11.250 13.014 45.565 1.00 58.97 336 GLY A O 1
ATOM 2712 N N . PRO A 1 337 ? -9.071 12.478 45.642 1.00 56.78 337 PRO A N 1
ATOM 2713 C CA . PRO A 1 337 ? -9.060 12.442 47.096 1.00 56.78 337 PRO A CA 1
ATOM 2714 C C . PRO A 1 337 ? -9.397 13.851 47.582 1.00 56.78 337 PRO A C 1
ATOM 2716 O O . PRO A 1 337 ? -8.788 14.822 47.129 1.00 56.78 337 PRO A O 1
ATOM 2719 N N . ARG A 1 338 ? -10.374 13.987 48.491 1.00 59.34 338 ARG A N 1
ATOM 2720 C CA . ARG A 1 338 ? -10.544 15.265 49.185 1.00 59.34 338 ARG A CA 1
ATOM 2721 C C . ARG A 1 338 ? -9.176 15.610 49.770 1.00 59.34 338 ARG A C 1
ATOM 2723 O O . ARG A 1 338 ? -8.676 14.794 50.553 1.00 59.34 338 ARG A O 1
ATOM 2730 N N . PRO A 1 339 ? -8.571 16.760 49.422 1.00 64.12 339 PRO A N 1
ATOM 2731 C CA . PRO A 1 339 ? -7.407 17.207 50.158 1.00 64.12 339 PRO A CA 1
ATOM 2732 C C . PRO A 1 339 ? -7.791 17.167 51.643 1.00 64.12 339 PRO A C 1
ATOM 2734 O O . PRO A 1 339 ? -8.913 17.577 51.981 1.00 64.12 339 PRO A O 1
ATOM 2737 N N . PRO A 1 340 ? -6.945 16.592 52.518 1.00 72.69 340 PRO A N 1
ATOM 2738 C CA . PRO A 1 340 ? -7.228 16.543 53.941 1.00 72.69 340 PRO A CA 1
ATOM 2739 C C . PRO A 1 340 ? -7.698 17.923 54.397 1.00 72.69 340 PRO A C 1
ATOM 2741 O O . PRO A 1 340 ? -7.024 18.923 54.146 1.00 72.69 340 PRO A O 1
ATOM 2744 N N . GLN A 1 341 ? -8.865 17.986 55.047 1.00 63.91 341 GLN A N 1
ATOM 2745 C CA . GLN A 1 341 ? -9.481 19.243 55.502 1.00 63.91 341 GLN A CA 1
ATOM 2746 C C . GLN A 1 341 ? -8.593 20.039 56.483 1.00 63.91 341 GLN A C 1
ATOM 2748 O O . GLN A 1 341 ? -8.964 21.127 56.904 1.00 63.91 341 GLN A O 1
ATOM 2753 N N . SER A 1 342 ? -7.414 19.524 56.841 1.00 66.25 342 SER A N 1
ATOM 2754 C CA . SER A 1 342 ? -6.453 20.129 57.757 1.00 66.25 342 SER A CA 1
ATOM 2755 C C . SER A 1 342 ? -5.489 21.145 57.128 1.00 66.25 342 SER A C 1
ATOM 2757 O O . SER A 1 342 ? -4.659 21.675 57.856 1.00 66.25 342 SER A O 1
ATOM 2759 N N . TYR A 1 343 ? -5.561 21.443 55.823 1.00 55.84 343 TYR A N 1
ATOM 2760 C CA . TYR A 1 343 ? -4.659 22.424 55.181 1.00 55.84 343 TYR A CA 1
ATOM 2761 C C . TYR A 1 343 ? -5.233 23.843 55.028 1.00 55.84 343 TYR A C 1
ATOM 2763 O O . TYR A 1 343 ? -4.611 24.698 54.399 1.00 55.84 343 TYR A O 1
ATOM 2771 N N . THR A 1 344 ? -6.386 24.157 55.626 1.00 54.81 344 THR A N 1
ATOM 2772 C CA . THR A 1 344 ? -6.843 25.552 55.706 1.00 54.81 344 THR A CA 1
ATOM 2773 C C . THR A 1 344 ? -6.148 26.278 56.858 1.00 54.81 344 THR A C 1
ATOM 2775 O O . THR A 1 344 ? -6.652 26.311 57.974 1.00 54.81 344 THR A O 1
ATOM 2778 N N . ASN A 1 345 ? -4.994 26.872 56.550 1.00 55.88 345 ASN A N 1
ATOM 2779 C CA . ASN A 1 345 ? -4.511 28.149 57.083 1.00 55.88 345 ASN A CA 1
ATOM 2780 C C . ASN A 1 345 ? -4.796 28.443 58.569 1.00 55.88 345 ASN A C 1
ATOM 2782 O O . ASN A 1 345 ? -5.656 29.260 58.899 1.00 55.88 345 ASN A O 1
ATOM 2786 N N . SER A 1 346 ? -3.971 27.893 59.454 1.00 54.03 346 SER A N 1
ATOM 2787 C CA . SER A 1 346 ? -3.726 28.477 60.775 1.00 54.03 346 SER A CA 1
ATOM 2788 C C . SER A 1 346 ? -2.247 28.341 61.129 1.00 54.03 346 SER A C 1
ATOM 2790 O O . SER A 1 346 ? -1.902 27.551 61.991 1.00 54.03 346 SER A O 1
ATOM 2792 N N . ASP A 1 347 ? -1.380 29.020 60.376 1.00 52.69 347 ASP A N 1
ATOM 2793 C CA . ASP A 1 347 ? -0.133 29.606 60.895 1.00 52.69 347 ASP A CA 1
ATOM 2794 C C . ASP A 1 347 ? 0.650 30.267 59.753 1.00 52.69 347 ASP A C 1
ATOM 2796 O O . ASP A 1 347 ? 1.651 29.768 59.250 1.00 52.69 347 ASP A O 1
ATOM 2800 N N . ARG A 1 348 ? 0.215 31.472 59.361 1.00 50.59 348 ARG A N 1
ATOM 2801 C CA . ARG A 1 348 ? 1.173 32.502 58.927 1.00 50.59 348 ARG A CA 1
ATOM 2802 C C . ARG A 1 348 ? 1.755 33.136 60.192 1.00 50.59 348 ARG A C 1
ATOM 2804 O O . ARG A 1 348 ? 1.483 34.290 60.511 1.00 50.59 348 ARG A O 1
ATOM 2811 N N . GLY A 1 349 ? 2.492 32.323 60.943 1.00 51.44 349 GLY A N 1
ATOM 2812 C CA . GLY A 1 349 ? 3.372 32.771 62.006 1.00 51.44 349 GLY A CA 1
ATOM 2813 C C . GLY A 1 349 ? 4.639 33.312 61.365 1.00 51.44 349 GLY A C 1
ATOM 2814 O O . GLY A 1 349 ? 5.436 32.564 60.813 1.00 51.44 349 GLY A O 1
ATOM 2815 N N . SER A 1 350 ? 4.769 34.632 61.395 1.00 63.62 350 SER A N 1
ATOM 2816 C CA . SER A 1 350 ? 6.018 35.346 61.174 1.00 63.62 350 SER A CA 1
ATOM 2817 C C . SER A 1 350 ? 7.076 34.810 62.140 1.00 63.62 350 SER A C 1
ATOM 2819 O O . SER A 1 350 ? 6.908 34.950 63.350 1.00 63.62 350 SER A O 1
ATOM 2821 N N . SER A 1 351 ? 8.166 34.243 61.637 1.00 54.03 351 SER A N 1
ATOM 2822 C CA . SER A 1 351 ? 9.425 34.240 62.377 1.00 54.03 351 SER A CA 1
ATOM 2823 C C . SER A 1 351 ? 10.581 34.288 61.397 1.00 54.03 351 SER A C 1
ATOM 2825 O O . SER A 1 351 ? 10.833 33.341 60.650 1.00 54.03 351 SER A O 1
ATOM 2827 N N . ASP A 1 352 ? 11.222 35.445 61.421 1.00 57.56 352 ASP A N 1
ATOM 2828 C CA . ASP A 1 352 ? 12.586 35.670 60.993 1.00 57.56 352 ASP A CA 1
ATOM 2829 C C . ASP A 1 352 ? 13.549 34.654 61.636 1.00 57.56 352 ASP A C 1
ATOM 2831 O O . ASP A 1 352 ? 13.266 34.081 62.691 1.00 57.56 352 ASP A O 1
ATOM 2835 N N . ASP A 1 353 ? 14.705 34.523 60.988 1.00 61.06 353 ASP A N 1
ATOM 2836 C CA . ASP A 1 353 ? 15.952 33.931 61.476 1.00 61.06 353 ASP A CA 1
ATOM 2837 C C . ASP A 1 353 ? 16.045 32.391 61.505 1.00 61.06 353 ASP A C 1
ATOM 2839 O O . ASP A 1 353 ? 15.372 31.703 62.269 1.00 61.06 353 ASP A O 1
ATOM 2843 N N . VAL A 1 354 ? 16.969 31.838 60.706 1.00 55.72 354 VAL A N 1
ATOM 2844 C CA . VAL A 1 354 ? 18.213 31.202 61.194 1.00 55.72 354 VAL A CA 1
ATOM 2845 C C . VAL A 1 354 ? 19.044 30.665 60.013 1.00 55.72 354 VAL A C 1
ATOM 2847 O O . VAL A 1 354 ? 18.537 30.061 59.069 1.00 55.72 354 VAL A O 1
ATOM 2850 N N . GLU A 1 355 ? 20.339 30.954 60.113 1.00 56.78 355 GLU A N 1
ATOM 2851 C CA . GLU A 1 355 ? 21.471 30.620 59.249 1.00 56.78 355 GLU A CA 1
ATOM 2852 C C . GLU A 1 355 ? 21.797 29.111 59.145 1.00 56.78 355 GLU A C 1
ATOM 2854 O O . GLU A 1 355 ? 21.442 28.316 60.011 1.00 56.78 355 GLU A O 1
ATOM 2859 N N . ASP A 1 356 ? 22.557 28.783 58.091 1.00 55.75 356 ASP A N 1
ATOM 2860 C CA . ASP A 1 356 ? 23.635 27.780 57.999 1.00 55.75 356 ASP A CA 1
ATOM 2861 C C . ASP A 1 356 ? 23.439 26.354 58.559 1.00 55.75 356 ASP A C 1
ATOM 2863 O O . ASP A 1 356 ? 23.527 26.117 59.761 1.00 55.75 356 ASP A O 1
ATOM 2867 N N . ASN A 1 357 ? 23.406 25.352 57.663 1.00 48.47 357 ASN A N 1
ATOM 2868 C CA . ASN A 1 357 ? 24.551 24.438 57.448 1.00 48.47 357 ASN A CA 1
ATOM 2869 C C . ASN A 1 357 ? 24.316 23.439 56.279 1.00 48.47 357 ASN A C 1
ATOM 2871 O O . ASN A 1 357 ? 23.167 23.208 55.896 1.00 48.47 357 ASN A O 1
ATOM 2875 N N . PRO A 1 358 ? 25.387 22.833 55.714 1.00 68.31 358 PRO A N 1
ATOM 2876 C CA . PRO A 1 358 ? 25.377 22.093 54.457 1.00 68.31 358 PRO A CA 1
ATOM 2877 C C . PRO A 1 358 ? 25.321 20.560 54.627 1.00 68.31 358 PRO A C 1
ATOM 2879 O O . PRO A 1 358 ? 25.386 20.025 55.729 1.00 68.31 358 PRO A O 1
ATOM 2882 N N . GLU A 1 359 ? 25.296 19.888 53.470 1.00 55.34 359 GLU A N 1
ATOM 2883 C CA . GLU A 1 359 ? 25.609 18.470 53.227 1.00 55.34 359 GLU A CA 1
ATOM 2884 C C . GLU A 1 359 ? 24.667 17.407 53.808 1.00 55.34 359 GLU A C 1
ATOM 2886 O O . GLU A 1 359 ? 24.900 16.895 54.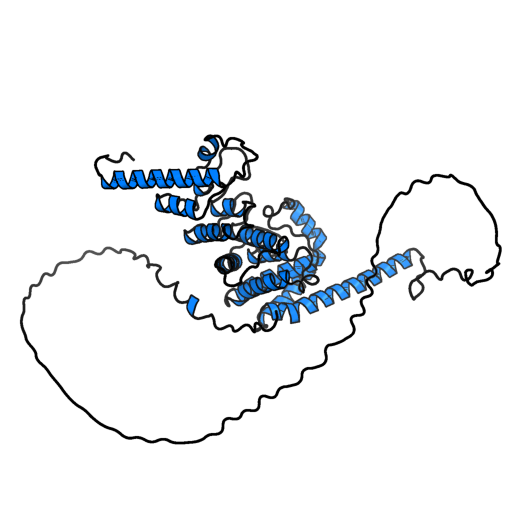894 1.00 55.34 359 GLU A O 1
ATOM 2891 N N . VAL A 1 360 ? 23.742 16.907 52.975 1.00 42.62 360 VAL A N 1
ATOM 2892 C CA . VAL A 1 360 ? 23.508 15.456 52.835 1.00 42.62 360 VAL A CA 1
ATOM 2893 C C . VAL A 1 360 ? 23.118 15.154 51.383 1.00 42.62 360 VAL A C 1
ATOM 2895 O O . VAL A 1 360 ? 22.129 15.667 50.863 1.00 42.62 360 VAL A O 1
ATOM 2898 N N . GLY A 1 361 ? 23.921 14.323 50.717 1.00 55.09 361 GLY A N 1
ATOM 2899 C CA . GLY A 1 361 ? 23.654 13.831 49.371 1.00 55.09 361 GLY A CA 1
ATOM 2900 C C . GLY A 1 361 ? 22.468 12.870 49.333 1.00 55.09 361 GLY A C 1
ATOM 2901 O O . GLY A 1 361 ? 22.360 11.971 50.165 1.00 55.09 361 GLY A O 1
ATOM 2902 N N . THR A 1 362 ? 21.616 13.026 48.321 1.00 40.56 362 THR A N 1
ATOM 2903 C CA . THR A 1 362 ? 20.598 12.027 47.981 1.00 40.56 362 THR A CA 1
ATOM 2904 C C . THR A 1 362 ? 20.552 11.869 46.466 1.00 40.56 362 THR A C 1
ATOM 2906 O O . THR A 1 362 ? 20.441 12.847 45.729 1.00 40.56 362 THR A O 1
ATOM 2909 N N . ALA A 1 363 ? 20.719 10.628 46.013 1.00 44.16 363 ALA A N 1
ATOM 2910 C CA . ALA A 1 363 ? 20.698 10.240 44.614 1.00 44.16 363 ALA A CA 1
ATOM 2911 C C . ALA A 1 363 ? 19.301 10.457 44.018 1.00 44.16 363 ALA A C 1
ATOM 2913 O O . ALA A 1 363 ? 18.310 9.953 44.543 1.00 44.16 363 ALA A O 1
ATOM 2914 N N . VAL A 1 364 ? 19.246 11.198 42.913 1.00 36.91 364 VAL A N 1
ATOM 2915 C CA . VAL A 1 364 ? 18.037 11.411 42.118 1.00 36.91 364 VAL A CA 1
ATOM 2916 C C . VAL A 1 364 ? 17.972 10.308 41.065 1.00 36.91 364 VAL A C 1
ATOM 2918 O O . VAL A 1 364 ? 18.803 10.259 40.160 1.00 36.91 364 VAL A O 1
ATOM 2921 N N . VAL A 1 365 ? 16.990 9.416 41.194 1.00 41.25 365 VAL A N 1
ATOM 2922 C CA . VAL A 1 365 ? 16.492 8.606 40.078 1.00 41.25 365 VAL A CA 1
ATOM 2923 C C . VAL A 1 365 ? 15.364 9.419 39.452 1.00 41.25 365 VAL A C 1
ATOM 2925 O O . VAL A 1 365 ? 14.314 9.601 40.061 1.00 41.25 365 VAL A O 1
ATOM 2928 N N . SER A 1 366 ? 15.628 9.987 38.278 1.00 36.31 366 SER A N 1
ATOM 2929 C CA . SER A 1 366 ? 14.651 10.733 37.489 1.00 36.31 366 SER A CA 1
ATOM 2930 C C . SER A 1 366 ? 13.841 9.765 36.628 1.00 36.31 366 SER A C 1
ATOM 2932 O O . SER A 1 366 ? 14.303 9.355 35.567 1.00 36.31 366 SER A O 1
ATOM 2934 N N . GLU A 1 367 ? 12.630 9.428 37.061 1.00 39.31 367 GLU A N 1
ATOM 2935 C CA . GLU A 1 367 ? 11.568 8.982 36.158 1.00 39.31 367 GLU A CA 1
ATOM 2936 C C . GLU A 1 367 ? 10.735 10.212 35.786 1.00 39.31 367 GLU A C 1
ATOM 2938 O O . GLU A 1 367 ? 9.907 10.692 36.556 1.00 39.31 367 GLU A O 1
ATOM 2943 N N . ASN A 1 368 ? 11.017 10.770 34.608 1.00 34.47 368 ASN A N 1
ATOM 2944 C CA . ASN A 1 368 ? 10.173 11.779 33.981 1.00 34.47 368 ASN A CA 1
ATOM 2945 C C . ASN A 1 368 ? 9.005 11.061 33.296 1.00 34.47 368 ASN A C 1
ATOM 2947 O O . ASN A 1 368 ? 9.142 10.607 32.162 1.00 34.47 368 ASN A O 1
ATOM 2951 N N . VAL A 1 369 ? 7.861 10.981 33.972 1.00 42.03 369 VAL A N 1
ATOM 2952 C CA . VAL A 1 369 ? 6.563 10.790 33.316 1.00 42.03 369 VAL A CA 1
ATOM 2953 C C . VAL A 1 369 ? 5.910 12.164 33.256 1.00 42.03 369 VAL A C 1
ATOM 2955 O O . VAL A 1 369 ? 5.373 12.663 34.241 1.00 42.03 369 VAL A O 1
ATOM 2958 N N . SER A 1 370 ? 6.048 12.824 32.111 1.00 42.31 370 SER A N 1
ATOM 2959 C CA . SER A 1 370 ? 5.351 14.068 31.807 1.00 42.31 370 SER A CA 1
ATOM 2960 C C . SER A 1 370 ? 3.967 13.735 31.251 1.00 42.31 370 SER A C 1
ATOM 2962 O O . SER A 1 370 ? 3.831 13.474 30.057 1.00 42.31 370 SER A O 1
ATOM 2964 N N . GLU A 1 371 ? 2.952 13.741 32.114 1.00 41.44 371 GLU A N 1
ATOM 2965 C CA . GLU A 1 371 ? 1.557 13.920 31.705 1.00 41.44 371 GLU A CA 1
ATOM 2966 C C . GLU A 1 371 ? 1.380 15.371 31.244 1.00 41.44 371 GLU A C 1
ATOM 2968 O O . GLU A 1 371 ? 1.385 16.307 32.045 1.00 41.44 371 GLU A O 1
ATOM 2973 N N . SER A 1 372 ? 1.267 15.576 29.934 1.00 45.94 372 SER A N 1
ATOM 2974 C CA . SER A 1 372 ? 0.827 16.847 29.367 1.00 45.94 372 SER A CA 1
ATOM 2975 C C . SER A 1 372 ? -0.700 16.878 29.350 1.00 45.94 372 SER A C 1
ATOM 2977 O O . SER A 1 372 ? -1.327 16.270 28.483 1.00 45.94 372 SER A O 1
ATOM 2979 N N . GLN A 1 373 ? -1.292 17.596 30.302 1.00 44.69 373 GLN A N 1
ATOM 2980 C CA . GLN A 1 373 ? -2.656 18.104 30.182 1.00 44.69 373 GLN A CA 1
ATOM 2981 C C . GLN A 1 373 ? -2.666 19.188 29.099 1.00 44.69 373 GLN A C 1
ATOM 2983 O O . GLN A 1 373 ? -2.098 20.263 29.286 1.00 44.69 373 GLN A O 1
ATOM 2988 N N . ALA A 1 374 ? -3.272 18.877 27.957 1.00 46.06 374 ALA A N 1
ATOM 2989 C CA . ALA A 1 374 ? -3.693 19.867 26.979 1.00 46.06 374 ALA A CA 1
ATOM 2990 C C . ALA A 1 374 ? -5.178 20.152 27.227 1.00 46.06 374 ALA A C 1
ATOM 2992 O O . ALA A 1 374 ? -6.047 19.401 26.789 1.00 46.06 374 ALA A O 1
ATOM 2993 N N . ASP A 1 375 ? -5.444 21.215 27.982 1.00 46.66 375 ASP A N 1
ATOM 2994 C CA . ASP A 1 375 ? -6.727 21.907 27.953 1.00 46.66 375 ASP A CA 1
ATOM 2995 C C . ASP A 1 375 ? -6.706 22.817 26.716 1.00 46.66 375 ASP A C 1
ATOM 2997 O O . ASP A 1 375 ? -6.119 23.898 26.761 1.00 46.66 375 ASP A O 1
ATOM 3001 N N . ASP A 1 376 ? -7.299 22.371 25.607 1.00 45.28 376 ASP A N 1
ATOM 3002 C CA . ASP A 1 376 ? -7.591 23.237 24.460 1.00 45.28 376 ASP A CA 1
ATOM 3003 C C . ASP A 1 376 ? -9.102 23.485 24.378 1.00 45.28 376 ASP A C 1
ATOM 3005 O O . ASP A 1 376 ? -9.896 22.651 23.933 1.00 45.28 376 ASP A O 1
ATOM 3009 N N . ASP A 1 377 ? -9.469 24.683 24.832 1.00 46.97 377 ASP A N 1
ATOM 3010 C CA . ASP A 1 377 ? -10.713 25.387 24.541 1.00 46.97 377 ASP A CA 1
ATOM 3011 C C . ASP A 1 377 ? -10.851 25.590 23.018 1.00 46.97 377 ASP A C 1
ATOM 3013 O O . ASP A 1 377 ? -10.493 26.636 22.470 1.00 46.97 377 ASP A O 1
ATOM 3017 N N . LEU A 1 378 ? -11.418 24.611 22.312 1.00 45.59 378 LEU A N 1
ATOM 3018 C CA . LEU A 1 378 ? -11.980 24.834 20.980 1.00 45.59 378 LEU A CA 1
ATOM 3019 C C . LEU A 1 378 ? -13.379 25.427 21.137 1.00 45.59 378 LEU A C 1
ATOM 3021 O O . LEU A 1 378 ? -14.376 24.715 21.240 1.00 45.59 378 LEU A O 1
ATOM 3025 N N . LYS A 1 379 ? -13.428 26.759 21.191 1.00 47.53 379 LYS A N 1
ATOM 3026 C CA . LYS A 1 379 ? -14.668 27.514 21.021 1.00 47.53 379 LYS A CA 1
ATOM 3027 C C . LYS A 1 379 ? -15.140 27.430 19.575 1.00 47.53 379 LYS A C 1
ATOM 3029 O O . LYS A 1 379 ? -14.358 27.593 18.642 1.00 47.53 379 LYS A O 1
ATOM 3034 N N . ASP A 1 380 ? -16.437 27.186 19.468 1.00 51.50 380 ASP A N 1
ATOM 3035 C CA . ASP A 1 380 ? -17.275 27.249 18.283 1.00 51.50 380 ASP A CA 1
ATOM 3036 C C . ASP A 1 380 ? -17.054 28.541 17.484 1.00 51.50 380 ASP A C 1
ATOM 3038 O O . ASP A 1 380 ? -17.348 29.625 17.977 1.00 51.50 380 ASP A O 1
ATOM 3042 N N . ASP A 1 381 ? -16.603 28.402 16.238 1.00 46.12 381 ASP A N 1
ATOM 3043 C CA . ASP A 1 381 ? -16.745 29.402 15.175 1.00 46.12 381 ASP A CA 1
ATOM 3044 C C . ASP A 1 381 ? -17.060 28.652 13.868 1.00 46.12 381 ASP A C 1
ATOM 3046 O O . ASP A 1 381 ? -16.215 28.476 12.990 1.00 46.12 381 ASP A O 1
ATOM 3050 N N . LEU A 1 382 ? -18.289 28.143 13.762 1.00 45.38 382 LEU A N 1
ATOM 3051 C CA . LEU A 1 382 ? -18.887 27.695 12.502 1.00 45.38 382 LEU A CA 1
ATOM 3052 C C . LEU A 1 382 ? -20.356 28.125 12.461 1.00 45.38 382 LEU A C 1
ATOM 3054 O O . LEU A 1 382 ? -21.247 27.303 12.625 1.00 45.38 382 LEU A O 1
ATOM 3058 N N . ASP A 1 383 ? -20.577 29.415 12.220 1.00 44.91 383 ASP A N 1
ATOM 3059 C CA . ASP A 1 383 ? -21.838 29.959 11.711 1.00 44.91 383 ASP A CA 1
ATOM 3060 C C . ASP A 1 383 ? -21.524 31.195 10.852 1.00 44.91 383 ASP A C 1
ATOM 3062 O O . ASP A 1 383 ? -21.357 32.285 11.391 1.00 44.91 383 ASP A O 1
ATOM 3066 N N . ASP A 1 384 ? -21.410 31.016 9.529 1.00 46.03 384 ASP A N 1
ATOM 3067 C CA . ASP A 1 384 ? -21.904 31.978 8.522 1.00 46.03 384 ASP A CA 1
ATOM 3068 C C . ASP A 1 384 ? -21.833 31.381 7.097 1.00 46.03 384 ASP A C 1
ATOM 3070 O O . ASP A 1 384 ? -20.761 31.351 6.485 1.00 46.03 384 ASP A O 1
ATOM 3074 N N . PRO A 1 385 ? -22.950 30.903 6.520 1.00 49.34 385 PRO A N 1
ATOM 3075 C CA . PRO A 1 385 ? -23.128 30.870 5.083 1.00 49.34 385 PRO A CA 1
ATOM 3076 C C . PRO A 1 385 ? -24.052 32.026 4.689 1.00 49.34 385 PRO A C 1
ATOM 3078 O O . PRO A 1 385 ? -25.278 31.901 4.716 1.00 49.34 385 PRO A O 1
ATOM 3081 N N . SER A 1 386 ? -23.467 33.146 4.272 1.00 44.59 386 SER A N 1
ATOM 3082 C CA . SER A 1 386 ? -24.196 34.111 3.458 1.00 44.59 386 SER A CA 1
ATOM 3083 C C . SER A 1 386 ? -24.398 33.504 2.071 1.00 44.59 386 SER A C 1
ATOM 3085 O O . SER A 1 386 ? -23.471 33.329 1.283 1.00 44.59 386 SER A O 1
ATOM 3087 N N . GLU A 1 387 ? -25.651 33.136 1.818 1.00 41.81 387 GLU A N 1
ATOM 3088 C CA . GLU A 1 387 ? -26.224 32.895 0.502 1.00 41.81 387 GLU A CA 1
ATOM 3089 C C . GLU A 1 387 ? -25.944 34.097 -0.418 1.00 41.81 387 GLU A C 1
ATOM 3091 O O . GLU A 1 387 ? -26.595 35.136 -0.306 1.00 41.81 387 GLU A O 1
ATOM 3096 N N . GLU A 1 388 ? -25.015 33.963 -1.366 1.00 43.00 388 GLU A N 1
ATOM 3097 C CA . GLU A 1 388 ? -25.062 34.778 -2.581 1.00 43.00 388 GLU A CA 1
ATOM 3098 C C . GLU A 1 388 ? -25.970 34.089 -3.600 1.00 43.00 388 GLU A C 1
ATOM 3100 O O . GLU A 1 388 ? -25.605 33.146 -4.305 1.00 43.00 388 GLU A O 1
ATOM 3105 N N . VAL A 1 389 ? -27.203 34.588 -3.634 1.00 39.31 389 VAL A N 1
ATOM 3106 C CA . VAL A 1 389 ? -28.164 34.408 -4.714 1.00 39.31 389 VAL A CA 1
ATOM 3107 C C . VAL A 1 389 ? -27.592 35.084 -5.965 1.00 39.31 389 VAL A C 1
ATOM 3109 O O . VAL A 1 389 ? -27.605 36.309 -6.077 1.00 39.31 389 VAL A O 1
ATOM 3112 N N . LEU A 1 390 ? -27.086 34.299 -6.917 1.00 41.00 390 LEU A N 1
ATOM 3113 C CA . LEU A 1 390 ? -26.873 34.776 -8.284 1.00 41.00 390 LEU A CA 1
ATOM 3114 C C . LEU A 1 390 ? -28.213 34.708 -9.021 1.00 41.00 390 LEU A C 1
ATOM 3116 O O . LEU A 1 390 ? -28.623 33.655 -9.502 1.00 41.00 390 LEU A O 1
ATOM 3120 N N . GLU A 1 391 ? -28.908 35.844 -9.044 1.00 39.69 391 GLU A N 1
ATOM 3121 C CA . GLU A 1 391 ? -30.095 36.062 -9.866 1.00 39.69 391 GLU A CA 1
ATOM 3122 C C . GLU A 1 391 ? -29.720 36.104 -11.355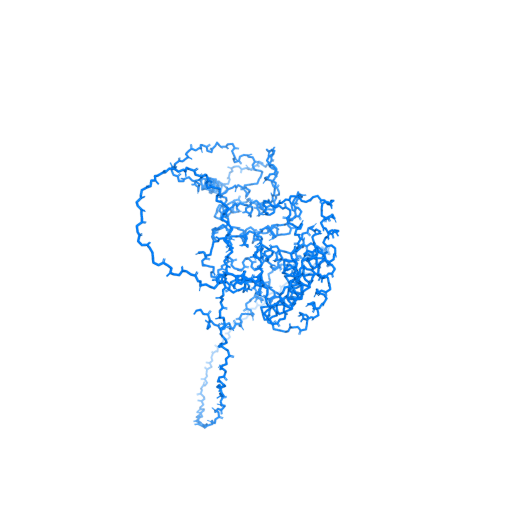 1.00 39.69 391 GLU A C 1
ATOM 3124 O O . GLU A 1 391 ? -28.855 36.872 -11.789 1.00 39.69 391 GLU A O 1
ATOM 3129 N N . ASP A 1 392 ? -30.426 35.280 -12.127 1.00 44.34 392 ASP A N 1
ATOM 3130 C CA . ASP A 1 392 ? -30.505 35.316 -13.581 1.00 44.34 392 ASP A CA 1
ATOM 3131 C C . ASP A 1 392 ? -30.866 36.725 -14.082 1.00 44.34 392 ASP A C 1
ATOM 3133 O O . ASP A 1 392 ? -31.929 37.258 -13.772 1.00 44.34 392 ASP A O 1
ATOM 3137 N N . ASN A 1 393 ? -30.011 37.300 -14.929 1.00 36.50 393 ASN A N 1
ATOM 3138 C CA . ASN A 1 393 ? -30.359 38.431 -15.788 1.00 36.50 393 ASN A CA 1
ATOM 3139 C C . ASN A 1 393 ? -29.902 38.132 -17.220 1.00 36.50 393 ASN A C 1
ATOM 3141 O O . ASN A 1 393 ? -28.778 38.440 -17.616 1.00 36.50 393 ASN A O 1
ATOM 3145 N N . LEU A 1 394 ? -30.799 37.526 -17.998 1.00 43.78 394 LEU A N 1
ATOM 3146 C CA . LEU A 1 394 ? -30.726 37.474 -19.456 1.00 43.78 394 LEU A CA 1
ATOM 3147 C C . LEU A 1 394 ? -32.031 38.038 -20.027 1.00 43.78 394 LEU A C 1
ATOM 3149 O O . LEU A 1 394 ? -32.956 37.290 -20.318 1.00 43.78 394 LEU A O 1
ATOM 3153 N N . ASP A 1 395 ? -32.059 39.357 -20.216 1.00 41.59 395 ASP A N 1
ATOM 3154 C CA . ASP A 1 395 ? -32.885 40.028 -21.223 1.00 41.59 395 ASP A CA 1
ATOM 3155 C C . ASP A 1 395 ? -31.902 40.714 -22.195 1.00 41.59 395 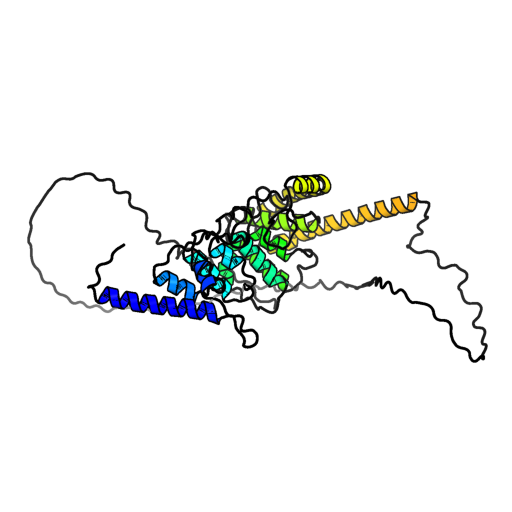ASP A C 1
ATOM 3157 O O . ASP A 1 395 ? -31.002 41.434 -21.769 1.00 41.59 395 ASP A O 1
ATOM 3161 N N . ASN A 1 396 ? -31.804 40.255 -23.445 1.00 43.72 396 ASN A N 1
ATOM 3162 C CA . ASN A 1 396 ? -32.613 40.651 -24.606 1.00 43.72 396 ASN A CA 1
ATOM 3163 C C . ASN A 1 396 ? -32.210 42.040 -25.143 1.00 43.72 396 ASN A C 1
ATOM 3165 O O . ASN A 1 396 ? -32.379 43.028 -24.441 1.00 43.72 396 ASN A O 1
ATOM 3169 N N . ASP A 1 397 ? -31.652 42.087 -26.364 1.00 38.41 397 ASP A N 1
ATOM 3170 C CA . ASP A 1 397 ? -32.078 43.020 -27.425 1.00 38.41 397 ASP A CA 1
ATOM 3171 C C . ASP A 1 397 ? -31.229 42.923 -28.720 1.00 38.41 397 ASP A C 1
ATOM 3173 O O . ASP A 1 397 ? -30.063 43.305 -28.787 1.00 38.41 397 ASP A O 1
ATOM 3177 N N . THR A 1 398 ? -31.907 42.407 -29.755 1.00 39.00 398 THR A N 1
ATOM 3178 C CA . THR A 1 398 ? -32.116 42.956 -31.117 1.00 39.00 398 THR A CA 1
ATOM 3179 C C . THR A 1 398 ? -30.977 43.258 -32.111 1.00 39.00 398 THR A C 1
ATOM 3181 O O . THR A 1 398 ? -30.128 44.116 -31.904 1.00 39.00 398 THR A O 1
ATOM 3184 N N . ASP A 1 399 ? -31.172 42.638 -33.286 1.00 40.19 399 ASP A N 1
ATOM 3185 C CA . ASP A 1 399 ? -31.179 43.161 -34.666 1.00 40.19 399 ASP A CA 1
ATOM 3186 C C . ASP A 1 399 ? -29.954 43.837 -35.304 1.00 40.19 399 ASP A C 1
ATOM 3188 O O . ASP A 1 399 ? -29.463 44.888 -34.903 1.00 40.19 399 ASP A O 1
ATOM 3192 N N . GLY A 1 400 ? -29.592 43.289 -36.470 1.00 34.81 400 GLY A N 1
ATOM 3193 C CA . GLY A 1 400 ? -28.695 43.903 -37.444 1.00 34.81 400 GLY A CA 1
ATOM 3194 C C . GLY A 1 400 ? -28.629 43.114 -38.753 1.00 34.81 400 GLY A C 1
ATOM 3195 O O . GLY A 1 400 ? -27.675 42.388 -38.999 1.00 34.81 400 GLY A O 1
ATOM 3196 N N . SER A 1 401 ? -29.667 43.260 -39.575 1.00 51.50 401 SER A N 1
ATOM 3197 C CA . SER A 1 401 ? -29.799 42.813 -40.970 1.00 51.50 401 SER A CA 1
ATOM 3198 C C . SER A 1 401 ? -28.661 43.265 -41.903 1.00 51.50 401 SER A C 1
ATOM 3200 O O . SER A 1 401 ? -28.225 44.413 -41.818 1.00 51.50 401 SER A O 1
ATOM 3202 N N . GLY A 1 402 ? -28.297 42.433 -42.887 1.00 36.22 402 GLY A N 1
ATOM 3203 C CA . GLY A 1 402 ? -27.496 42.843 -44.048 1.00 36.22 402 GLY A CA 1
ATOM 3204 C C . GLY A 1 402 ? -27.384 41.746 -45.113 1.00 36.22 402 GLY A C 1
ATOM 3205 O O . GLY A 1 402 ? -26.802 40.700 -44.860 1.00 36.22 402 GLY A O 1
ATOM 3206 N N . GLU A 1 403 ? -27.984 42.010 -46.271 1.00 43.12 403 GLU A N 1
ATOM 3207 C CA . GLU A 1 403 ? -28.184 41.169 -47.460 1.00 43.12 403 GLU A CA 1
ATOM 3208 C C . GLU A 1 403 ? -26.891 40.929 -48.295 1.00 43.12 403 GLU A C 1
ATOM 3210 O O . GLU A 1 403 ? -26.038 41.813 -48.345 1.00 43.12 403 GLU A O 1
ATOM 3215 N N . ASP A 1 404 ? -26.766 39.725 -48.893 1.00 50.38 404 ASP A N 1
ATOM 3216 C CA . ASP A 1 404 ? -26.411 39.317 -50.291 1.00 50.38 404 ASP A CA 1
ATOM 3217 C C . ASP A 1 404 ? -25.740 40.316 -51.293 1.00 50.38 404 ASP A C 1
ATOM 3219 O O . ASP A 1 404 ? -25.846 41.524 -51.093 1.00 50.38 404 ASP A O 1
ATOM 3223 N N . PRO A 1 405 ? -25.180 39.910 -52.478 1.00 61.28 405 PRO A N 1
ATOM 3224 C CA . PRO A 1 405 ? -24.948 38.568 -53.070 1.00 61.28 405 PRO A CA 1
ATOM 3225 C C . PRO A 1 405 ? -23.614 38.400 -53.889 1.00 61.28 405 PRO A C 1
ATOM 3227 O O . PRO A 1 405 ? -22.770 39.292 -53.946 1.00 61.28 405 PRO A O 1
ATOM 3230 N N . ASP A 1 406 ? -23.490 37.241 -54.563 1.00 44.09 406 ASP A N 1
ATOM 3231 C CA . ASP A 1 406 ? -22.824 36.936 -55.857 1.00 44.09 406 ASP A CA 1
ATOM 3232 C C . ASP A 1 406 ? -21.330 37.256 -56.097 1.00 44.09 406 ASP A C 1
ATOM 3234 O O . ASP A 1 406 ? -20.927 38.414 -56.157 1.00 44.09 406 ASP A O 1
ATOM 3238 N N . ASN A 1 407 ? -20.540 36.232 -56.479 1.00 41.19 407 ASN A N 1
ATOM 3239 C CA . ASN A 1 407 ? -19.912 36.231 -57.814 1.00 41.19 407 ASN A CA 1
ATOM 3240 C C . ASN A 1 407 ? -19.357 34.858 -58.251 1.00 41.19 407 ASN A C 1
ATOM 3242 O O . ASN A 1 407 ? -18.631 34.180 -57.524 1.00 41.19 407 ASN A O 1
ATOM 3246 N N . ASP A 1 408 ? -19.671 34.535 -59.502 1.00 37.62 408 ASP A N 1
ATOM 3247 C CA . ASP A 1 408 ? -19.274 33.397 -60.322 1.00 37.62 408 ASP A CA 1
ATOM 3248 C C . ASP A 1 408 ? -17.791 33.377 -60.739 1.00 37.62 408 ASP A C 1
ATOM 3250 O O . ASP A 1 408 ? -17.134 34.415 -60.829 1.00 37.62 408 ASP A O 1
ATOM 3254 N N . SER A 1 409 ? -17.353 32.190 -61.192 1.00 38.06 409 SER A N 1
ATOM 3255 C CA . SER A 1 409 ? -16.547 31.912 -62.414 1.00 38.06 409 SER A CA 1
ATOM 3256 C C . SER A 1 409 ? -15.398 30.932 -62.125 1.00 38.06 409 SER A C 1
ATOM 3258 O O . SER A 1 409 ? -14.485 31.241 -61.371 1.00 38.06 409 SER A O 1
ATOM 3260 N N . ALA A 1 410 ? -15.449 29.667 -62.556 1.00 34.53 410 ALA A N 1
ATOM 3261 C CA . ALA A 1 410 ? -15.371 29.125 -63.924 1.00 34.53 410 ALA A CA 1
ATOM 3262 C C . ALA A 1 410 ? -13.934 28.937 -64.461 1.00 34.53 410 ALA A C 1
ATOM 3264 O O . ALA A 1 410 ? -13.125 29.858 -64.484 1.00 34.53 410 ALA A O 1
ATOM 3265 N N . GLY A 1 411 ? -13.690 27.731 -64.995 1.00 30.55 411 GLY A N 1
ATOM 3266 C CA . GLY A 1 411 ? -12.548 27.348 -65.838 1.00 30.55 411 GLY A CA 1
ATOM 3267 C C . GLY A 1 411 ? -11.740 26.193 -65.229 1.00 30.55 411 GLY A C 1
ATOM 3268 O O . GLY A 1 411 ? -11.163 26.351 -64.168 1.00 30.55 411 GLY A O 1
ATOM 3269 N N . GLY A 1 412 ? -11.629 24.990 -65.789 1.00 30.70 412 GLY A N 1
ATOM 3270 C CA . GLY A 1 412 ? -11.950 24.494 -67.121 1.00 30.70 412 GLY A CA 1
ATOM 3271 C C . GLY A 1 412 ? -10.790 23.630 -67.643 1.00 30.70 412 GLY A C 1
ATOM 3272 O O . GLY A 1 412 ? -9.644 24.060 -67.606 1.00 30.70 412 GLY A O 1
ATOM 3273 N N . SER A 1 413 ? -11.138 22.471 -68.216 1.00 33.53 413 SER A N 1
ATOM 3274 C CA . SER A 1 413 ? -10.408 21.722 -69.263 1.00 33.53 413 SER A CA 1
ATOM 3275 C C . SER A 1 413 ? -9.538 20.497 -68.896 1.00 33.53 413 SER A C 1
ATOM 3277 O O . SER A 1 413 ? -8.355 20.600 -68.596 1.00 33.53 413 SER A O 1
ATOM 3279 N N . ASN A 1 414 ? -10.168 19.317 -69.021 1.00 33.16 414 ASN A N 1
ATOM 3280 C CA . ASN A 1 414 ? -9.868 18.165 -69.907 1.00 33.16 414 ASN A CA 1
ATOM 3281 C C . ASN A 1 414 ? -8.451 17.920 -70.475 1.00 33.16 414 ASN A C 1
ATOM 3283 O O . ASN A 1 414 ? -7.878 18.813 -71.092 1.00 33.16 414 ASN A O 1
ATOM 3287 N N . CYS A 1 415 ? -8.031 16.636 -70.478 1.00 30.09 415 CYS A N 1
ATOM 3288 C CA . CYS A 1 415 ? -7.854 15.713 -71.644 1.00 30.09 415 CYS A CA 1
ATOM 3289 C C . CYS A 1 415 ? -7.188 14.388 -71.162 1.00 30.09 415 CYS A C 1
ATOM 3291 O O . CYS A 1 415 ? -6.152 14.446 -70.517 1.00 30.09 415 CYS A O 1
ATOM 3293 N N . TYR A 1 416 ? -7.843 13.215 -71.213 1.00 31.66 416 TYR A N 1
ATOM 3294 C CA . TYR A 1 416 ? -7.978 12.204 -72.297 1.00 31.66 416 TYR A CA 1
ATOM 3295 C C . TYR A 1 416 ? -6.837 11.158 -72.441 1.00 31.66 416 TYR A C 1
ATOM 3297 O O . TYR A 1 416 ? -5.706 11.518 -72.747 1.00 31.66 416 TYR A O 1
ATOM 3305 N N . SER A 1 417 ? -7.257 9.872 -72.402 1.00 33.94 417 SER A N 1
ATOM 3306 C CA . SER A 1 417 ? -6.706 8.669 -73.091 1.00 33.94 417 SER A CA 1
ATOM 3307 C C . SER A 1 417 ? -5.492 7.947 -72.463 1.00 33.94 417 SER A C 1
ATOM 3309 O O . SER A 1 417 ? -4.580 8.601 -71.989 1.00 33.94 417 SER A O 1
ATOM 3311 N N . ALA A 1 418 ? -5.328 6.613 -72.475 1.00 31.34 418 ALA A N 1
ATOM 3312 C CA . ALA A 1 418 ? -6.114 5.472 -72.963 1.00 31.34 418 ALA A CA 1
ATOM 3313 C C . ALA A 1 418 ? -5.540 4.137 -72.404 1.00 31.34 418 ALA A C 1
ATOM 3315 O O . ALA A 1 418 ? -4.348 4.032 -72.136 1.00 31.34 418 ALA A O 1
ATOM 3316 N N . CYS A 1 419 ? -6.435 3.153 -72.268 1.00 33.47 419 CYS A N 1
ATOM 3317 C CA . CYS A 1 419 ? -6.341 1.686 -72.389 1.00 33.47 419 CYS A CA 1
ATOM 3318 C C . CYS A 1 419 ? -4.971 0.961 -72.386 1.00 33.47 419 CYS A C 1
ATOM 3320 O O . CYS A 1 419 ? -4.169 1.162 -73.291 1.00 33.47 419 CYS A O 1
ATOM 3322 N N . HIS A 1 420 ? -4.838 -0.070 -71.537 1.00 31.09 420 HIS A N 1
ATOM 3323 C CA . HIS A 1 420 ? -4.571 -1.446 -71.994 1.00 31.09 420 HIS A CA 1
ATOM 3324 C C . HIS A 1 420 ? -4.960 -2.489 -70.929 1.00 31.09 420 HIS A C 1
ATOM 3326 O O . HIS A 1 420 ? -4.647 -2.359 -69.750 1.00 31.09 420 HIS A O 1
ATOM 3332 N N . SER A 1 421 ? -5.691 -3.494 -71.400 1.00 36.31 421 SER A N 1
ATOM 3333 C CA . SER A 1 421 ? -6.061 -4.768 -70.783 1.00 36.31 421 SER A CA 1
ATOM 3334 C C . SER A 1 421 ? -4.867 -5.714 -70.648 1.00 36.31 421 SER A C 1
ATOM 3336 O O . SER A 1 421 ? -4.029 -5.705 -71.544 1.00 36.31 421 SER A O 1
ATOM 3338 N N . GLU A 1 422 ? -4.877 -6.605 -69.653 1.00 37.78 422 GLU A N 1
ATOM 3339 C CA . GLU A 1 422 ? -4.689 -8.049 -69.874 1.00 37.78 422 GLU A CA 1
ATOM 3340 C C . GLU A 1 422 ? -5.053 -8.865 -68.624 1.00 37.78 422 GLU A C 1
ATOM 3342 O O . GLU A 1 422 ? -4.670 -8.547 -67.498 1.00 37.78 422 GLU A O 1
ATOM 3347 N N . ASP A 1 423 ? -5.852 -9.900 -68.877 1.00 42.44 423 ASP A N 1
ATOM 3348 C CA . ASP A 1 423 ? -6.281 -10.956 -67.972 1.00 42.44 423 ASP A CA 1
ATOM 3349 C C . ASP A 1 423 ? -5.103 -11.822 -67.515 1.00 42.44 423 ASP A C 1
ATOM 3351 O O . ASP A 1 423 ? -4.276 -12.199 -68.337 1.00 42.44 423 ASP A O 1
ATOM 3355 N N . TYR A 1 424 ? -5.100 -12.256 -66.253 1.00 35.56 424 TYR A N 1
ATOM 3356 C CA . TYR A 1 424 ? -4.611 -13.589 -65.886 1.00 35.56 424 TYR A CA 1
ATOM 3357 C C . TYR A 1 424 ? -5.298 -14.056 -64.599 1.00 35.56 424 TYR A C 1
ATOM 3359 O O . TYR A 1 424 ? -4.976 -13.645 -63.487 1.00 35.56 424 TYR A O 1
ATOM 3367 N N . SER A 1 425 ? -6.267 -14.943 -64.780 1.00 44.06 425 SER A N 1
ATOM 3368 C CA . SER A 1 425 ? -6.764 -15.869 -63.771 1.00 44.06 425 SER A CA 1
ATOM 3369 C C . SER A 1 425 ? -5.667 -16.862 -63.388 1.00 44.06 425 SER A C 1
ATOM 3371 O O . SER A 1 425 ? -5.101 -17.501 -64.278 1.00 44.06 425 SER A O 1
ATOM 3373 N N . ASN A 1 426 ? -5.421 -17.062 -62.091 1.00 36.50 426 ASN A N 1
ATOM 3374 C CA . ASN A 1 426 ? -4.988 -18.371 -61.618 1.00 36.50 426 ASN A CA 1
ATOM 3375 C C . ASN A 1 426 ? -5.370 -18.641 -60.159 1.00 36.50 426 ASN A C 1
ATOM 3377 O O . ASN A 1 426 ? -5.532 -17.732 -59.351 1.00 36.50 426 ASN A O 1
ATOM 3381 N N . GLU A 1 427 ? -5.568 -19.926 -59.912 1.00 38.94 427 GLU A N 1
ATOM 3382 C CA . GLU A 1 427 ? -6.269 -20.573 -58.810 1.00 38.94 427 GLU A CA 1
ATOM 3383 C C . GLU A 1 427 ? -5.580 -20.452 -57.435 1.00 38.94 427 GLU A C 1
ATOM 3385 O O . GLU A 1 427 ? -4.385 -20.183 -57.329 1.00 38.94 427 GLU A O 1
ATOM 3390 N N . GLN A 1 428 ? -6.380 -20.676 -56.383 1.00 40.97 428 GLN A N 1
ATOM 3391 C CA . GLN A 1 428 ? -5.991 -20.737 -54.965 1.00 40.97 428 GLN A CA 1
ATOM 3392 C C . GLN A 1 428 ? -4.834 -21.733 -54.698 1.00 40.97 428 GLN A C 1
ATOM 3394 O O . GLN A 1 428 ? -4.627 -22.676 -55.465 1.00 40.97 428 GLN A O 1
ATOM 3399 N N . PRO A 1 429 ? -4.155 -21.615 -53.542 1.00 48.31 429 PRO A N 1
ATOM 3400 C CA . PRO A 1 429 ? -4.645 -22.413 -52.421 1.00 48.31 429 PRO A CA 1
ATOM 3401 C C . PRO A 1 429 ? -4.694 -21.678 -51.077 1.00 48.31 429 PRO A C 1
ATOM 3403 O O . PRO A 1 429 ? -3.866 -20.843 -50.732 1.00 48.31 429 PRO A O 1
ATOM 3406 N N . ASP A 1 430 ? -5.721 -22.092 -50.351 1.00 46.22 430 ASP A N 1
ATOM 3407 C CA . ASP A 1 430 ? -5.990 -22.026 -48.923 1.00 46.22 430 ASP A CA 1
ATOM 3408 C C . ASP A 1 430 ? -4.734 -22.105 -48.028 1.00 46.22 430 ASP A C 1
ATOM 3410 O O . ASP A 1 430 ? -4.035 -23.122 -47.985 1.00 46.22 430 ASP A O 1
ATOM 3414 N N . SER A 1 431 ? -4.474 -21.031 -47.283 1.00 38.06 431 SER A N 1
ATOM 3415 C CA . SER A 1 431 ? -3.671 -21.057 -46.063 1.00 38.06 431 SER A CA 1
ATOM 3416 C C . SER A 1 431 ? -4.251 -20.047 -45.078 1.00 38.06 431 SER A C 1
ATOM 3418 O O . SER A 1 431 ? -4.109 -18.837 -45.244 1.00 38.06 431 SER A O 1
ATOM 3420 N N . THR A 1 432 ? -4.933 -20.565 -44.063 1.00 40.09 432 THR A N 1
ATOM 3421 C CA . THR A 1 432 ? -5.340 -19.844 -42.859 1.00 40.09 432 THR A CA 1
ATOM 3422 C C . THR A 1 432 ? -4.101 -19.321 -42.135 1.00 40.09 432 THR A C 1
ATOM 3424 O O . THR A 1 432 ? -3.411 -20.076 -41.450 1.00 40.09 432 THR A O 1
ATOM 3427 N N . GLU A 1 433 ? -3.815 -18.037 -42.320 1.00 35.03 433 GLU A N 1
ATOM 3428 C CA . GLU A 1 433 ? -2.827 -17.275 -41.564 1.00 35.03 433 GLU A CA 1
ATOM 3429 C C . GLU A 1 433 ? -3.606 -16.418 -40.555 1.00 35.03 433 GLU A C 1
ATOM 3431 O O . GLU A 1 433 ? -4.344 -15.506 -40.932 1.00 35.03 433 GLU A O 1
ATOM 3436 N N . GLU A 1 434 ? -3.527 -16.792 -39.274 1.00 37.16 434 GLU A N 1
ATOM 3437 C CA . GLU A 1 434 ? -4.039 -15.998 -38.154 1.00 37.16 434 GLU A CA 1
ATOM 3438 C C . GLU A 1 434 ? -3.328 -14.641 -38.153 1.00 37.16 434 GLU A C 1
ATOM 3440 O O . GLU A 1 434 ? -2.132 -14.544 -37.878 1.00 37.16 434 GLU A O 1
ATOM 3445 N N . GLN A 1 435 ? -4.071 -13.589 -38.497 1.00 32.47 435 GLN A N 1
ATOM 3446 C CA . GLN A 1 435 ? -3.630 -12.212 -38.339 1.00 32.47 435 GLN A CA 1
ATOM 3447 C C . GLN A 1 435 ? -3.747 -11.816 -36.867 1.00 32.47 435 GLN A C 1
ATOM 3449 O O . GLN A 1 435 ? -4.842 -11.694 -36.320 1.00 32.47 435 GLN A O 1
ATOM 3454 N N . ASP A 1 436 ? -2.585 -11.622 -36.255 1.00 37.53 436 ASP A N 1
ATOM 3455 C CA . ASP A 1 436 ? -2.385 -10.984 -34.958 1.00 37.53 436 ASP A CA 1
ATOM 3456 C C . ASP A 1 436 ? -2.876 -9.520 -35.043 1.00 37.53 436 ASP A C 1
ATOM 3458 O O . ASP A 1 436 ? -2.408 -8.779 -35.920 1.00 37.53 436 ASP A O 1
ATOM 3462 N N . PRO A 1 437 ? -3.845 -9.072 -34.221 1.00 41.56 437 PRO A N 1
ATOM 3463 C CA . PRO A 1 437 ? -4.322 -7.699 -34.280 1.00 41.56 437 PRO A CA 1
ATOM 3464 C C . PRO A 1 437 ? -3.238 -6.763 -33.743 1.00 41.56 437 PRO A C 1
ATOM 3466 O O . PRO A 1 437 ? -2.845 -6.811 -32.579 1.00 41.56 437 PRO A O 1
ATOM 3469 N N . THR A 1 438 ? -2.754 -5.890 -34.621 1.00 34.84 438 THR A N 1
ATOM 3470 C CA . THR A 1 438 ? -1.849 -4.798 -34.284 1.00 34.84 438 THR A CA 1
ATOM 3471 C C . THR A 1 438 ? -2.487 -3.880 -33.247 1.00 34.84 438 THR A C 1
ATOM 3473 O O . THR A 1 438 ? -3.507 -3.242 -33.499 1.00 34.84 438 THR A O 1
ATOM 3476 N N . ASP A 1 439 ? -1.834 -3.826 -32.093 1.00 37.91 439 ASP A N 1
ATOM 3477 C CA . ASP A 1 439 ? -2.147 -3.040 -30.905 1.00 37.91 439 ASP A CA 1
ATOM 3478 C C . ASP A 1 439 ? -1.798 -1.554 -31.126 1.00 37.91 439 ASP A C 1
ATOM 3480 O O . ASP A 1 439 ? -0.831 -1.004 -30.594 1.00 37.91 439 ASP A O 1
ATOM 3484 N N . THR A 1 440 ? -2.549 -0.904 -32.010 1.00 41.03 440 THR A N 1
ATOM 3485 C CA . THR A 1 440 ? -2.467 0.536 -32.262 1.00 41.03 440 THR A CA 1
ATOM 3486 C C . THR A 1 440 ? -3.872 1.104 -32.242 1.00 41.03 440 THR A C 1
ATOM 3488 O O . THR A 1 440 ? -4.443 1.244 -33.310 1.00 41.03 440 THR A O 1
ATOM 3491 N N . ASP A 1 441 ? -4.434 1.344 -31.051 1.00 37.06 441 ASP A N 1
ATOM 3492 C CA . ASP A 1 441 ? -5.532 2.317 -30.835 1.00 37.06 441 ASP A CA 1
ATOM 3493 C C . ASP A 1 441 ? -5.855 2.604 -29.342 1.00 37.06 441 ASP A C 1
ATOM 3495 O O . ASP A 1 441 ? -6.905 3.147 -29.017 1.00 37.06 441 ASP A O 1
ATOM 3499 N N . LEU A 1 442 ? -4.947 2.319 -28.392 1.00 39.53 442 LEU A N 1
ATOM 3500 C CA . LEU A 1 442 ? -5.170 2.605 -26.957 1.00 39.53 442 LEU A CA 1
ATOM 3501 C C . LEU A 1 442 ? -4.595 3.950 -26.455 1.00 39.53 442 LEU A C 1
ATOM 3503 O O . LEU A 1 442 ? -4.728 4.264 -25.272 1.00 39.53 442 LEU A O 1
ATOM 3507 N N . GLU A 1 443 ? -3.964 4.770 -27.304 1.00 38.66 443 GLU A N 1
ATOM 3508 C CA . GLU A 1 443 ? -3.364 6.048 -26.860 1.00 38.66 443 GLU A CA 1
ATOM 3509 C C . GLU A 1 443 ? -4.305 7.268 -26.920 1.00 38.66 443 GLU A C 1
ATOM 3511 O O . GLU A 1 443 ? -4.007 8.284 -26.282 1.00 38.66 443 GLU A O 1
ATOM 3516 N N . ASP A 1 444 ? -5.442 7.193 -27.619 1.00 36.66 444 ASP A N 1
ATOM 3517 C CA . ASP A 1 444 ? -6.314 8.362 -27.819 1.00 36.66 444 ASP A CA 1
ATOM 3518 C C . ASP A 1 444 ? -7.552 8.424 -26.906 1.00 36.66 444 ASP A C 1
ATOM 3520 O O . ASP A 1 444 ? -8.097 9.512 -26.714 1.00 36.66 444 ASP A O 1
ATOM 3524 N N . ASP A 1 445 ? -7.900 7.342 -26.202 1.00 36.06 445 ASP A N 1
ATOM 3525 C CA . ASP A 1 445 ? -9.047 7.333 -25.273 1.00 36.06 445 ASP A CA 1
ATOM 3526 C C . ASP A 1 445 ? -8.739 7.967 -23.897 1.00 36.06 445 ASP A C 1
ATOM 3528 O O . ASP A 1 445 ? -9.636 8.356 -23.150 1.00 36.06 445 ASP A O 1
ATOM 3532 N N . TRP A 1 446 ? -7.459 8.183 -23.563 1.00 38.16 446 TRP A N 1
ATOM 3533 C CA . TRP A 1 446 ? -7.068 8.853 -22.310 1.00 38.16 446 TRP A CA 1
ATOM 3534 C C . TRP A 1 446 ? -7.189 10.389 -22.366 1.00 38.16 446 TRP A C 1
ATOM 3536 O O . TRP A 1 446 ? -7.103 11.068 -21.341 1.00 38.16 446 TRP A O 1
ATOM 3546 N N . LYS A 1 447 ? -7.363 10.985 -23.554 1.00 36.06 447 LYS A N 1
ATOM 3547 C CA . LYS A 1 447 ? -7.382 12.453 -23.710 1.00 36.06 447 LYS A CA 1
ATOM 3548 C C . LYS A 1 447 ? -8.754 13.093 -23.464 1.00 36.06 447 LYS A C 1
ATOM 3550 O O . LYS A 1 447 ? -8.820 14.317 -23.400 1.00 36.06 447 LYS A O 1
ATOM 3555 N N . MET A 1 448 ? -9.825 12.313 -23.302 1.00 30.52 448 MET A N 1
ATOM 3556 C CA . MET A 1 448 ? -11.204 12.832 -23.244 1.00 30.52 448 MET A CA 1
ATOM 3557 C C . MET A 1 448 ? -11.799 13.003 -21.831 1.00 30.52 448 MET A C 1
ATOM 3559 O O . MET A 1 448 ? -12.898 13.533 -21.713 1.00 30.52 448 MET A O 1
ATOM 3563 N N . THR A 1 449 ? -11.102 12.641 -20.747 1.00 38.94 449 THR A N 1
ATOM 3564 C CA . THR A 1 449 ? -11.668 12.677 -19.373 1.00 38.94 449 THR A CA 1
ATOM 3565 C C . THR A 1 449 ? -11.093 13.743 -18.432 1.00 38.94 449 THR A C 1
ATOM 3567 O O . THR A 1 449 ? -11.388 13.740 -17.238 1.00 38.94 449 THR A O 1
ATOM 3570 N N . THR A 1 450 ? -10.316 14.713 -18.922 1.00 37.66 450 THR A N 1
ATOM 3571 C CA . THR A 1 450 ? -9.786 15.802 -18.078 1.00 37.66 450 THR A CA 1
ATOM 3572 C C . THR A 1 450 ? -10.571 17.101 -18.245 1.00 37.66 450 THR A C 1
ATOM 3574 O O . THR A 1 450 ? -10.090 18.047 -18.860 1.00 37.66 450 THR A O 1
ATOM 3577 N N . ALA A 1 451 ? -11.762 17.147 -17.657 1.00 31.83 451 ALA A N 1
ATOM 3578 C CA . ALA A 1 451 ? -12.438 18.387 -17.276 1.00 31.83 451 ALA A CA 1
ATOM 3579 C C . ALA A 1 451 ? -13.022 18.205 -15.866 1.00 31.83 451 ALA A C 1
ATOM 3581 O O . ALA A 1 451 ? -14.229 18.194 -15.661 1.00 31.83 451 ALA A O 1
ATOM 3582 N N . TYR A 1 452 ? -12.139 17.965 -14.895 1.00 37.81 452 TYR A N 1
ATOM 3583 C CA . TYR A 1 452 ? -12.460 18.150 -13.484 1.00 37.81 452 TYR A CA 1
ATOM 3584 C C . TYR A 1 452 ? -11.752 19.426 -13.045 1.00 37.81 452 TYR A C 1
ATOM 3586 O O . TYR A 1 452 ? -10.572 19.385 -12.693 1.00 37.81 452 TYR A O 1
ATOM 3594 N N . ASP A 1 453 ? -12.472 20.545 -13.115 1.00 32.41 453 ASP A N 1
ATOM 3595 C CA . ASP A 1 453 ? -12.104 21.759 -12.396 1.00 32.41 453 ASP A CA 1
ATOM 3596 C C . ASP A 1 453 ? -12.161 21.432 -10.903 1.00 32.41 453 ASP A C 1
ATOM 3598 O O . ASP A 1 453 ? -13.224 21.239 -10.310 1.00 32.41 453 ASP A O 1
ATOM 3602 N N . PHE A 1 454 ? -10.986 21.271 -10.305 1.00 42.22 454 PHE A N 1
ATOM 3603 C CA . PHE A 1 454 ? -10.843 21.341 -8.863 1.00 42.22 454 PHE A CA 1
ATOM 3604 C C . PHE A 1 454 ? -10.629 22.810 -8.530 1.00 42.22 454 PHE A C 1
ATOM 3606 O O . PHE A 1 454 ? -9.635 23.388 -8.960 1.00 42.22 454 PHE A O 1
ATOM 3613 N N . ASP A 1 455 ? -11.548 23.391 -7.762 1.00 34.81 455 ASP A N 1
ATOM 3614 C CA . ASP A 1 455 ? -11.345 24.694 -7.137 1.00 34.81 455 ASP A CA 1
ATOM 3615 C C . ASP A 1 455 ? -10.014 24.687 -6.370 1.00 34.81 455 ASP A C 1
ATOM 3617 O O . ASP A 1 455 ? -9.868 24.042 -5.327 1.00 34.81 455 ASP A O 1
ATOM 3621 N N . ASP A 1 456 ? -9.036 25.427 -6.889 1.00 38.91 456 ASP A N 1
ATOM 3622 C CA . ASP A 1 456 ? -7.732 25.679 -6.266 1.00 38.91 456 ASP A CA 1
ATOM 3623 C C . ASP A 1 456 ? -7.833 26.673 -5.082 1.00 38.91 456 ASP A C 1
ATOM 3625 O O . ASP A 1 456 ? -6.823 27.148 -4.568 1.00 38.91 456 ASP A O 1
ATOM 3629 N N . GLY A 1 457 ? -9.043 26.971 -4.594 1.00 31.55 457 GLY A N 1
ATOM 3630 C CA . GLY A 1 457 ? -9.324 27.976 -3.560 1.00 31.55 457 GLY A CA 1
ATOM 3631 C C . GLY A 1 457 ? -8.887 27.638 -2.127 1.00 31.55 457 GLY A C 1
ATOM 3632 O O . GLY A 1 457 ? -9.292 28.328 -1.199 1.00 31.55 457 GLY A O 1
ATOM 3633 N N . PHE A 1 458 ? -8.085 26.595 -1.909 1.00 31.64 458 PHE A N 1
ATOM 3634 C CA . PHE A 1 458 ? -7.580 26.219 -0.582 1.00 31.64 458 PHE A CA 1
ATOM 3635 C C . PHE A 1 458 ? -6.083 25.892 -0.640 1.00 31.64 458 PHE A C 1
ATOM 3637 O O . PHE A 1 458 ? -5.672 24.727 -0.573 1.00 31.64 458 PHE A O 1
ATOM 3644 N N . PHE A 1 459 ? -5.274 26.944 -0.755 1.00 31.14 459 PHE A N 1
ATOM 3645 C CA . PHE A 1 459 ? -3.858 26.949 -0.396 1.00 31.14 459 PHE A CA 1
ATOM 3646 C C . PHE A 1 459 ? -3.511 28.193 0.409 1.00 31.14 459 PHE A C 1
ATOM 3648 O O . PHE A 1 459 ? -3.979 29.287 0.024 1.00 31.14 459 PHE A O 1
#

pLDDT: mean 72.92, std 23.09, range [28.8, 98.25]

Organism: NCBI:txid205686

Sequence (459 aa):
MRISSHDPQVHGGMLKLLQQLANAMYECTNIGYTTSTQRSLHPRAVTSYNNLYNTPYMTRQSAQYLWEAGFKLIDEVSVNDQNVRSSFGTPLWTQALEPRLYNSADWKLLSWYVDRGARLNWEHPEHLTTPAHLIGHLFARNHCYRPSYSYSSHSRGARFIVKVLSYIHLDSCNCRCSIAGCLPIGCAVKRFFSLGFVETVHEPQCRLILKLISKVVDTEQALRLSTGLSVIRVLTFDELGLTHTCCKSLSHDQEWSEDAIRDVQHIESQDINLLEAMMVDFEQAWSEHSASFYKFLKNIWIPRIKEHHARIASEDKAEAISQIKSTGVVLWEPFGPRPPQSYTNSDRGSSDDVEDNPEVGTAVVSENVSESQADDDLKDDLDDPSEEVLEDNLDNDTDGSGEDPDNDSAGGSNCYSACHSEDYSNEQPDSTEEQDPTDTDLEDDWKMTTAYDFDDGFF

Foldseek 3Di:
DDDDDPDPVVVVLVVVLVVLLVVLVVQLVPVPDDDDDPPDPDPVVCVQWPANLLRPSHFLSSVVSCVVSVRLQQADWTDRPPPPPLSTGGSLQNLLLPLPVLDPRSLSNNVSSVVSPHDQQDADPVQQHGSLLLNLLSVLQSLQPDVPPPDDCPDPSVVSNLVSQLDDHFGCDDWLLDDGHAGSVLSNLLNNQLVACLVCCPPPSVVVVVVSLLCSLVVDPVCVLVSLLSNLSSNLCSLLVQDDQPRQPSDPDDPDDPVNSVVSCVVCVVSSVVSVVVSVVLSVVSVVDPDTSVCCCVPPVSVVSVVVVVVVVVVVVVVVVVVCVVVVDDADPPGDDDDPPPPPDDDPDDDDDDDDDDDDDDDDDDDDPDDDDDPDPPDDDPDDDDDPPPDDDDDDDDDDDDDDDDDDDDDDDDDDDDDDDDDDDDDDDDDDDDDDDPPPDPPPVVPPPPPDPDPPPPD